Protein AF-0000000069317914 (afdb_homodimer)

Foldseek 3Di:
DDDDPDDDDDPPDDPDDPPDDVPPVVVVVVVVVVVVVVVVVVVVVPPPPPLPAAEWFQPDADPNARETEAAEPSNQQRYAYDLRQHYEYYHYQEQEDEQSNLQNHANHAAYEDAQHQHAEYEADNNQRHAEYHHANHAHAYYAYDADHNYAEYHHAHYAYQDDLRCLRVQNYQYYHHANYAHAEEEPNSCQNNQNHAYYEHAHYAYQEYHYDAQGERARHAEYEHAHYAHAAYECLRYAYANHAYYEHYHYAYAAYLDLPVSHLNHAEYEYAHYAYAPVRVVVSVVVCVVSNHDYDAAYPDEPADGDPRHHYHNPDDDDDVVVSVVSVVRNVVVVVVVVVVVVVVVVVVVVVVVVVVVVVVVVVVVVVVVVVVVVVVVD/DCCPPDDDPPPDDPDPPPPDPPPPVVVVVVVVVVVVVVVVVVVVVPPPPPLPAAEWFQPDADPNARETEAAEPSNQQRYAYDLRQHYEYYHYQEQEDEQSNLQNHANHQAYEDAQHQHAEYEADNNQRHAEYHHANHAHAYYAYDADHNYAYYHHAHYAYADDLRCLRVQNYQYYHHANYAHAEEEPNSCQNNQNHAYYEHAHYAYQEYHYDAQGERARHAEYEHAHYAHAAYECLRYAYANHAYYEHYHYAYAAYLDLPPSHLNHAEYEYAHYAYAPVRVVVSVVVCVVSNHDYDAAYPDEPDDGDPRHHYHNPDDDDDPVVSVVSVVRNVVVVVVVVVVVVVVVVVVVVVVVVVVVVVVVVVVVVVVVVVVVVVVVD

Organism: Aedes albopictus (NCBI:txid7160)

Secondary structure (DSSP, 8-state):
----------------GGGGGGSHHHHHHHHHHHHHHHHHHHHH---------PBP---EEETTEEEEEEE-TTTGGG-B----SEEEEEEE--SEESHHHHHT-TT-SEEE--SS---EEEE-S-TT--EEE--SS---EEEE-SS----EEE--SS--S--GGGGG-TT-SEEE--SS---EEEGGGGTT-TT--EEE--SS--SEEE-SS-EE-TT--EEE--SS--S----TTEE-TT--EEE--SS-----SS-STT-TT--EEE--SS-EEHHHHHHHHHHHHHTT-B-----S--SSEEETTEEEETTSPPPPHHHHHHHHHHHHHHHHHHHHHHHHHHHHHHHHHHHHHHHHHHHHHHHHHHHHHHHHHH-/-------------GGGGGGGGGSHHHHHHHHHHHHHHHHHHHHH-S-------PBP---EEETTEEEEEEE-TTTGGG-B----SEEEEEEE--SEESHHHHHT-TT-SEEE--SS---EEEE-S-TT--EEE--SS---EEEE-SS----EEE--SS--S--GGGGG-TT-SEEE--SS---EEEGGGGTT-TT--EEE--SS--SEEE-SS-EE-TT--EEE--SS--S----TTEE-TT--EEE--SS-----SS-STT-TT--EEE--SS-EEHHHHHHHHHHHHHTT-B-----S--SSEEETTEEEETTSPPPPHHHHHHHHHHHHHHHHHHHHHHHHHHHHHHHHHHHHHHHHHHHHHHHHHHHHHHHHHH-

Solvent-accessible surface area (backbone atoms only — not comparable to full-atom values): 38571 Å² total; per-residue (Å²): 137,80,82,73,84,82,76,86,82,72,92,70,74,94,72,76,80,83,73,73,79,74,62,66,66,60,58,58,55,54,53,53,48,51,54,48,48,52,49,47,50,51,52,64,58,47,75,74,68,67,74,71,64,45,75,51,58,67,80,45,70,59,98,80,18,33,26,33,66,74,47,41,66,83,48,42,82,57,29,43,55,64,78,48,40,32,34,30,51,40,58,42,65,36,45,62,48,28,43,70,58,27,56,44,45,68,56,30,27,33,41,34,51,40,62,33,56,29,32,35,39,35,52,37,61,45,74,52,26,30,34,40,37,47,25,52,28,45,28,45,43,60,45,53,50,67,88,39,55,35,30,34,44,34,45,27,40,28,46,32,51,63,66,64,44,54,37,48,46,40,52,22,29,34,40,34,48,20,37,28,49,31,40,64,48,52,58,62,40,54,39,57,23,48,52,24,28,37,41,36,49,23,42,28,50,27,41,43,54,46,70,90,61,76,33,54,30,60,40,23,28,34,42,35,49,24,42,29,48,26,53,48,53,66,59,60,46,41,37,26,55,42,22,28,36,41,34,55,21,40,29,45,32,24,59,58,68,55,82,59,70,50,31,76,46,41,37,36,47,34,63,22,55,39,46,22,12,37,74,52,47,54,54,43,52,52,49,28,60,77,62,64,37,40,63,87,63,59,42,90,70,62,99,49,47,76,55,98,43,27,38,19,28,82,86,36,67,74,72,56,46,69,58,44,45,52,46,45,48,51,35,51,52,50,51,49,51,51,41,51,51,47,50,51,49,40,52,50,49,52,51,50,46,53,52,50,51,50,50,45,54,53,51,52,51,50,44,55,50,52,54,53,54,52,56,57,66,73,100,133,85,78,75,82,79,80,80,76,74,84,76,85,72,84,74,72,82,71,73,75,70,66,62,67,59,54,59,56,49,51,54,45,50,54,49,48,50,50,47,48,51,55,62,57,49,74,74,69,68,72,70,63,45,75,50,57,66,79,45,71,59,96,78,18,35,26,33,65,72,48,42,66,85,47,44,82,59,30,44,56,64,76,47,41,31,35,30,50,39,60,40,66,34,46,61,48,27,43,70,57,28,55,44,42,68,57,29,27,34,42,33,51,41,64,34,57,28,31,35,39,34,53,36,62,45,74,52,27,30,32,41,36,46,26,51,29,44,30,46,44,60,43,52,49,66,86,39,57,37,28,35,42,33,45,26,41,29,45,31,51,62,67,64,45,54,37,47,45,40,53,23,28,33,42,34,46,21,38,26,49,30,39,66,47,53,59,62,40,53,39,57,22,46,51,23,28,38,42,36,49,23,41,27,49,28,39,41,56,45,72,90,62,75,33,52,30,60,41,24,29,34,43,34,50,24,42,29,49,26,52,48,53,68,58,61,46,43,37,25,55,43,23,29,36,40,32,55,22,39,30,46,33,22,59,58,72,56,81,59,72,52,31,76,44,42,39,36,46,35,62,21,55,39,46,22,12,38,74,54,48,53,54,43,51,53,48,28,61,76,61,63,35,41,64,88,64,59,41,89,70,63,99,48,47,76,56,98,43,26,37,19,27,83,87,36,65,74,73,56,45,68,58,42,44,52,44,44,47,50,35,51,51,52,51,52,52,51,40,51,50,47,50,50,50,39,52,50,50,52,50,50,46,52,52,49,51,50,52,45,53,51,50,51,51,51,45,55,51,50,54,53,53,52,57,57,63,74,101

Nearest PDB structures (foldseek):
  4uip-assembly1_B  TM=7.190E-01  e=5.105E-06  Listeria monocytogenes
  3oja-assembly1_B  TM=4.598E-01  e=7.910E-08  Anopheles gambiae
  6lbx-assembly1_A  TM=5.916E-01  e=2.815E-06  Cyclostomata
  4r6f-assembly1_A  TM=7.079E-01  e=1.817E-04  synthetic construct
  4xgo-assembly1_A  TM=3.581E-01  e=5.595E-06  Anophele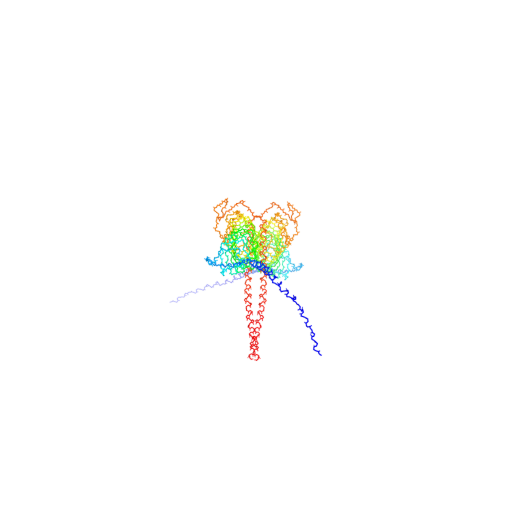s gambiae

Structure (mmCIF, N/CA/C/O backbone):
data_AF-0000000069317914-model_v1
#
loop_
_entity.id
_entity.type
_entity.pdbx_description
1 polymer 'Uncharacterized protein'
#
loop_
_atom_site.group_PDB
_atom_site.id
_atom_site.type_symbol
_atom_site.label_atom_id
_atom_site.label_alt_id
_atom_site.label_comp_id
_atom_site.label_asym_id
_atom_site.label_entity_id
_atom_site.label_seq_id
_atom_site.pdbx_PDB_ins_code
_atom_site.Cartn_x
_atom_site.Cartn_y
_atom_site.Cartn_z
_atom_site.occupancy
_atom_site.B_iso_or_equiv
_atom_site.auth_seq_id
_atom_site.auth_comp_id
_atom_site.auth_asym_id
_atom_site.auth_atom_id
_atom_site.pdbx_PDB_model_num
ATOM 1 N N . MET A 1 1 ? 6.664 -143.875 45.094 1 20.61 1 MET A N 1
ATOM 2 C CA . MET A 1 1 ? 6.473 -144.625 43.875 1 20.61 1 MET A CA 1
ATOM 3 C C . MET A 1 1 ? 6.355 -143.75 42.656 1 20.61 1 MET A C 1
ATOM 5 O O . MET A 1 1 ? 5.824 -142.625 42.75 1 20.61 1 MET A O 1
ATOM 9 N N . PHE A 1 2 ? 7.082 -144 41.531 1 22.05 2 PHE A N 1
ATOM 10 C CA . PHE A 1 2 ? 7.801 -143.625 40.344 1 22.05 2 PHE A CA 1
ATOM 11 C C . PHE A 1 2 ? 6.832 -143.375 39.188 1 22.05 2 PHE A C 1
ATOM 13 O O . PHE A 1 2 ? 7.242 -143.25 38.031 1 22.05 2 PHE A O 1
ATOM 20 N N . HIS A 1 3 ? 5.59 -142.875 39.562 1 21.98 3 HIS A N 1
ATOM 21 C CA . HIS A 1 3 ? 4.668 -143.25 38.469 1 21.98 3 HIS A CA 1
ATOM 22 C C . HIS A 1 3 ? 5.047 -142.5 37.188 1 21.98 3 HIS A C 1
ATOM 24 O O . HIS A 1 3 ? 5.543 -141.375 37.281 1 21.98 3 HIS A O 1
ATOM 30 N N . THR A 1 4 ? 5.004 -143 35.969 1 22.11 4 THR A N 1
ATOM 31 C CA . THR A 1 4 ? 5.496 -143.25 34.625 1 22.11 4 THR A CA 1
ATOM 32 C C . THR A 1 4 ? 4.777 -142.25 33.656 1 22.11 4 THR A C 1
ATOM 34 O O . THR A 1 4 ? 4.875 -142.5 32.438 1 22.11 4 THR A O 1
ATOM 37 N N . ASP A 1 5 ? 4.387 -141.125 34.062 1 23.25 5 ASP A N 1
ATOM 38 C CA . ASP A 1 5 ? 3.342 -140.5 33.219 1 23.25 5 ASP A CA 1
ATOM 39 C C . ASP A 1 5 ? 3.838 -140.375 31.781 1 23.25 5 ASP A C 1
ATOM 41 O O . ASP A 1 5 ? 4.945 -139.875 31.562 1 23.25 5 ASP A O 1
ATOM 45 N N . SER A 1 6 ? 3.166 -141 30.875 1 20.98 6 SER A N 1
ATOM 46 C CA . SER A 1 6 ? 3.293 -141.375 29.469 1 20.98 6 SER A CA 1
ATOM 47 C C . SER A 1 6 ? 3.414 -140.125 28.562 1 20.98 6 SER A C 1
ATOM 49 O O . SER A 1 6 ? 2.9 -139 28.906 1 20.98 6 SER A O 1
ATOM 51 N N . ALA A 1 7 ? 4.133 -140.125 27.312 1 21.3 7 ALA A N 1
ATOM 52 C CA . ALA A 1 7 ? 5.059 -139.625 26.359 1 21.3 7 ALA A CA 1
ATOM 53 C C . ALA A 1 7 ? 4.309 -138.875 25.203 1 21.3 7 ALA A C 1
ATOM 55 O O . ALA A 1 7 ? 4.91 -138.25 24.359 1 21.3 7 ALA A O 1
ATOM 56 N N . ASP A 1 8 ? 2.961 -138.625 25.297 1 21.67 8 ASP A N 1
ATOM 57 C CA . ASP A 1 8 ? 2.479 -138.875 23.938 1 21.67 8 ASP A CA 1
ATOM 58 C C . ASP A 1 8 ? 3.076 -137.875 22.953 1 21.67 8 ASP A C 1
ATOM 60 O O . ASP A 1 8 ? 3.279 -136.75 23.312 1 21.67 8 ASP A O 1
ATOM 64 N N . PRO A 1 9 ? 3.539 -138.25 21.656 1 20.8 9 PRO A N 1
ATOM 65 C CA . PRO A 1 9 ? 4.48 -137.875 20.609 1 20.8 9 PRO A CA 1
ATOM 66 C C . PRO A 1 9 ? 4.004 -136.625 19.781 1 20.8 9 PRO A C 1
ATOM 68 O O . PRO A 1 9 ? 4.82 -135.875 19.359 1 20.8 9 PRO A O 1
ATOM 71 N N . HIS A 1 10 ? 2.719 -136.625 19.406 1 19.44 10 HIS A N 1
ATOM 72 C CA . HIS A 1 10 ? 2.418 -136.5 17.984 1 19.44 10 HIS A CA 1
ATOM 73 C C . HIS A 1 10 ? 2.59 -135 17.5 1 19.44 10 HIS A C 1
ATOM 75 O O . HIS A 1 10 ? 2.535 -134.75 16.297 1 19.44 10 HIS A O 1
ATOM 81 N N . GLN A 1 11 ? 2.248 -134 18.266 1 20.33 11 GLN A N 1
ATOM 82 C CA . GLN A 1 11 ? 1.553 -132.875 17.547 1 20.33 11 GLN A CA 1
ATOM 83 C C . GLN A 1 11 ? 2.521 -132.125 16.703 1 20.33 11 GLN A C 1
ATOM 85 O O . GLN A 1 11 ? 3.17 -131.125 17.188 1 20.33 11 GLN A O 1
ATOM 90 N N . LEU A 1 12 ? 3.35 -132.625 15.797 1 19.33 12 LEU A N 1
ATOM 91 C CA . LEU A 1 12 ? 4.516 -132.125 15.109 1 19.33 12 LEU A CA 1
ATOM 92 C C . LEU A 1 12 ? 4.098 -131 14.102 1 19.33 12 LEU A C 1
ATOM 94 O O . LEU A 1 12 ? 4.832 -130.125 13.883 1 19.33 12 LEU A O 1
ATOM 98 N N . ASP A 1 13 ? 3.014 -131.25 13.297 1 18.83 13 ASP A N 1
ATOM 99 C CA . ASP A 1 13 ? 3.215 -131.125 11.859 1 18.83 13 ASP A CA 1
ATOM 100 C C . ASP A 1 13 ? 3.232 -129.625 11.445 1 18.83 13 ASP A C 1
ATOM 102 O O . ASP A 1 13 ? 3.848 -129.25 10.445 1 18.83 13 ASP A O 1
ATOM 106 N N . GLN A 1 14 ? 2.326 -128.75 11.891 1 21.34 14 GLN A N 1
ATOM 107 C CA . GLN A 1 14 ? 1.738 -127.812 10.883 1 21.34 14 GLN A CA 1
ATOM 108 C C . GLN A 1 14 ? 2.68 -126.688 10.539 1 21.34 14 GLN A C 1
ATOM 110 O O . GLN A 1 14 ? 2.785 -125.688 11.289 1 21.34 14 GLN A O 1
ATOM 115 N N . SER A 1 15 ? 3.943 -126.875 10.07 1 21.98 15 SER A N 1
ATOM 116 C CA . SER A 1 15 ? 5.086 -125.938 9.852 1 21.98 15 SER A CA 1
ATOM 117 C C . SER A 1 15 ? 4.809 -124.938 8.742 1 21.98 15 SER A C 1
ATOM 119 O O . SER A 1 15 ? 5.223 -123.812 8.828 1 21.98 15 SER A O 1
ATOM 121 N N . PHE A 1 16 ? 4.391 -125.312 7.488 1 23.78 16 PHE A N 1
ATOM 122 C CA . PHE A 1 16 ? 5.059 -124.875 6.273 1 23.78 16 PHE A CA 1
ATOM 123 C C . PHE A 1 16 ? 4.461 -123.562 5.781 1 23.78 16 PHE A C 1
ATOM 125 O O . PHE A 1 16 ? 5.113 -122.812 5.051 1 23.78 16 PHE A O 1
ATOM 132 N N . SER A 1 17 ? 3.174 -123.25 5.805 1 23.41 17 SER A N 1
ATOM 133 C CA . SER A 1 17 ? 2.576 -122.562 4.648 1 23.41 17 SER A CA 1
ATOM 134 C C . SER A 1 17 ? 2.816 -121.062 4.676 1 23.41 17 SER A C 1
ATOM 136 O O . SER A 1 17 ? 2.311 -120.375 3.822 1 23.41 17 SER A O 1
ATOM 138 N N . GLU A 1 18 ? 3.469 -120.438 5.578 1 23.75 18 GLU A N 1
ATOM 139 C CA . GLU A 1 18 ? 3.242 -119 5.637 1 23.75 18 GLU A CA 1
ATOM 140 C C . GLU A 1 18 ? 4.125 -118.25 4.637 1 23.75 18 GLU A C 1
ATOM 142 O O . GLU A 1 18 ? 4.258 -117 4.707 1 23.75 18 GLU A O 1
ATOM 147 N N . THR A 1 19 ? 4.672 -118.812 3.506 1 25.2 19 THR A N 1
ATOM 148 C CA . THR A 1 19 ? 5.723 -118.188 2.723 1 25.2 19 THR A CA 1
ATOM 149 C C . THR A 1 19 ? 5.145 -117.125 1.829 1 25.2 19 THR A C 1
ATOM 151 O O . THR A 1 19 ? 5.773 -116.062 1.627 1 25.2 19 THR A O 1
ATOM 154 N N . ASN A 1 20 ? 4.035 -117.188 1.055 1 24.08 20 ASN A N 1
ATOM 155 C CA . ASN A 1 20 ? 3.906 -116.625 -0.276 1 24.08 20 ASN A CA 1
ATOM 156 C C . ASN A 1 20 ? 3.432 -115.188 -0.208 1 24.08 20 ASN A C 1
ATOM 158 O O . ASN A 1 20 ? 3.539 -114.438 -1.188 1 24.08 20 ASN A O 1
ATOM 162 N N . ASP A 1 21 ? 2.641 -114.625 0.66 1 23.55 21 ASP A N 1
ATOM 163 C CA . ASP A 1 21 ? 1.8 -113.438 0.36 1 23.55 21 ASP A CA 1
ATOM 164 C C . ASP A 1 21 ? 2.598 -112.125 0.453 1 23.55 21 ASP A C 1
ATOM 166 O O . ASP A 1 21 ? 2.021 -111.062 0.43 1 23.55 21 ASP A O 1
ATOM 170 N N . ARG A 1 22 ? 3.965 -112.062 0.671 1 32.44 22 ARG A N 1
ATOM 171 C CA . ARG A 1 22 ? 4.641 -110.75 0.854 1 32.44 22 ARG A CA 1
ATOM 172 C C . ARG A 1 22 ? 4.91 -110.062 -0.487 1 32.44 22 ARG A C 1
ATOM 174 O O . ARG A 1 22 ? 5.504 -109 -0.538 1 32.44 22 ARG A O 1
ATOM 181 N N . ARG A 1 23 ? 4.656 -110.812 -1.576 1 31.56 23 ARG A N 1
ATOM 182 C CA . ARG A 1 23 ? 5.156 -110.188 -2.797 1 31.56 23 ARG A CA 1
ATOM 183 C C . ARG A 1 23 ? 4.195 -109.125 -3.291 1 31.56 23 ARG A C 1
ATOM 185 O O . ARG A 1 23 ? 4.609 -108.188 -3.971 1 31.56 23 ARG A O 1
ATOM 192 N N . ALA A 1 24 ? 2.834 -109.25 -3.104 1 39.62 24 ALA A N 1
ATOM 193 C CA . ALA A 1 24 ? 1.88 -108.375 -3.805 1 39.62 24 ALA A CA 1
ATOM 194 C C . ALA A 1 24 ? 1.886 -107 -3.23 1 39.62 24 ALA A C 1
ATOM 196 O O . ALA A 1 24 ? 1.642 -106 -3.951 1 39.62 24 ALA A O 1
ATOM 197 N N . GLU A 1 25 ? 2.178 -106.812 -1.988 1 37.38 25 GLU A N 1
ATOM 198 C CA . GLU A 1 25 ? 2.002 -105.438 -1.45 1 37.38 25 GLU A CA 1
ATOM 199 C C . GLU A 1 25 ? 3.082 -104.5 -1.966 1 37.38 25 GLU A C 1
ATOM 201 O O . GLU A 1 25 ? 2.939 -103.312 -1.875 1 37.38 25 GLU A O 1
ATOM 206 N N . SER A 1 26 ? 4.207 -105.062 -2.527 1 44.75 26 SER A N 1
ATOM 207 C CA . SER A 1 26 ? 5.273 -104.125 -2.926 1 44.75 26 SER A CA 1
ATOM 208 C C . SER A 1 26 ? 4.93 -103.438 -4.223 1 44.75 26 SER A C 1
ATOM 210 O O . SER A 1 26 ? 5.355 -102.25 -4.441 1 44.75 26 SER A O 1
ATOM 212 N N . SER A 1 27 ? 4.066 -104.062 -5.066 1 48.81 27 SER A N 1
ATOM 213 C CA . SER A 1 27 ? 3.822 -103.438 -6.379 1 48.81 27 SER A CA 1
ATOM 214 C C . SER A 1 27 ? 2.885 -102.25 -6.277 1 48.81 27 SER A C 1
ATOM 216 O O . SER A 1 27 ? 3.031 -101.312 -7.02 1 48.81 27 SER A O 1
ATOM 218 N N . GLU A 1 28 ? 1.921 -102.25 -5.332 1 52.25 28 GLU A N 1
ATOM 219 C CA . GLU A 1 28 ? 0.944 -101.188 -5.281 1 52.25 28 GLU A CA 1
ATOM 220 C C . GLU A 1 28 ? 1.573 -99.875 -4.742 1 52.25 28 GLU A C 1
ATOM 222 O O . GLU A 1 28 ? 1.198 -98.812 -5.152 1 52.25 28 GLU A O 1
ATOM 227 N N . THR A 1 29 ? 2.592 -100 -3.881 1 51.84 29 THR A N 1
ATOM 228 C CA . THR A 1 29 ? 3.201 -98.75 -3.352 1 51.84 29 THR A CA 1
ATOM 229 C C . THR A 1 29 ? 4.023 -98.062 -4.426 1 51.84 29 THR A C 1
ATOM 231 O O . THR A 1 29 ? 4.059 -96.812 -4.477 1 51.84 29 THR A O 1
ATOM 234 N N . ALA A 1 30 ? 4.605 -98.812 -5.41 1 56.62 30 ALA A N 1
ATOM 235 C CA . ALA A 1 30 ? 5.395 -98.188 -6.465 1 56.62 30 ALA A CA 1
ATOM 236 C C . ALA A 1 30 ? 4.5 -97.375 -7.434 1 56.62 30 ALA A C 1
ATOM 238 O O . ALA A 1 30 ? 4.855 -96.312 -7.875 1 56.62 30 ALA A O 1
ATOM 239 N N . LEU A 1 31 ? 3.264 -97.875 -7.59 1 55.66 31 LEU A N 1
ATOM 240 C CA . LEU A 1 31 ? 2.354 -97.188 -8.5 1 55.66 31 LEU A CA 1
ATOM 241 C C . LEU A 1 31 ? 1.818 -95.938 -7.863 1 55.66 31 LEU A C 1
ATOM 243 O O . LEU A 1 31 ? 1.686 -94.938 -8.539 1 55.66 31 LEU A O 1
ATOM 247 N N . LYS A 1 32 ? 1.636 -95.875 -6.551 1 57.75 32 LYS A N 1
ATOM 248 C CA . LYS A 1 32 ? 1.175 -94.688 -5.875 1 57.75 32 LYS A CA 1
ATOM 249 C C . LYS A 1 32 ? 2.275 -93.625 -5.832 1 57.75 32 LYS A C 1
ATOM 251 O O . LYS A 1 32 ? 2.004 -92.438 -5.988 1 57.75 32 LYS A O 1
ATOM 256 N N . MET A 1 33 ? 3.51 -94.062 -5.746 1 57.56 33 MET A N 1
ATOM 257 C CA . MET A 1 33 ? 4.605 -93.125 -5.727 1 57.56 33 MET A CA 1
ATOM 258 C C . MET A 1 33 ? 4.832 -92.5 -7.113 1 57.56 33 MET A C 1
ATOM 260 O O . MET A 1 33 ? 5.109 -91.312 -7.246 1 57.56 33 MET A O 1
ATOM 264 N N . ALA A 1 34 ? 4.648 -93.375 -8.125 1 60.28 34 ALA A N 1
ATOM 265 C CA . ALA A 1 34 ? 4.816 -92.875 -9.484 1 60.28 34 ALA A CA 1
ATOM 266 C C . ALA A 1 34 ? 3.709 -91.875 -9.852 1 60.28 34 ALA A C 1
ATOM 268 O O . ALA A 1 34 ? 3.961 -90.875 -10.508 1 60.28 34 ALA A O 1
ATOM 269 N N . SER A 1 35 ? 2.514 -92.125 -9.352 1 60.41 35 SER A N 1
ATOM 270 C CA . SER A 1 35 ? 1.426 -91.188 -9.562 1 60.41 35 SER A CA 1
ATOM 271 C C . SER A 1 35 ? 1.642 -89.938 -8.758 1 60.41 35 SER A C 1
ATOM 273 O O . SER A 1 35 ? 1.348 -88.812 -9.242 1 60.41 35 SER A O 1
ATOM 275 N N . PHE A 1 36 ? 2.289 -90.062 -7.562 1 57.94 36 PHE A N 1
ATOM 276 C CA . PHE A 1 36 ? 2.598 -88.875 -6.758 1 57.94 36 PHE A CA 1
ATOM 277 C C . PHE A 1 36 ? 3.701 -88.062 -7.402 1 57.94 36 PHE A C 1
ATOM 279 O O . PHE A 1 36 ? 3.631 -86.812 -7.426 1 57.94 36 PHE A O 1
ATOM 286 N N . PHE A 1 37 ? 4.742 -88.688 -7.977 1 58.62 37 PHE A N 1
ATOM 287 C CA . PHE A 1 37 ? 5.812 -88 -8.633 1 58.62 37 PHE A CA 1
ATOM 288 C C . PHE A 1 37 ? 5.312 -87.312 -9.922 1 58.62 37 PHE A C 1
ATOM 290 O O . PHE A 1 37 ? 5.723 -86.188 -10.258 1 58.62 37 PHE A O 1
ATOM 297 N N . LYS A 1 38 ? 4.43 -87.938 -10.68 1 57.22 38 LYS A N 1
ATOM 298 C CA . LYS A 1 38 ? 3.85 -87.312 -11.867 1 57.22 38 LYS A CA 1
ATOM 299 C C . LYS A 1 38 ? 2.988 -86.062 -11.5 1 57.22 38 LYS A C 1
ATOM 301 O O . LYS A 1 38 ? 2.994 -85.062 -12.203 1 57.22 38 LYS A O 1
ATOM 306 N N . ARG A 1 39 ? 2.271 -86.188 -10.328 1 58.81 39 ARG A N 1
ATOM 307 C CA . ARG A 1 39 ? 1.486 -85.062 -9.875 1 58.81 39 ARG A CA 1
ATOM 308 C C . ARG A 1 39 ? 2.391 -83.938 -9.344 1 58.81 39 ARG A C 1
ATOM 310 O O . ARG A 1 39 ? 2.111 -82.75 -9.539 1 58.81 39 ARG A O 1
ATOM 317 N N . LEU A 1 40 ? 3.51 -84.375 -8.68 1 55.91 40 LEU A N 1
ATOM 318 C CA . LEU A 1 40 ? 4.457 -83.375 -8.219 1 55.91 40 LEU A CA 1
ATOM 319 C C . LEU A 1 40 ? 5.176 -82.75 -9.398 1 55.91 40 LEU A C 1
ATOM 321 O O . LEU A 1 40 ? 5.379 -81.5 -9.414 1 55.91 40 LEU A O 1
ATOM 325 N N . LEU A 1 41 ? 5.484 -83.625 -10.375 1 53.47 41 LEU A N 1
ATOM 326 C CA . LEU A 1 41 ? 6.113 -83.062 -11.555 1 53.47 41 LEU A CA 1
ATOM 327 C C . LEU A 1 41 ? 5.125 -82.188 -12.312 1 53.47 41 LEU A C 1
ATOM 329 O O . LEU A 1 41 ? 5.5 -81.125 -12.859 1 53.47 41 LEU A O 1
ATOM 333 N N . THR A 1 42 ? 3.838 -82.562 -12.289 1 52.88 42 THR A N 1
ATOM 334 C CA . THR A 1 42 ? 2.848 -81.75 -12.914 1 52.88 42 THR A CA 1
ATOM 335 C C . THR A 1 42 ? 2.652 -80.438 -12.102 1 52.88 42 THR A C 1
ATOM 337 O O . THR A 1 42 ? 2.414 -79.375 -12.664 1 52.88 42 THR A O 1
ATOM 340 N N . LEU A 1 43 ? 2.756 -80.562 -10.766 1 51.12 43 LEU A N 1
ATOM 341 C CA . LEU A 1 43 ? 2.617 -79.375 -9.977 1 51.12 43 LEU A CA 1
ATOM 342 C C . LEU A 1 43 ? 3.848 -78.438 -10.133 1 51.12 43 LEU A C 1
ATOM 344 O O . LEU A 1 43 ? 3.74 -77.25 -10.078 1 51.12 43 LEU A O 1
ATOM 348 N N . ILE A 1 44 ? 5.008 -79.125 -10.188 1 49.22 44 ILE A N 1
ATOM 349 C CA . ILE A 1 44 ? 6.184 -78.25 -10.398 1 49.22 44 ILE A CA 1
ATOM 350 C C . ILE A 1 44 ? 6.16 -77.688 -11.812 1 49.22 44 ILE A C 1
ATOM 352 O O . ILE A 1 44 ? 6.875 -76.75 -12.109 1 49.22 44 ILE A O 1
ATOM 356 N N . ALA A 1 45 ? 5.586 -78.438 -12.742 1 45.31 45 ALA A N 1
ATOM 357 C CA . ALA A 1 45 ? 5.32 -77.688 -13.977 1 45.31 45 ALA A CA 1
ATOM 358 C C . ALA A 1 45 ? 4.41 -76.5 -13.719 1 45.31 45 ALA A C 1
ATOM 360 O O . ALA A 1 45 ? 3.279 -76.5 -14.203 1 45.31 45 ALA A O 1
ATOM 361 N N . ALA A 1 46 ? 4.082 -76.25 -12.43 1 43.53 46 ALA A N 1
ATOM 362 C CA . ALA A 1 46 ? 3.512 -74.938 -12.297 1 43.53 46 ALA A CA 1
ATOM 363 C C . ALA A 1 46 ? 4.246 -73.938 -13.188 1 43.53 46 ALA A C 1
ATOM 365 O O . ALA A 1 46 ? 5.477 -73.875 -13.211 1 43.53 46 ALA A O 1
ATOM 366 N N . GLY A 1 47 ? 3.596 -73.375 -14.234 1 40.84 47 GLY A N 1
ATOM 367 C CA . GLY A 1 47 ? 3.936 -72.312 -15.203 1 40.84 47 GLY A CA 1
ATOM 368 C C . GLY A 1 47 ? 4.832 -71.25 -14.625 1 40.84 47 GLY A C 1
ATOM 369 O O . GLY A 1 47 ? 4.387 -70.438 -13.812 1 40.84 47 GLY A O 1
ATOM 370 N N . PHE A 1 48 ? 6.09 -71.562 -14.242 1 42.59 48 PHE A N 1
ATOM 371 C CA . PHE A 1 48 ? 6.926 -70.375 -14.336 1 42.59 48 PHE A CA 1
ATOM 372 C C . PHE A 1 48 ? 6.477 -69.5 -15.5 1 42.59 48 PHE A C 1
ATOM 374 O O . PHE A 1 48 ? 6.695 -69.812 -16.656 1 42.59 48 PHE A O 1
ATOM 381 N N . ILE A 1 49 ? 5.34 -68.875 -15.43 1 43.91 49 ILE A N 1
ATOM 382 C CA . ILE A 1 49 ? 5.23 -67.688 -16.281 1 43.91 49 ILE A CA 1
ATOM 383 C C . ILE A 1 49 ? 6.562 -66.938 -16.297 1 43.91 49 ILE A C 1
ATOM 385 O O . ILE A 1 49 ? 6.945 -66.312 -15.312 1 43.91 49 ILE A O 1
ATOM 389 N N . LEU A 1 50 ? 7.637 -67.438 -16.734 1 44.22 50 LEU A N 1
ATOM 390 C CA . LEU A 1 50 ? 8.727 -66.562 -17.156 1 44.22 50 LEU A CA 1
ATOM 391 C C . LEU A 1 50 ? 8.188 -65.188 -17.609 1 44.22 50 LEU A C 1
ATOM 393 O O . LEU A 1 50 ? 7.578 -65.125 -18.688 1 44.22 50 LEU A O 1
ATOM 397 N N . VAL A 1 51 ? 7.676 -64.438 -16.719 1 50.84 51 VAL A N 1
ATOM 398 C CA . VAL A 1 51 ? 7.5 -63.062 -17.156 1 50.84 51 VAL A CA 1
ATOM 399 C C . VAL A 1 51 ? 8.719 -62.625 -17.953 1 50.84 51 VAL A C 1
ATOM 401 O O . VAL A 1 51 ? 9.828 -62.531 -17.406 1 50.84 51 VAL A O 1
ATOM 404 N N . GLU A 1 52 ? 8.93 -63.094 -19.125 1 56.5 52 GLU A N 1
ATOM 405 C CA . GLU A 1 52 ? 9.961 -62.594 -20.031 1 56.5 52 GLU A CA 1
ATOM 406 C C . GLU A 1 52 ? 10.141 -61.062 -19.859 1 56.5 52 GLU A C 1
ATOM 408 O O . GLU A 1 52 ? 9.172 -60.312 -19.922 1 56.5 52 GLU A O 1
ATOM 413 N N . ALA A 1 53 ? 11.164 -60.625 -19.094 1 68.25 53 ALA A N 1
ATOM 414 C CA . ALA A 1 53 ? 11.586 -59.219 -19.016 1 68.25 53 ALA A CA 1
ATOM 415 C C . ALA A 1 53 ? 11.578 -58.562 -20.391 1 68.25 53 ALA A C 1
ATOM 417 O O . ALA A 1 53 ? 12.195 -59.062 -21.328 1 68.25 53 ALA A O 1
ATOM 418 N N . VAL A 1 54 ? 10.523 -57.812 -20.703 1 79.44 54 VAL A N 1
ATOM 419 C CA . VAL A 1 54 ? 10.422 -57.062 -21.969 1 79.44 54 VAL A CA 1
ATOM 420 C C . VAL A 1 54 ? 11.438 -55.938 -21.984 1 79.44 54 VAL A C 1
ATOM 422 O O . VAL A 1 54 ? 11.602 -55.219 -21 1 79.44 54 VAL A O 1
ATOM 425 N N . GLU A 1 55 ? 12.336 -55.938 -22.875 1 86.06 55 GLU A N 1
ATOM 426 C CA . GLU A 1 55 ? 13.281 -54.844 -23.094 1 86.06 55 GLU A CA 1
ATOM 427 C C . GLU A 1 55 ? 12.781 -53.875 -24.188 1 86.06 55 GLU A C 1
ATOM 429 O O . GLU A 1 55 ? 12.594 -54.312 -25.328 1 86.06 55 GLU A O 1
ATOM 434 N N . TYR A 1 56 ? 12.57 -52.625 -23.75 1 90.06 56 TYR A N 1
ATOM 435 C CA . TYR A 1 56 ? 12.141 -51.625 -24.703 1 90.06 56 TYR A CA 1
ATOM 436 C C . TYR A 1 56 ? 13.336 -50.906 -25.297 1 90.06 56 TYR A C 1
ATOM 438 O O . TYR A 1 56 ? 14.344 -50.688 -24.609 1 90.06 56 TYR A O 1
ATOM 446 N N . SER A 1 57 ? 13.25 -50.625 -26.625 1 90.81 57 SER A N 1
ATOM 447 C CA . SER A 1 57 ? 14.273 -49.844 -27.328 1 90.81 57 SER A CA 1
ATOM 448 C C . SER A 1 57 ? 13.664 -48.656 -28.062 1 90.81 57 SER A C 1
ATOM 450 O O . SER A 1 57 ? 12.461 -48.625 -28.297 1 90.81 57 SER A O 1
ATOM 452 N N . CYS A 1 58 ? 14.523 -47.75 -28.391 1 94.38 58 CYS A N 1
ATOM 453 C CA . CYS A 1 58 ? 14.07 -46.594 -29.156 1 94.38 58 CYS A CA 1
ATOM 454 C C . CYS A 1 58 ? 13.695 -46.969 -30.578 1 94.38 58 CYS A C 1
ATOM 456 O O . CYS A 1 58 ? 14.555 -47.375 -31.359 1 94.38 58 CYS A O 1
ATOM 458 N N . THR A 1 59 ? 12.547 -46.906 -30.891 1 92.12 59 THR A N 1
ATOM 459 C CA . THR A 1 59 ? 12.102 -47.25 -32.25 1 92.12 59 THR A CA 1
ATOM 460 C C . THR A 1 59 ? 12.391 -46.094 -33.219 1 92.12 59 THR A C 1
ATOM 462 O O . THR A 1 59 ? 12.578 -46.312 -34.406 1 92.12 59 THR A O 1
ATOM 465 N N . ASP A 1 60 ? 12.32 -44.906 -32.656 1 92.94 60 ASP A N 1
ATOM 466 C CA . ASP A 1 60 ? 12.539 -43.656 -33.438 1 92.94 60 ASP A CA 1
ATOM 467 C C . ASP A 1 60 ? 13.008 -42.531 -32.531 1 92.94 60 ASP A C 1
ATOM 469 O O . ASP A 1 60 ? 13.094 -42.688 -31.297 1 92.94 60 ASP A O 1
ATOM 473 N N . TYR A 1 61 ? 13.531 -41.531 -33.156 1 93.75 61 TYR A N 1
ATOM 474 C CA . TYR A 1 61 ? 13.82 -40.281 -32.438 1 93.75 61 TYR A CA 1
ATOM 475 C C . TYR A 1 61 ? 13.039 -39.125 -33 1 93.75 61 TYR A C 1
ATOM 477 O O . TYR A 1 61 ? 12.977 -38.938 -34.219 1 93.75 61 TYR A O 1
ATOM 485 N N . HIS A 1 62 ? 12.25 -38.531 -32.25 1 93.38 62 HIS A N 1
ATOM 486 C CA . HIS A 1 62 ? 11.469 -37.375 -32.656 1 93.38 62 HIS A CA 1
ATOM 487 C C . HIS A 1 62 ? 11.906 -36.125 -31.875 1 93.38 62 HIS A C 1
ATOM 489 O O . HIS A 1 62 ? 11.695 -36.062 -30.656 1 93.38 62 HIS A O 1
ATOM 495 N N . LYS A 1 63 ? 12.469 -35.062 -32.5 1 93.94 63 LYS A N 1
ATOM 496 C CA . LYS A 1 63 ? 12.945 -33.844 -31.891 1 93.94 63 LYS A CA 1
ATOM 497 C C . LYS A 1 63 ? 13.844 -34.125 -30.688 1 93.94 63 LYS A C 1
ATOM 499 O O . LYS A 1 63 ? 13.68 -33.531 -29.625 1 93.94 63 LYS A O 1
ATOM 504 N N . GLY A 1 64 ? 14.641 -35.156 -30.766 1 93.88 64 GLY A N 1
ATOM 505 C CA . GLY A 1 64 ? 15.625 -35.5 -29.75 1 93.88 64 GLY A CA 1
ATOM 506 C C . GLY A 1 64 ? 15.102 -36.469 -28.703 1 93.88 64 GLY A C 1
ATOM 507 O O . GLY A 1 64 ? 15.867 -36.969 -27.891 1 93.88 64 GLY A O 1
ATOM 508 N N . TYR A 1 65 ? 13.844 -36.844 -28.812 1 96.88 65 TYR A N 1
ATOM 509 C CA . TYR A 1 65 ? 13.234 -37.781 -27.875 1 96.88 65 TYR A CA 1
ATOM 510 C C . TYR A 1 65 ? 13.312 -39.188 -28.406 1 96.88 65 TYR A C 1
ATOM 512 O O . TYR A 1 65 ? 12.977 -39.469 -29.562 1 96.88 65 TYR A O 1
ATOM 520 N N . CYS A 1 66 ? 13.734 -40.062 -27.547 1 96.75 66 CYS A N 1
ATOM 521 C CA . CYS A 1 66 ? 13.609 -41.5 -27.844 1 96.75 66 CYS A CA 1
ATOM 522 C C . CYS A 1 66 ? 12.156 -41.938 -27.812 1 96.75 66 CYS A C 1
ATOM 524 O O . CYS A 1 66 ? 11.477 -41.781 -26.797 1 96.75 66 CYS A O 1
ATOM 526 N N . VAL A 1 67 ? 11.766 -42.5 -28.922 1 96.25 67 VAL A N 1
ATOM 527 C CA . VAL A 1 67 ? 10.375 -42.938 -29 1 96.25 67 VAL A CA 1
ATOM 528 C C . VAL A 1 67 ? 10.281 -44.406 -28.656 1 96.25 67 VAL A C 1
ATOM 530 O O . VAL A 1 67 ? 11.008 -45.25 -29.219 1 96.25 67 VAL A O 1
ATOM 533 N N . VAL A 1 68 ? 9.469 -44.688 -27.672 1 93.44 68 VAL A N 1
ATOM 534 C CA . VAL A 1 68 ? 9.172 -46.062 -27.297 1 93.44 68 VAL A CA 1
ATOM 535 C C . VAL A 1 68 ? 7.688 -46.344 -27.531 1 93.44 68 VAL A C 1
ATOM 537 O O . VAL A 1 68 ? 6.824 -45.594 -27.125 1 93.44 68 VAL A O 1
ATOM 540 N N . GLU A 1 69 ? 7.406 -47.469 -28.141 1 90.75 69 GLU A N 1
ATOM 541 C CA . GLU A 1 69 ? 6.027 -47.75 -28.516 1 90.75 69 GLU A CA 1
ATOM 542 C C . GLU A 1 69 ? 5.551 -49.062 -27.875 1 90.75 69 GLU A C 1
ATOM 544 O O . GLU A 1 69 ? 6.359 -49.844 -27.406 1 90.75 69 GLU A O 1
ATOM 549 N N . ASN A 1 70 ? 4.203 -49.188 -27.781 1 87.38 70 ASN A N 1
ATOM 550 C CA . ASN A 1 70 ? 3.508 -50.406 -27.359 1 87.38 70 ASN A CA 1
ATOM 551 C C . ASN A 1 70 ? 3.906 -50.812 -25.953 1 87.38 70 ASN A C 1
ATOM 553 O O . ASN A 1 70 ? 4.258 -51.969 -25.734 1 87.38 70 ASN A O 1
ATOM 557 N N . VAL A 1 71 ? 3.961 -49.75 -25.203 1 86.19 71 VAL A N 1
ATOM 558 C CA . VAL A 1 71 ? 4.25 -50.031 -23.812 1 86.19 71 VAL A CA 1
ATOM 559 C C . VAL A 1 71 ? 2.961 -50.406 -23.078 1 86.19 71 VAL A C 1
ATOM 561 O O . VAL A 1 71 ? 1.983 -49.656 -23.109 1 86.19 71 VAL A O 1
ATOM 564 N N . THR A 1 72 ? 2.861 -51.562 -22.5 1 81.38 72 THR A N 1
ATOM 565 C CA . THR A 1 72 ? 1.645 -52.031 -21.844 1 81.38 72 THR A CA 1
ATOM 566 C C . THR A 1 72 ? 1.828 -52.031 -20.328 1 81.38 72 THR A C 1
ATOM 568 O O . THR A 1 72 ? 2.955 -52.125 -19.828 1 81.38 72 THR A O 1
ATOM 571 N N . ALA A 1 73 ? 0.688 -51.938 -19.578 1 77.88 73 ALA A N 1
ATOM 572 C CA . ALA A 1 73 ? 0.708 -51.969 -18.109 1 77.88 73 ALA A CA 1
ATOM 573 C C . ALA A 1 73 ? 1.283 -53.281 -17.594 1 77.88 73 ALA A C 1
ATOM 575 O O . ALA A 1 73 ? 1.959 -53.312 -16.562 1 77.88 73 ALA A O 1
ATOM 576 N N . GLU A 1 74 ? 1.118 -54.344 -18.312 1 75.69 74 GLU A N 1
ATOM 577 C CA . GLU A 1 74 ? 1.543 -55.656 -17.906 1 75.69 74 GLU A CA 1
ATOM 578 C C . GLU A 1 74 ? 3.051 -55.844 -18.062 1 75.69 74 GLU A C 1
ATOM 580 O O . GLU A 1 74 ? 3.688 -56.531 -17.266 1 75.69 74 GLU A O 1
ATOM 585 N N . SER A 1 75 ? 3.51 -55.156 -19 1 73.69 75 SER A N 1
ATOM 586 C CA . SER A 1 75 ? 4.918 -55.344 -19.328 1 73.69 75 SER A CA 1
ATOM 587 C C . SER A 1 75 ? 5.812 -54.438 -18.484 1 73.69 75 SER A C 1
ATOM 589 O O . SER A 1 75 ? 7 -54.719 -18.312 1 73.69 75 SER A O 1
ATOM 591 N N . MET A 1 76 ? 5.316 -53.438 -17.875 1 77 76 MET A N 1
ATOM 592 C CA . MET A 1 76 ? 6.129 -52.344 -17.359 1 77 76 MET A CA 1
ATOM 593 C C . MET A 1 76 ? 6.867 -52.75 -16.094 1 77 76 MET A C 1
ATOM 595 O O . MET A 1 76 ? 8.055 -52.469 -15.93 1 77 76 MET A O 1
ATOM 599 N N . PRO A 1 77 ? 6.227 -53.531 -15.109 1 70.81 77 PRO A N 1
ATOM 600 C CA . PRO A 1 77 ? 6.922 -53.75 -13.844 1 70.81 77 PRO A CA 1
ATOM 601 C C . PRO A 1 77 ? 8.281 -54.438 -14.023 1 70.81 77 PRO A C 1
ATOM 603 O O . PRO A 1 77 ? 9.18 -54.25 -13.203 1 70.81 77 PRO A O 1
ATOM 606 N N . GLN A 1 78 ? 8.477 -55.125 -15.039 1 74.88 78 GLN A N 1
ATOM 607 C CA . GLN A 1 78 ? 9.75 -55.844 -15.211 1 74.88 78 GLN A CA 1
ATOM 608 C C . GLN A 1 78 ? 10.43 -55.438 -16.516 1 74.88 78 GLN A C 1
ATOM 610 O O . GLN A 1 78 ? 11.414 -56.031 -16.922 1 74.88 78 GLN A O 1
ATOM 615 N N . ALA A 1 79 ? 10.031 -54.281 -17 1 82.5 79 ALA A N 1
ATOM 616 C CA . ALA A 1 79 ? 10.57 -53.875 -18.297 1 82.5 79 ALA A CA 1
ATOM 617 C C . ALA A 1 79 ? 11.781 -52.969 -18.125 1 82.5 79 ALA A C 1
ATOM 619 O O . ALA A 1 79 ? 11.938 -52.312 -17.078 1 82.5 79 ALA A O 1
ATOM 620 N N . THR A 1 80 ? 12.648 -53.031 -19.031 1 86.56 80 THR A N 1
ATOM 621 C CA . THR A 1 80 ? 13.781 -52.094 -19.094 1 86.56 80 THR A CA 1
ATOM 622 C C . THR A 1 80 ? 13.602 -51.094 -20.219 1 86.56 80 THR A C 1
ATOM 624 O O . THR A 1 80 ? 13.117 -51.438 -21.297 1 86.56 80 THR A O 1
ATOM 627 N N . PHE A 1 81 ? 13.938 -49.844 -19.875 1 90.5 81 PHE A N 1
ATOM 628 C CA . PHE A 1 81 ? 13.812 -48.781 -20.859 1 90.5 81 PHE A CA 1
ATOM 629 C C . PHE A 1 81 ? 15.18 -48.219 -21.219 1 90.5 81 PHE A C 1
ATOM 631 O O . PHE A 1 81 ? 16.156 -48.438 -20.5 1 90.5 81 PHE A O 1
ATOM 638 N N . PRO A 1 82 ? 15.164 -47.5 -22.359 1 90.94 82 PRO A N 1
ATOM 639 C CA . PRO A 1 82 ? 16.422 -46.875 -22.734 1 90.94 82 PRO A CA 1
ATOM 640 C C . PRO A 1 82 ? 16.875 -45.812 -21.719 1 90.94 82 PRO A C 1
ATOM 642 O O . PRO A 1 82 ? 16.047 -45.25 -21.016 1 90.94 82 PRO A O 1
ATOM 645 N N . SER A 1 83 ? 18.172 -45.531 -21.688 1 91.38 83 SER A N 1
ATOM 646 C CA . SER A 1 83 ? 18.75 -44.625 -20.703 1 91.38 83 SER A CA 1
ATOM 647 C C . SER A 1 83 ? 18.656 -43.188 -21.188 1 91.38 83 SER A C 1
ATOM 649 O O . SER A 1 83 ? 19.203 -42.281 -20.562 1 91.38 83 SER A O 1
ATOM 651 N N . ASP A 1 84 ? 17.891 -42.969 -22.219 1 94.62 84 ASP A N 1
ATOM 652 C CA . ASP A 1 84 ? 17.75 -41.625 -22.766 1 94.62 84 ASP A CA 1
ATOM 653 C C . ASP A 1 84 ? 17.094 -40.688 -21.75 1 94.62 84 ASP A C 1
ATOM 655 O O . ASP A 1 84 ? 16.156 -41.094 -21.047 1 94.62 84 ASP A O 1
ATOM 659 N N . LYS A 1 85 ? 17.562 -39.5 -21.797 1 96.94 85 LYS A N 1
ATOM 660 C CA . LYS A 1 85 ? 17.031 -38.5 -20.906 1 96.94 85 LYS A CA 1
ATOM 661 C C . LYS A 1 85 ? 15.719 -37.906 -21.422 1 96.94 85 LYS A C 1
ATOM 663 O O . LYS A 1 85 ? 14.906 -37.406 -20.656 1 96.94 85 LYS A O 1
ATOM 668 N N . LEU A 1 86 ? 15.586 -37.969 -22.734 1 97.94 86 LEU A N 1
ATOM 669 C CA . LEU A 1 86 ? 14.367 -37.531 -23.406 1 97.94 86 LEU A CA 1
ATOM 670 C C . LEU A 1 86 ? 13.594 -38.719 -23.953 1 97.94 86 LEU A C 1
ATOM 672 O O . LEU A 1 86 ? 14.086 -39.438 -24.828 1 97.94 86 LEU A O 1
ATOM 676 N N . LEU A 1 87 ? 12.383 -38.938 -23.406 1 96.62 87 LEU A N 1
ATOM 677 C CA . LEU A 1 87 ? 11.625 -40.125 -23.766 1 96.62 87 LEU A CA 1
ATOM 678 C C . LEU A 1 87 ? 10.195 -39.781 -24.156 1 96.62 87 LEU A C 1
ATOM 680 O O . LEU A 1 87 ? 9.562 -38.938 -23.5 1 96.62 87 LEU A O 1
ATOM 684 N N . LEU A 1 88 ? 9.766 -40.344 -25.203 1 96.88 88 LEU A N 1
ATOM 685 C CA . LEU A 1 88 ? 8.383 -40.25 -25.672 1 96.88 88 LEU A CA 1
ATOM 686 C C . LEU A 1 88 ? 7.746 -41.625 -25.75 1 96.88 88 LEU A C 1
ATOM 688 O O . LEU A 1 88 ? 8.25 -42.531 -26.438 1 96.88 88 LEU A O 1
ATOM 692 N N . ILE A 1 89 ? 6.699 -41.844 -25 1 94.31 89 ILE A N 1
ATOM 693 C CA . ILE A 1 89 ? 5.969 -43.094 -25.031 1 94.31 89 ILE A CA 1
ATOM 694 C C . ILE A 1 89 ? 4.723 -42.938 -25.891 1 94.31 89 ILE A C 1
ATOM 696 O O . ILE A 1 89 ? 3.904 -42.062 -25.672 1 94.31 89 ILE A O 1
ATOM 700 N N . GLN A 1 90 ? 4.723 -43.812 -26.844 1 92.31 90 GLN A N 1
ATOM 701 C CA . GLN A 1 90 ? 3.559 -43.812 -27.719 1 92.31 90 GLN A CA 1
ATOM 702 C C . GLN A 1 90 ? 2.799 -45.125 -27.625 1 92.31 90 GLN A C 1
ATOM 704 O O . GLN A 1 90 ? 3.389 -46.156 -27.328 1 92.31 90 GLN A O 1
ATOM 709 N N . ASN A 1 91 ? 1.54 -45.094 -27.906 1 87.44 91 ASN A N 1
ATOM 710 C CA . ASN A 1 91 ? 0.682 -46.25 -27.906 1 87.44 91 ASN A CA 1
ATOM 711 C C . ASN A 1 91 ? 0.846 -47.062 -26.609 1 87.44 91 ASN A C 1
ATOM 713 O O . ASN A 1 91 ? 1.818 -47.812 -26.453 1 87.44 91 ASN A O 1
ATOM 717 N N . SER A 1 92 ? 0.114 -46.719 -25.734 1 82.62 92 SER A N 1
ATOM 718 C CA . SER A 1 92 ? 0.177 -47.438 -24.469 1 82.62 92 SER A CA 1
ATOM 719 C C . SER A 1 92 ? -1.219 -47.719 -23.938 1 82.62 92 SER A C 1
ATOM 721 O O . SER A 1 92 ? -2.201 -47.125 -24.391 1 82.62 92 SER A O 1
ATOM 723 N N . THR A 1 93 ? -1.241 -48.688 -23.031 1 80.38 93 THR A N 1
ATOM 724 C CA . THR A 1 93 ? -2.531 -49.094 -22.469 1 80.38 93 THR A CA 1
ATOM 725 C C . THR A 1 93 ? -2.621 -48.719 -21 1 80.38 93 THR A C 1
ATOM 727 O O . THR A 1 93 ? -3.518 -49.156 -20.281 1 80.38 93 THR A O 1
ATOM 730 N N . PHE A 1 94 ? -1.847 -47.719 -20.594 1 83.81 94 PHE A N 1
ATOM 731 C CA . PHE A 1 94 ? -1.859 -47.344 -19.188 1 83.81 94 PHE A CA 1
ATOM 732 C C . PHE A 1 94 ? -3.094 -46.5 -18.859 1 83.81 94 PHE A C 1
ATOM 734 O O . PHE A 1 94 ? -3.447 -45.594 -19.594 1 83.81 94 PHE A O 1
ATOM 741 N N . THR A 1 95 ? -3.693 -46.969 -17.812 1 90.5 95 THR A N 1
ATOM 742 C CA . THR A 1 95 ? -4.754 -46.094 -17.312 1 90.5 95 THR A CA 1
ATOM 743 C C . THR A 1 95 ? -4.246 -45.25 -16.156 1 90.5 95 THR A C 1
ATOM 745 O O . THR A 1 95 ? -4.785 -44.188 -15.891 1 90.5 95 THR A O 1
ATOM 748 N N . THR A 1 96 ? -3.299 -45.844 -15.516 1 93.38 96 THR A N 1
ATOM 749 C CA . THR A 1 96 ? -2.658 -45.125 -14.414 1 93.38 96 THR A CA 1
ATOM 750 C C . THR A 1 96 ? -1.157 -45 -14.656 1 93.38 96 THR A C 1
ATOM 752 O O . THR A 1 96 ? -0.514 -45.938 -15.133 1 93.38 96 THR A O 1
ATOM 755 N N . PHE A 1 97 ? -0.625 -43.844 -14.5 1 94.62 97 PHE A N 1
ATOM 756 C CA . PHE A 1 97 ? 0.812 -43.594 -14.547 1 94.62 97 PHE A CA 1
ATOM 757 C C . PHE A 1 97 ? 1.32 -43.094 -13.203 1 94.62 97 PHE A C 1
ATOM 759 O O . PHE A 1 97 ? 1.045 -41.938 -12.82 1 94.62 97 PHE A O 1
ATOM 766 N N . GLY A 1 98 ? 1.955 -43.844 -12.422 1 93.81 98 GLY A N 1
ATOM 767 C CA . GLY A 1 98 ? 2.381 -43.531 -11.07 1 93.81 98 GLY A CA 1
ATOM 768 C C . GLY A 1 98 ? 3.783 -44 -10.75 1 93.81 98 GLY A C 1
ATOM 769 O O . GLY A 1 98 ? 4.652 -44.031 -11.625 1 93.81 98 GLY A O 1
ATOM 770 N N . GLU A 1 99 ? 3.963 -44.344 -9.5 1 92.75 99 GLU A N 1
ATOM 771 C CA . GLU A 1 99 ? 5.277 -44.719 -8.977 1 92.75 99 GLU A CA 1
ATOM 772 C C . GLU A 1 99 ? 5.855 -45.906 -9.719 1 92.75 99 GLU A C 1
ATOM 774 O O . GLU A 1 99 ? 7.043 -45.938 -10.055 1 92.75 99 GLU A O 1
ATOM 779 N N . GLU A 1 100 ? 5.102 -46.875 -9.961 1 88.75 100 GLU A N 1
ATOM 780 C CA . GLU A 1 100 ? 5.559 -48.094 -10.625 1 88.75 100 GLU A CA 1
ATOM 781 C C . GLU A 1 100 ? 6.098 -47.781 -12.016 1 88.75 100 GLU A C 1
ATOM 783 O O . GLU A 1 100 ? 7.125 -48.344 -12.422 1 88.75 100 GLU A O 1
ATOM 788 N N . GLN A 1 101 ? 5.387 -46.938 -12.703 1 90.5 101 GLN A N 1
ATOM 789 C CA . GLN A 1 101 ? 5.801 -46.594 -14.055 1 90.5 101 GLN A CA 1
ATOM 790 C C . GLN A 1 101 ? 7.031 -45.688 -14.031 1 90.5 101 GLN A C 1
ATOM 792 O O . GLN A 1 101 ? 7.973 -45.875 -14.797 1 90.5 101 GLN A O 1
ATOM 797 N N . PHE A 1 102 ? 7.074 -44.75 -13.117 1 93.62 102 PHE A N 1
ATOM 798 C CA . PHE A 1 102 ? 8.18 -43.781 -13.039 1 93.62 102 PHE A CA 1
ATOM 799 C C . PHE A 1 102 ? 9.469 -44.5 -12.625 1 93.62 102 PHE A C 1
ATOM 801 O O . PHE A 1 102 ? 10.555 -44.156 -13.102 1 93.62 102 PHE A O 1
ATOM 808 N N . ARG A 1 103 ? 9.344 -45.469 -11.797 1 89.94 103 ARG A N 1
ATOM 809 C CA . ARG A 1 103 ? 10.508 -46.219 -11.32 1 89.94 103 ARG A CA 1
ATOM 810 C C . ARG A 1 103 ? 11.195 -46.938 -12.469 1 89.94 103 ARG A C 1
ATOM 812 O O . ARG A 1 103 ? 12.406 -47.188 -12.422 1 89.94 103 ARG A O 1
ATOM 819 N N . CYS A 1 104 ? 10.469 -47.281 -13.453 1 89.38 104 CYS A N 1
ATOM 820 C CA . CYS A 1 104 ? 11.031 -47.938 -14.617 1 89.38 104 CYS A CA 1
ATOM 821 C C . CYS A 1 104 ? 11.812 -46.969 -15.492 1 89.38 104 CYS A C 1
ATOM 823 O O . CYS A 1 104 ? 12.555 -47.375 -16.375 1 89.38 104 CYS A O 1
ATOM 825 N N . LEU A 1 105 ? 11.664 -45.656 -15.172 1 91.75 105 LEU A N 1
ATOM 826 C CA . LEU A 1 105 ? 12.305 -44.625 -15.969 1 91.75 105 LEU A CA 1
ATOM 827 C C . LEU A 1 105 ? 13.227 -43.75 -15.109 1 91.75 105 LEU A C 1
ATOM 829 O O . LEU A 1 105 ? 13.078 -42.531 -15.062 1 91.75 105 LEU A O 1
ATOM 833 N N . PRO A 1 106 ? 14.188 -44.312 -14.562 1 90.75 106 PRO A N 1
ATOM 834 C CA . PRO A 1 106 ? 14.984 -43.625 -13.555 1 90.75 106 PRO A CA 1
ATOM 835 C C . PRO A 1 106 ? 15.852 -42.5 -14.156 1 90.75 106 PRO A C 1
ATOM 837 O O . PRO A 1 106 ? 16.188 -41.531 -13.469 1 90.75 106 PRO A O 1
ATOM 840 N N . ASP A 1 107 ? 16.156 -42.562 -15.453 1 92.94 107 ASP A N 1
ATOM 841 C CA . ASP A 1 107 ? 17.109 -41.625 -16.031 1 92.94 107 ASP A CA 1
ATOM 842 C C . ASP A 1 107 ? 16.406 -40.531 -16.828 1 92.94 107 ASP A C 1
ATOM 844 O O . ASP A 1 107 ? 17.047 -39.594 -17.297 1 92.94 107 ASP A O 1
ATOM 848 N N . VAL A 1 108 ? 15.133 -40.656 -16.922 1 96.31 108 VAL A N 1
ATOM 849 C CA . VAL A 1 108 ? 14.398 -39.75 -17.797 1 96.31 108 VAL A CA 1
ATOM 850 C C . VAL A 1 108 ? 14.242 -38.406 -17.125 1 96.31 108 VAL A C 1
ATOM 852 O O . VAL A 1 108 ? 13.828 -38.312 -15.969 1 96.31 108 VAL A O 1
ATOM 855 N N . GLU A 1 109 ? 14.555 -37.344 -17.859 1 98.12 109 GLU A N 1
ATOM 856 C CA . GLU A 1 109 ? 14.438 -35.969 -17.375 1 98.12 109 GLU A CA 1
ATOM 857 C C . GLU A 1 109 ? 13.281 -35.25 -18.047 1 98.12 109 GLU A C 1
ATOM 859 O O . GLU A 1 109 ? 12.656 -34.375 -17.438 1 98.12 109 GLU A O 1
ATOM 864 N N . ASN A 1 110 ? 13.078 -35.531 -19.25 1 98.38 110 ASN A N 1
ATOM 865 C CA . ASN A 1 110 ? 11.961 -35.031 -20.031 1 98.38 110 ASN A CA 1
ATOM 866 C C . ASN A 1 110 ? 11.086 -36.156 -20.562 1 98.38 110 ASN A C 1
ATOM 868 O O . ASN A 1 110 ? 11.523 -36.938 -21.406 1 98.38 110 ASN A O 1
ATOM 872 N N . LEU A 1 111 ? 9.867 -36.188 -20.094 1 97.5 111 LEU A N 1
ATOM 873 C CA . LEU A 1 111 ? 8.992 -37.312 -20.422 1 97.5 111 LEU A CA 1
ATOM 874 C C . LEU A 1 111 ? 7.738 -36.812 -21.141 1 97.5 111 LEU A C 1
ATOM 876 O O . LEU A 1 111 ? 7.102 -35.875 -20.688 1 97.5 111 LEU A O 1
ATOM 880 N N . MET A 1 112 ? 7.422 -37.469 -22.234 1 97.62 112 MET A N 1
ATOM 881 C CA . MET A 1 112 ? 6.188 -37.188 -22.953 1 97.62 112 MET A CA 1
ATOM 882 C C . MET A 1 112 ? 5.266 -38.406 -22.953 1 97.62 112 MET A C 1
ATOM 884 O O . MET A 1 112 ? 5.613 -39.438 -23.5 1 97.62 112 MET A O 1
ATOM 888 N N . ILE A 1 113 ? 4.176 -38.281 -22.328 1 96 113 ILE A N 1
ATOM 889 C CA . ILE A 1 113 ? 3.184 -39.344 -22.266 1 96 113 ILE A CA 1
ATOM 890 C C . ILE A 1 113 ? 1.819 -38.812 -22.688 1 96 113 ILE A C 1
ATOM 892 O O . ILE A 1 113 ? 0.81 -39.094 -22.031 1 96 113 ILE A O 1
ATOM 896 N N . HIS A 1 114 ? 1.796 -38 -23.672 1 94.38 114 HIS A N 1
ATOM 897 C CA . HIS A 1 114 ? 0.555 -37.406 -24.141 1 94.38 114 HIS A CA 1
ATOM 898 C C . HIS A 1 114 ? -0.212 -38.344 -25.047 1 94.38 114 HIS A C 1
ATOM 900 O O . HIS A 1 114 ? 0.375 -39.25 -25.641 1 94.38 114 HIS A O 1
ATOM 906 N N . HIS A 1 115 ? -1.472 -38.281 -25.172 1 94.06 115 HIS A N 1
ATOM 907 C CA . HIS A 1 115 ? -2.354 -39.062 -26.062 1 94.06 115 HIS A CA 1
ATOM 908 C C . HIS A 1 115 ? -2.361 -40.531 -25.688 1 94.06 115 HIS A C 1
ATOM 910 O O . HIS A 1 115 ? -2.24 -41.406 -26.562 1 94.06 115 HIS A O 1
ATOM 916 N N . LEU A 1 116 ? -2.359 -40.938 -24.453 1 92.75 116 LEU A N 1
ATOM 917 C CA . LEU A 1 116 ? -2.32 -42.344 -24.047 1 92.75 116 LEU A CA 1
ATOM 918 C C . LEU A 1 116 ? -3.578 -42.719 -23.281 1 92.75 116 LEU A C 1
ATOM 920 O O . LEU A 1 116 ? -3.689 -43.844 -22.781 1 92.75 116 LEU A O 1
ATOM 924 N N . LYS A 1 117 ? -4.598 -41.844 -23.047 1 93.44 117 LYS A N 1
ATOM 925 C CA . LYS A 1 117 ? -5.859 -42.062 -22.344 1 93.44 117 LYS A CA 1
ATOM 926 C C . LYS A 1 117 ? -5.617 -42.312 -20.859 1 93.44 117 LYS A C 1
ATOM 928 O O . LYS A 1 117 ? -6.309 -43.125 -20.25 1 93.44 117 LYS A O 1
ATOM 933 N N . ILE A 1 118 ? -4.566 -41.844 -20.344 1 95.62 118 ILE A N 1
ATOM 934 C CA . ILE A 1 118 ? -4.262 -41.938 -18.922 1 95.62 118 ILE A CA 1
ATOM 935 C C . ILE A 1 118 ? -5.379 -41.281 -18.109 1 95.62 118 ILE A C 1
ATOM 937 O O . ILE A 1 118 ? -5.875 -40.219 -18.469 1 95.62 118 ILE A O 1
ATOM 941 N N . GLU A 1 119 ? -5.785 -41.938 -16.984 1 96.88 119 GLU A N 1
ATOM 942 C CA . GLU A 1 119 ? -6.883 -41.438 -16.172 1 96.88 119 GLU A CA 1
ATOM 943 C C . GLU A 1 119 ? -6.383 -40.938 -14.82 1 96.88 119 GLU A C 1
ATOM 945 O O . GLU A 1 119 ? -6.984 -40.031 -14.219 1 96.88 119 GLU A O 1
ATOM 950 N N . GLN A 1 120 ? -5.363 -41.594 -14.398 1 97 120 GLN A N 1
ATOM 951 C CA . GLN A 1 120 ? -4.801 -41.25 -13.102 1 97 120 GLN A CA 1
ATOM 952 C C . GLN A 1 120 ? -3.297 -41 -13.203 1 97 120 GLN A C 1
ATOM 954 O O . GLN A 1 120 ? -2.572 -41.781 -13.82 1 97 120 GLN A O 1
ATOM 959 N N . LEU A 1 121 ? -2.895 -39.875 -12.656 1 97.75 121 LEU A N 1
ATOM 960 C CA . LEU A 1 121 ? -1.481 -39.5 -12.664 1 97.75 121 LEU A CA 1
ATOM 961 C C . LEU A 1 121 ? -0.964 -39.312 -11.25 1 97.75 121 LEU A C 1
ATOM 963 O O . LEU A 1 121 ? -1.515 -38.5 -10.484 1 97.75 121 LEU A O 1
ATOM 967 N N . GLU A 1 122 ? -0.029 -40.062 -10.875 1 97.62 122 GLU A N 1
ATOM 968 C CA . GLU A 1 122 ? 0.614 -39.938 -9.57 1 97.62 122 GLU A CA 1
ATOM 969 C C . GLU A 1 122 ? 2.09 -39.562 -9.711 1 97.62 122 GLU A C 1
ATOM 971 O O . GLU A 1 122 ? 2.906 -40.406 -10.094 1 97.62 122 GLU A O 1
ATOM 976 N N . LEU A 1 123 ? 2.408 -38.344 -9.359 1 97.88 123 LEU A N 1
ATOM 977 C CA . LEU A 1 123 ? 3.793 -37.906 -9.445 1 97.88 123 LEU A CA 1
ATOM 978 C C . LEU A 1 123 ? 4.586 -38.344 -8.219 1 97.88 123 LEU A C 1
ATOM 980 O O . LEU A 1 123 ? 4.676 -37.594 -7.238 1 97.88 123 LEU A O 1
ATOM 984 N N . ASN A 1 124 ? 5.02 -39.438 -8.32 1 96.12 124 ASN A N 1
ATOM 985 C CA . ASN A 1 124 ? 5.824 -40.094 -7.293 1 96.12 124 ASN A CA 1
ATOM 986 C C . ASN A 1 124 ? 6.887 -41 -7.906 1 96.12 124 ASN A C 1
ATOM 988 O O . ASN A 1 124 ? 6.637 -41.688 -8.914 1 96.12 124 ASN A O 1
ATOM 992 N N . GLY A 1 125 ? 8.125 -40.938 -7.398 1 93.44 125 GLY A N 1
ATOM 993 C CA . GLY A 1 125 ? 9.195 -41.781 -7.887 1 93.44 125 GLY A CA 1
ATOM 994 C C . GLY A 1 125 ? 9.875 -41.25 -9.125 1 93.44 125 GLY A C 1
ATOM 995 O O . GLY A 1 125 ? 10.531 -42 -9.859 1 93.44 125 GLY A O 1
ATOM 996 N N . CYS A 1 126 ? 9.727 -40.062 -9.375 1 94 126 CYS A N 1
ATOM 997 C CA . CYS A 1 126 ? 10.328 -39.406 -10.547 1 94 126 CYS A CA 1
ATOM 998 C C . CYS A 1 126 ? 11.305 -38.312 -10.125 1 94 126 CYS A C 1
ATOM 1000 O O . CYS A 1 126 ? 11.156 -37.156 -10.508 1 94 126 CYS A O 1
ATOM 1002 N N . ASP A 1 127 ? 12.336 -38.719 -9.531 1 94.44 127 ASP A N 1
ATOM 1003 C CA . ASP A 1 127 ? 13.242 -37.844 -8.812 1 94.44 127 ASP A CA 1
ATOM 1004 C C . ASP A 1 127 ? 14.141 -37.062 -9.781 1 94.44 127 ASP A C 1
ATOM 1006 O O . ASP A 1 127 ? 14.781 -36.094 -9.391 1 94.44 127 ASP A O 1
ATOM 1010 N N . ARG A 1 128 ? 14.172 -37.469 -11.031 1 95.94 128 ARG A N 1
ATOM 1011 C CA . ARG A 1 128 ? 15.031 -36.781 -11.984 1 95.94 128 ARG A CA 1
ATOM 1012 C C . ARG A 1 128 ? 14.203 -36.031 -13.031 1 95.94 128 ARG A C 1
ATOM 1014 O O . ARG A 1 128 ? 14.75 -35.344 -13.875 1 95.94 128 ARG A O 1
ATOM 1021 N N . LEU A 1 129 ? 12.953 -36.219 -12.938 1 97.69 129 LEU A N 1
ATOM 1022 C CA . LEU A 1 129 ? 12.062 -35.656 -13.953 1 97.69 129 LEU A CA 1
ATOM 1023 C C . LEU A 1 129 ? 11.992 -34.156 -13.836 1 97.69 129 LEU A C 1
ATOM 1025 O O . LEU A 1 129 ? 11.641 -33.625 -12.781 1 97.69 129 LEU A O 1
ATOM 1029 N N . SER A 1 130 ? 12.242 -33.438 -14.945 1 98.19 130 SER A N 1
ATOM 1030 C CA . SER A 1 130 ? 12.242 -31.969 -14.969 1 98.19 130 SER A CA 1
ATOM 1031 C C . SER A 1 130 ? 11.055 -31.422 -15.758 1 98.19 130 SER A C 1
ATOM 1033 O O . SER A 1 130 ? 10.5 -30.375 -15.422 1 98.19 130 SER A O 1
ATOM 1035 N N . MET A 1 131 ? 10.711 -32.188 -16.75 1 98.5 131 MET A N 1
ATOM 1036 C CA . MET A 1 131 ? 9.617 -31.781 -17.625 1 98.5 131 MET A CA 1
ATOM 1037 C C . MET A 1 131 ? 8.688 -32.938 -17.938 1 98.5 131 MET A C 1
ATOM 1039 O O . MET A 1 131 ? 9.148 -34.031 -18.25 1 98.5 131 MET A O 1
ATOM 1043 N N . LEU A 1 132 ? 7.418 -32.688 -17.781 1 98.62 132 LEU A N 1
ATOM 1044 C CA . LEU A 1 132 ? 6.438 -33.719 -18.062 1 98.62 132 LEU A CA 1
ATOM 1045 C C . LEU A 1 132 ? 5.336 -33.219 -18.969 1 98.62 132 LEU A C 1
ATOM 1047 O O . LEU A 1 132 ? 4.672 -32.219 -18.656 1 98.62 132 LEU A O 1
ATOM 1051 N N . PHE A 1 133 ? 5.18 -33.844 -20.125 1 98.38 133 PHE A N 1
ATOM 1052 C CA . PHE A 1 133 ? 4.066 -33.594 -21.031 1 98.38 133 PHE A CA 1
ATOM 1053 C C . PHE A 1 133 ? 3.014 -34.688 -20.906 1 98.38 133 PHE A C 1
ATOM 1055 O O . PHE A 1 133 ? 3.221 -35.812 -21.391 1 98.38 133 PHE A O 1
ATOM 1062 N N . ALA A 1 134 ? 1.959 -34.375 -20.297 1 98.19 134 ALA A N 1
ATOM 1063 C CA . ALA A 1 134 ? 0.885 -35.344 -20.109 1 98.19 134 ALA A CA 1
ATOM 1064 C C . ALA A 1 134 ? -0.449 -34.781 -20.609 1 98.19 134 ALA A C 1
ATOM 1066 O O . ALA A 1 134 ? -1.491 -35.031 -19.984 1 98.19 134 ALA A O 1
ATOM 1067 N N . SER A 1 135 ? -0.46 -34.125 -21.672 1 97.94 135 SER A N 1
ATOM 1068 C CA . SER A 1 135 ? -1.652 -33.5 -22.25 1 97.94 135 SER A CA 1
ATOM 1069 C C . SER A 1 135 ? -2.439 -34.5 -23.094 1 97.94 135 SER A C 1
ATOM 1071 O O . SER A 1 135 ? -1.943 -35.594 -23.391 1 97.94 135 SER A O 1
ATOM 1073 N N . TYR A 1 136 ? -3.682 -34.188 -23.484 1 96.94 136 TYR A N 1
ATOM 1074 C CA . TYR A 1 136 ? -4.547 -35 -24.344 1 96.94 136 TYR A CA 1
ATOM 1075 C C . TYR A 1 136 ? -4.723 -36.406 -23.781 1 96.94 136 TYR A C 1
ATOM 1077 O O . TYR A 1 136 ? -4.551 -37.375 -24.5 1 96.94 136 TYR A O 1
ATOM 1085 N N . ASN A 1 137 ? -4.93 -36.438 -22.516 1 97.44 137 ASN A N 1
ATOM 1086 C CA . ASN A 1 137 ? -5.32 -37.656 -21.812 1 97.44 137 ASN A CA 1
ATOM 1087 C C . ASN A 1 137 ? -6.703 -37.5 -21.188 1 97.44 137 ASN A C 1
ATOM 1089 O O . ASN A 1 137 ? -7.504 -36.688 -21.609 1 97.44 137 ASN A O 1
ATOM 1093 N N . HIS A 1 138 ? -7.031 -38.438 -20.312 1 97.69 138 HIS A N 1
ATOM 1094 C CA . HIS A 1 138 ? -8.281 -38.406 -19.562 1 97.69 138 HIS A CA 1
ATOM 1095 C C . HIS A 1 138 ? -8.016 -38.312 -18.062 1 97.69 138 HIS A C 1
ATOM 1097 O O . HIS A 1 138 ? -8.68 -39 -17.266 1 97.69 138 HIS A O 1
ATOM 1103 N N . ILE A 1 139 ? -7.051 -37.469 -17.766 1 98.19 139 ILE A N 1
ATOM 1104 C CA . ILE A 1 139 ? -6.645 -37.438 -16.359 1 98.19 139 ILE A CA 1
ATOM 1105 C C . ILE A 1 139 ? -7.695 -36.688 -15.547 1 98.19 139 ILE A C 1
ATOM 1107 O O . ILE A 1 139 ? -7.957 -35.5 -15.797 1 98.19 139 ILE A O 1
ATOM 1111 N N . SER A 1 140 ? -8.242 -37.344 -14.578 1 98.06 140 SER A N 1
ATOM 1112 C CA . SER A 1 140 ? -9.25 -36.75 -13.711 1 98.06 140 SER A CA 1
ATOM 1113 C C . SER A 1 140 ? -8.711 -36.531 -12.305 1 98.06 140 SER A C 1
ATOM 1115 O O . SER A 1 140 ? -9.258 -35.75 -11.539 1 98.06 140 SER A O 1
ATOM 1117 N N . ASN A 1 141 ? -7.676 -37.312 -12.07 1 97.38 141 ASN A N 1
ATOM 1118 C CA . ASN A 1 141 ? -7.051 -37.219 -10.758 1 97.38 141 ASN A CA 1
ATOM 1119 C C . ASN A 1 141 ? -5.531 -37.125 -10.867 1 97.38 141 ASN A C 1
ATOM 1121 O O . ASN A 1 141 ? -4.918 -37.906 -11.617 1 97.38 141 ASN A O 1
ATOM 1125 N N . VAL A 1 142 ? -5.004 -36.156 -10.102 1 98.06 142 VAL A N 1
ATOM 1126 C CA . VAL A 1 142 ? -3.553 -36 -10.062 1 98.06 142 VAL A CA 1
ATOM 1127 C C . VAL A 1 142 ? -3.084 -35.875 -8.617 1 98.06 142 VAL A C 1
ATOM 1129 O O . VAL A 1 142 ? -3.738 -35.219 -7.805 1 98.06 142 VAL A O 1
ATOM 1132 N N . THR A 1 143 ? -2.053 -36.594 -8.258 1 97.81 143 THR A N 1
ATOM 1133 C CA . THR A 1 143 ? -1.399 -36.469 -6.957 1 97.81 143 THR A CA 1
ATOM 1134 C C . THR A 1 143 ? 0.102 -36.281 -7.125 1 97.81 143 THR A C 1
ATOM 1136 O O . THR A 1 143 ? 0.663 -36.562 -8.18 1 97.81 143 THR A O 1
ATOM 1139 N N . ALA A 1 144 ? 0.672 -35.625 -6.133 1 97.88 144 ALA A N 1
ATOM 1140 C CA . ALA A 1 144 ? 2.105 -35.375 -6.195 1 97.88 144 ALA A CA 1
ATOM 1141 C C . ALA A 1 144 ? 2.74 -35.438 -4.809 1 97.88 144 ALA A C 1
ATOM 1143 O O . ALA A 1 144 ? 2.084 -35.156 -3.805 1 97.88 144 ALA A O 1
ATOM 1144 N N . VAL A 1 145 ? 3.977 -35.812 -4.797 1 96.94 145 VAL A N 1
ATOM 1145 C CA . VAL A 1 145 ? 4.746 -35.812 -3.557 1 96.94 145 VAL A CA 1
ATOM 1146 C C . VAL A 1 145 ? 5.676 -34.594 -3.531 1 96.94 145 VAL A C 1
ATOM 1148 O O . VAL A 1 145 ? 5.918 -33.969 -4.566 1 96.94 145 VAL A O 1
ATOM 1151 N N . GLU A 1 146 ? 6.16 -34.25 -2.414 1 95.31 146 GLU A N 1
ATOM 1152 C CA . GLU A 1 146 ? 7.016 -33.094 -2.25 1 95.31 146 GLU A CA 1
ATOM 1153 C C . GLU A 1 146 ? 8.422 -33.344 -2.785 1 95.31 146 GLU A C 1
ATOM 1155 O O . GLU A 1 146 ? 8.773 -34.5 -3.074 1 95.31 146 GLU A O 1
ATOM 1160 N N . ALA A 1 147 ? 9.18 -32.375 -2.977 1 92.31 147 ALA A N 1
ATOM 1161 C CA . ALA A 1 147 ? 10.617 -32.375 -3.238 1 92.31 147 ALA A CA 1
ATOM 1162 C C . ALA A 1 147 ? 10.914 -32.969 -4.613 1 92.31 147 ALA A C 1
ATOM 1164 O O . ALA A 1 147 ? 11.953 -33.625 -4.801 1 92.31 147 ALA A O 1
ATOM 1165 N N . LEU A 1 148 ? 10.008 -32.844 -5.516 1 95.06 148 LEU A N 1
ATOM 1166 C CA . LEU A 1 148 ? 10.281 -33.219 -6.895 1 95.06 148 LEU A CA 1
ATOM 1167 C C . LEU A 1 148 ? 10.93 -32.094 -7.668 1 95.06 148 LEU A C 1
ATOM 1169 O O . LEU A 1 148 ? 10.57 -30.922 -7.484 1 95.06 148 LEU A O 1
ATOM 1173 N N . PRO A 1 149 ? 11.836 -32.438 -8.539 1 96.06 149 PRO A N 1
ATOM 1174 C CA . PRO A 1 149 ? 12.531 -31.391 -9.289 1 96.06 149 PRO A CA 1
ATOM 1175 C C . PRO A 1 149 ? 11.789 -30.969 -10.555 1 96.06 149 PRO A C 1
ATOM 1177 O O . PRO A 1 149 ? 12.406 -30.547 -11.531 1 96.06 149 PRO A O 1
ATOM 1180 N N . LEU A 1 150 ? 10.586 -31.062 -10.594 1 97.69 150 LEU A N 1
ATOM 1181 C CA . LEU A 1 150 ? 9.758 -30.766 -11.758 1 97.69 150 LEU A CA 1
ATOM 1182 C C . LEU A 1 150 ? 9.711 -29.266 -12.023 1 97.69 150 LEU A C 1
ATOM 1184 O O . LEU A 1 150 ? 9.352 -28.484 -11.133 1 97.69 150 LEU A O 1
ATOM 1188 N N . ARG A 1 151 ? 10.016 -28.844 -13.266 1 98.44 151 ARG A N 1
ATOM 1189 C CA . ARG A 1 151 ? 10.062 -27.422 -13.625 1 98.44 151 ARG A CA 1
ATOM 1190 C C . ARG A 1 151 ? 8.922 -27.062 -14.562 1 98.44 151 ARG A C 1
ATOM 1192 O O . ARG A 1 151 ? 8.453 -25.922 -14.57 1 98.44 151 ARG A O 1
ATOM 1199 N N . SER A 1 152 ? 8.617 -28 -15.398 1 98.75 152 SER A N 1
ATOM 1200 C CA . SER A 1 152 ? 7.551 -27.766 -16.375 1 98.75 152 SER A CA 1
ATOM 1201 C C . SER A 1 152 ? 6.547 -28.906 -16.375 1 98.75 152 SER A C 1
ATOM 1203 O O . SER A 1 152 ? 6.93 -30.078 -16.469 1 98.75 152 SER A O 1
ATOM 1205 N N . LEU A 1 153 ? 5.305 -28.562 -16.203 1 98.81 153 LEU A N 1
ATOM 1206 C CA . LEU A 1 153 ? 4.238 -29.562 -16.141 1 98.81 153 LEU A CA 1
ATOM 1207 C C . LEU A 1 153 ? 3.107 -29.203 -17.094 1 98.81 153 LEU A C 1
ATOM 1209 O O . LEU A 1 153 ? 2.467 -28.156 -16.938 1 98.81 153 LEU A O 1
ATOM 1213 N N . HIS A 1 154 ? 2.871 -30.062 -18.078 1 98.81 154 HIS A N 1
ATOM 1214 C CA . HIS A 1 154 ? 1.859 -29.859 -19.109 1 98.81 154 HIS A CA 1
ATOM 1215 C C . HIS A 1 154 ? 0.672 -30.797 -18.922 1 98.81 154 HIS A C 1
ATOM 1217 O O . HIS A 1 154 ? 0.737 -31.969 -19.281 1 98.81 154 HIS A O 1
ATOM 1223 N N . LEU A 1 155 ? -0.384 -30.203 -18.422 1 98.75 155 LEU A N 1
ATOM 1224 C CA . LEU A 1 155 ? -1.561 -31.016 -18.109 1 98.75 155 LEU A CA 1
ATOM 1225 C C . LEU A 1 155 ? -2.781 -30.5 -18.875 1 98.75 155 LEU A C 1
ATOM 1227 O O . LEU A 1 155 ? -3.918 -30.766 -18.484 1 98.75 155 LEU A O 1
ATOM 1231 N N . TYR A 1 156 ? -2.59 -29.781 -19.938 1 98.5 156 TYR A N 1
ATOM 1232 C CA . TYR A 1 156 ? -3.723 -29.234 -20.672 1 98.5 156 TYR A CA 1
ATOM 1233 C C . TYR A 1 156 ? -4.488 -30.328 -21.391 1 98.5 156 TYR A C 1
ATOM 1235 O O . TYR A 1 156 ? -3.955 -31.422 -21.625 1 98.5 156 TYR A O 1
ATOM 1243 N N . GLN A 1 157 ? -5.75 -30.125 -21.766 1 98.31 157 GLN A N 1
ATOM 1244 C CA . GLN A 1 157 ? -6.629 -31.047 -22.469 1 98.31 157 GLN A CA 1
ATOM 1245 C C . GLN A 1 157 ? -6.793 -32.375 -21.703 1 98.31 157 GLN A C 1
ATOM 1247 O O . GLN A 1 157 ? -6.547 -33.438 -22.234 1 98.31 157 GLN A O 1
ATOM 1252 N N . ASN A 1 158 ? -7.168 -32.219 -20.438 1 98.5 158 ASN A N 1
ATOM 1253 C CA . ASN A 1 158 ? -7.531 -33.344 -19.562 1 98.5 158 ASN A CA 1
ATOM 1254 C C . ASN A 1 158 ? -8.883 -33.094 -18.891 1 98.5 158 ASN A C 1
ATOM 1256 O O . ASN A 1 158 ? -9.719 -32.344 -19.406 1 98.5 158 ASN A O 1
ATOM 1260 N N . LEU A 1 159 ? -9.141 -33.906 -17.828 1 98.5 159 LEU A N 1
ATOM 1261 C CA . LEU A 1 159 ? -10.445 -33.844 -17.172 1 98.5 159 LEU A CA 1
ATOM 1262 C C . LEU A 1 159 ? -10.281 -33.469 -15.695 1 98.5 159 LEU A C 1
ATOM 1264 O O . LEU A 1 159 ? -11.008 -34 -14.844 1 98.5 159 LEU A O 1
ATOM 1268 N N . LEU A 1 160 ? -9.336 -32.562 -15.445 1 98.5 160 LEU A N 1
ATOM 1269 C CA . LEU A 1 160 ? -9.039 -32.219 -14.062 1 98.5 160 LEU A CA 1
ATOM 1270 C C . LEU A 1 160 ? -10.133 -31.312 -13.484 1 98.5 160 LEU A C 1
ATOM 1272 O O . LEU A 1 160 ? -10.555 -30.359 -14.133 1 98.5 160 LEU A O 1
ATOM 1276 N N . THR A 1 161 ? -10.562 -31.656 -12.234 1 97.62 161 THR A N 1
ATOM 1277 C CA . THR A 1 161 ? -11.531 -30.828 -11.516 1 97.62 161 THR A CA 1
ATOM 1278 C C . THR A 1 161 ? -10.906 -30.234 -10.258 1 97.62 161 THR A C 1
ATOM 1280 O O . THR A 1 161 ? -11.461 -29.312 -9.656 1 97.62 161 THR A O 1
ATOM 1283 N N . ASP A 1 162 ? -9.859 -30.812 -9.883 1 97.12 162 ASP A N 1
ATOM 1284 C CA . ASP A 1 162 ? -9.141 -30.375 -8.688 1 97.12 162 ASP A CA 1
ATOM 1285 C C . ASP A 1 162 ? -7.633 -30.438 -8.906 1 97.12 162 ASP A C 1
ATOM 1287 O O . ASP A 1 162 ? -7.117 -31.438 -9.422 1 97.12 162 ASP A O 1
ATOM 1291 N N . VAL A 1 163 ? -6.93 -29.328 -8.547 1 97.69 163 VAL A N 1
ATOM 1292 C CA . VAL A 1 163 ? -5.484 -29.312 -8.742 1 97.69 163 VAL A CA 1
ATOM 1293 C C . VAL A 1 163 ? -4.785 -29 -7.422 1 97.69 163 VAL A C 1
ATOM 1295 O O . VAL A 1 163 ? -3.6 -28.672 -7.402 1 97.69 163 VAL A O 1
ATOM 1298 N N . SER A 1 164 ? -5.457 -29.094 -6.285 1 96.62 164 SER A N 1
ATOM 1299 C CA . SER A 1 164 ? -4.934 -28.766 -4.965 1 96.62 164 SER A CA 1
ATOM 1300 C C . SER A 1 164 ? -3.725 -29.641 -4.621 1 96.62 164 SER A C 1
ATOM 1302 O O . SER A 1 164 ? -2.805 -29.188 -3.934 1 96.62 164 SER A O 1
ATOM 1304 N N . PRO A 1 165 ? -3.617 -30.891 -5.172 1 97.38 165 PRO A N 1
ATOM 1305 C CA . PRO A 1 165 ? -2.465 -31.734 -4.844 1 97.38 165 PRO A CA 1
ATOM 1306 C C . PRO A 1 165 ? -1.16 -31.203 -5.438 1 97.38 165 PRO A C 1
ATOM 1308 O O . PRO A 1 165 ? -0.076 -31.609 -5.012 1 97.38 165 PRO A O 1
ATOM 1311 N N . LEU A 1 166 ? -1.236 -30.312 -6.363 1 97.69 166 LEU A N 1
ATOM 1312 C CA . LEU A 1 166 ? -0.041 -29.828 -7.039 1 97.69 166 LEU A CA 1
ATOM 1313 C C . LEU A 1 166 ? 0.675 -28.781 -6.18 1 97.69 166 LEU A C 1
ATOM 1315 O O . LEU A 1 166 ? 1.795 -28.375 -6.496 1 97.69 166 LEU A O 1
ATOM 1319 N N . LYS A 1 167 ? 0.032 -28.359 -5.094 1 96.88 167 LYS A N 1
ATOM 1320 C CA . LYS A 1 167 ? 0.549 -27.312 -4.227 1 96.88 167 LYS A CA 1
ATOM 1321 C C . LYS A 1 167 ? 1.943 -27.656 -3.711 1 96.88 167 LYS A C 1
ATOM 1323 O O . LYS A 1 167 ? 2.727 -26.766 -3.381 1 96.88 167 LYS A O 1
ATOM 1328 N N . VAL A 1 168 ? 2.326 -28.906 -3.686 1 97.25 168 VAL A N 1
ATOM 1329 C CA . VAL A 1 168 ? 3.564 -29.406 -3.088 1 97.25 168 VAL A CA 1
ATOM 1330 C C . VAL A 1 168 ? 4.723 -29.219 -4.066 1 97.25 168 VAL A C 1
ATOM 1332 O O . VAL A 1 168 ? 5.891 -29.297 -3.68 1 97.25 168 VAL A O 1
ATOM 1335 N N . LEU A 1 169 ? 4.41 -28.953 -5.316 1 97.75 169 LEU A N 1
ATOM 1336 C CA . LEU A 1 169 ? 5.441 -28.812 -6.34 1 97.75 169 LEU A CA 1
ATOM 1337 C C . LEU A 1 169 ? 6.023 -27.391 -6.328 1 97.75 169 LEU A C 1
ATOM 1339 O O . LEU A 1 169 ? 5.656 -26.562 -7.16 1 97.75 169 LEU A O 1
ATOM 1343 N N . THR A 1 170 ? 6.984 -27.156 -5.629 1 97 170 THR A N 1
ATOM 1344 C CA . THR A 1 170 ? 7.457 -25.812 -5.332 1 97 170 THR A CA 1
ATOM 1345 C C . THR A 1 170 ? 8.5 -25.359 -6.352 1 97 170 THR A C 1
ATOM 1347 O O . THR A 1 170 ? 8.836 -24.188 -6.426 1 97 170 THR A O 1
ATOM 1350 N N . GLU A 1 171 ? 8.961 -26.25 -7.25 1 97.38 171 GLU A N 1
ATOM 1351 C CA . GLU A 1 171 ? 10.055 -25.906 -8.156 1 97.38 171 GLU A CA 1
ATOM 1352 C C . GLU A 1 171 ? 9.531 -25.594 -9.555 1 97.38 171 GLU A C 1
ATOM 1354 O O . GLU A 1 171 ? 10.312 -25.281 -10.461 1 97.38 171 GLU A O 1
ATOM 1359 N N . LEU A 1 172 ? 8.266 -25.516 -9.68 1 98.38 172 LEU A N 1
ATOM 1360 C CA . LEU A 1 172 ? 7.676 -25.344 -11 1 98.38 172 LEU A CA 1
ATOM 1361 C C . LEU A 1 172 ? 7.973 -23.938 -11.539 1 98.38 172 LEU A C 1
ATOM 1363 O O . LEU A 1 172 ? 7.902 -22.953 -10.805 1 98.38 172 LEU A O 1
ATOM 1367 N N . GLU A 1 173 ? 8.281 -23.922 -12.836 1 98.75 173 GLU A N 1
ATOM 1368 C CA . GLU A 1 173 ? 8.453 -22.672 -13.578 1 98.75 173 GLU A CA 1
ATOM 1369 C C . GLU A 1 173 ? 7.312 -22.453 -14.562 1 98.75 173 GLU A C 1
ATOM 1371 O O . GLU A 1 173 ? 6.957 -21.312 -14.859 1 98.75 173 GLU A O 1
ATOM 1376 N N . GLN A 1 174 ? 6.879 -23.547 -15.102 1 98.88 174 GLN A N 1
ATOM 1377 C CA . GLN A 1 174 ? 5.77 -23.5 -16.047 1 98.88 174 GLN A CA 1
ATOM 1378 C C . GLN A 1 174 ? 4.699 -24.531 -15.703 1 98.88 174 GLN A C 1
ATOM 1380 O O . GLN A 1 174 ? 5.012 -25.703 -15.469 1 98.88 174 GLN A O 1
ATOM 1385 N N . LEU A 1 175 ? 3.457 -24.047 -15.625 1 98.88 175 LEU A N 1
ATOM 1386 C CA . LEU A 1 175 ? 2.334 -24.938 -15.32 1 98.88 175 LEU A CA 1
ATOM 1387 C C . LEU A 1 175 ? 1.176 -24.688 -16.281 1 98.88 175 LEU A C 1
ATOM 1389 O O . LEU A 1 175 ? 0.614 -23.594 -16.312 1 98.88 175 LEU A O 1
ATOM 1393 N N . TYR A 1 176 ? 0.842 -25.703 -17.047 1 98.88 176 TYR A N 1
ATOM 1394 C CA . TYR A 1 176 ? -0.209 -25.609 -18.047 1 98.88 176 TYR A CA 1
ATOM 1395 C C . TYR A 1 176 ? -1.435 -26.406 -17.641 1 98.88 176 TYR A C 1
ATOM 1397 O O . TYR A 1 176 ? -1.417 -27.641 -17.672 1 98.88 176 TYR A O 1
ATOM 1405 N N . LEU A 1 177 ? -2.492 -25.703 -17.312 1 98.75 177 LEU A N 1
ATOM 1406 C CA . LEU A 1 177 ? -3.691 -26.344 -16.797 1 98.75 177 LEU A CA 1
ATOM 1407 C C . LEU A 1 177 ? -4.91 -26 -17.656 1 98.75 177 LEU A C 1
ATOM 1409 O O . LEU A 1 177 ? -6.043 -26.281 -17.266 1 98.75 177 LEU A O 1
ATOM 1413 N N . ASN A 1 178 ? -4.723 -25.469 -18.797 1 98.69 178 ASN A N 1
ATOM 1414 C CA . ASN A 1 178 ? -5.824 -25.047 -19.641 1 98.69 178 ASN A CA 1
ATOM 1415 C C . ASN A 1 178 ? -6.582 -26.25 -20.219 1 98.69 178 ASN A C 1
ATOM 1417 O O . ASN A 1 178 ? -6.086 -27.375 -20.172 1 98.69 178 ASN A O 1
ATOM 1421 N N . ASP A 1 179 ? -7.777 -26.062 -20.734 1 98.62 179 ASP A N 1
ATOM 1422 C CA . ASP A 1 179 ? -8.609 -27.078 -21.359 1 98.62 179 ASP A CA 1
ATOM 1423 C C . ASP A 1 179 ? -8.867 -28.234 -20.406 1 98.62 179 ASP A C 1
ATOM 1425 O O . ASP A 1 179 ? -8.648 -29.406 -20.766 1 98.62 179 ASP A O 1
ATOM 1429 N N . ASN A 1 180 ? -9.242 -27.891 -19.203 1 98.62 180 ASN A N 1
ATOM 1430 C CA . ASN A 1 180 ? -9.711 -28.844 -18.203 1 98.62 180 ASN A CA 1
ATOM 1431 C C . ASN A 1 180 ? -11.117 -28.5 -17.703 1 98.62 180 ASN A C 1
ATOM 1433 O O . ASN A 1 180 ? -11.883 -27.859 -18.422 1 98.62 180 ASN A O 1
ATOM 1437 N N . LEU A 1 181 ? -11.484 -29.141 -16.531 1 98.31 181 LEU A N 1
ATOM 1438 C CA . LEU A 1 181 ? -12.852 -28.984 -16.047 1 98.31 181 LEU A CA 1
ATOM 1439 C C . LEU A 1 181 ? -12.867 -28.312 -14.68 1 98.31 181 LEU A C 1
ATOM 1441 O O . LEU A 1 181 ? -13.688 -28.656 -13.82 1 98.31 181 LEU A O 1
ATOM 1445 N N . LEU A 1 182 ? -11.945 -27.344 -14.516 1 98.06 182 LEU A N 1
ATOM 1446 C CA . LEU A 1 182 ? -11.891 -26.641 -13.242 1 98.06 182 LEU A CA 1
ATOM 1447 C C . LEU A 1 182 ? -13.07 -25.688 -13.102 1 98.06 182 LEU A C 1
ATOM 1449 O O . LEU A 1 182 ? -13.312 -24.859 -13.992 1 98.06 182 LEU A O 1
ATOM 1453 N N . GLU A 1 183 ? -13.766 -25.781 -12.023 1 95.94 183 GLU A N 1
ATOM 1454 C CA . GLU A 1 183 ? -14.914 -24.906 -11.773 1 95.94 183 GLU A CA 1
ATOM 1455 C C . GLU A 1 183 ? -14.594 -23.875 -10.695 1 95.94 183 GLU A C 1
ATOM 1457 O O . GLU A 1 183 ? -15.055 -22.734 -10.766 1 95.94 183 GLU A O 1
ATOM 1462 N N . VAL A 1 184 ? -13.953 -24.375 -9.695 1 91.31 184 VAL A N 1
ATOM 1463 C CA . VAL A 1 184 ? -13.555 -23.5 -8.594 1 91.31 184 VAL A CA 1
ATOM 1464 C C . VAL A 1 184 ? -12.055 -23.625 -8.344 1 91.31 184 VAL A C 1
ATOM 1466 O O . VAL A 1 184 ? -11.492 -24.719 -8.492 1 91.31 184 VAL A O 1
ATOM 1469 N N . LEU A 1 185 ? -11.461 -22.5 -8.039 1 94.88 185 LEU A N 1
ATOM 1470 C CA . LEU A 1 185 ? -10.023 -22.5 -7.801 1 94.88 185 LEU A CA 1
ATOM 1471 C C . LEU A 1 185 ? -9.648 -21.484 -6.727 1 94.88 185 LEU A C 1
ATOM 1473 O O . LEU A 1 185 ? -10.234 -20.391 -6.668 1 94.88 185 LEU A O 1
ATOM 1477 N N . THR A 1 186 ? -8.828 -21.859 -5.84 1 94.5 186 THR A N 1
ATOM 1478 C CA . THR A 1 186 ? -8.195 -20.922 -4.926 1 94.5 186 THR A CA 1
ATOM 1479 C C . THR A 1 186 ? -6.758 -20.641 -5.355 1 94.5 186 THR A C 1
ATOM 1481 O O . THR A 1 186 ? -5.977 -21.562 -5.574 1 94.5 186 THR A O 1
ATOM 1484 N N . MET A 1 187 ? -6.445 -19.391 -5.461 1 95.12 187 MET A N 1
ATOM 1485 C CA . MET A 1 187 ? -5.113 -19 -5.918 1 95.12 187 MET A CA 1
ATOM 1486 C C . MET A 1 187 ? -4.043 -19.484 -4.945 1 95.12 187 MET A C 1
ATOM 1488 O O . MET A 1 187 ? -2.871 -19.594 -5.309 1 95.12 187 MET A O 1
ATOM 1492 N N . ASP A 1 188 ? -4.426 -19.859 -3.807 1 94.88 188 ASP A N 1
ATOM 1493 C CA . ASP A 1 188 ? -3.527 -20.297 -2.744 1 94.88 188 ASP A CA 1
ATOM 1494 C C . ASP A 1 188 ? -2.844 -21.609 -3.115 1 94.88 188 ASP A C 1
ATOM 1496 O O . ASP A 1 188 ? -1.78 -21.938 -2.586 1 94.88 188 ASP A O 1
ATOM 1500 N N . VAL A 1 189 ? -3.434 -22.328 -4.008 1 95.69 189 VAL A N 1
ATOM 1501 C CA . VAL A 1 189 ? -2.869 -23.578 -4.477 1 95.69 189 VAL A CA 1
ATOM 1502 C C . VAL A 1 189 ? -1.476 -23.344 -5.055 1 95.69 189 VAL A C 1
ATOM 1504 O O . VAL A 1 189 ? -0.593 -24.203 -4.941 1 95.69 189 VAL A O 1
ATOM 1507 N N . PHE A 1 190 ? -1.183 -22.125 -5.539 1 97.62 190 PHE A N 1
ATOM 1508 C CA . PHE A 1 190 ? 0.065 -21.844 -6.238 1 97.62 190 PHE A CA 1
ATOM 1509 C C . PHE A 1 190 ? 1.013 -21.047 -5.352 1 97.62 190 PHE A C 1
ATOM 1511 O O . PHE A 1 190 ? 2.098 -20.656 -5.785 1 97.62 190 PHE A O 1
ATOM 1518 N N . ALA A 1 191 ? 0.651 -20.797 -4.168 1 95.69 191 ALA A N 1
ATOM 1519 C CA . ALA A 1 191 ? 1.309 -19.844 -3.273 1 95.69 191 ALA A CA 1
ATOM 1520 C C . ALA A 1 191 ? 2.777 -20.203 -3.07 1 95.69 191 ALA A C 1
ATOM 1522 O O . ALA A 1 191 ? 3.627 -19.328 -2.924 1 95.69 191 ALA A O 1
ATOM 1523 N N . ASN A 1 192 ? 3.121 -21.5 -3.131 1 96.19 192 ASN A N 1
ATOM 1524 C CA . ASN A 1 192 ? 4.473 -21.938 -2.803 1 96.19 192 ASN A CA 1
ATOM 1525 C C . ASN A 1 192 ? 5.34 -22.047 -4.051 1 96.19 192 ASN A C 1
ATOM 1527 O O . ASN A 1 192 ? 6.535 -22.344 -3.957 1 96.19 192 ASN A O 1
ATOM 1531 N N . MET A 1 193 ? 4.773 -21.719 -5.148 1 97.5 193 MET A N 1
ATOM 1532 C CA . MET A 1 193 ? 5.516 -21.828 -6.398 1 97.5 193 MET A CA 1
ATOM 1533 C C . MET A 1 193 ? 6.23 -20.516 -6.723 1 97.5 193 MET A C 1
ATOM 1535 O O . MET A 1 193 ? 5.918 -19.859 -7.723 1 97.5 193 MET A O 1
ATOM 1539 N N . LYS A 1 194 ? 7.242 -20.297 -6.082 1 97.19 194 LYS A N 1
ATOM 1540 C CA . LYS A 1 194 ? 7.914 -19 -6.109 1 97.19 194 LYS A CA 1
ATOM 1541 C C . LYS A 1 194 ? 8.633 -18.781 -7.438 1 97.19 194 LYS A C 1
ATOM 1543 O O . LYS A 1 194 ? 8.875 -17.641 -7.84 1 97.19 194 LYS A O 1
ATOM 1548 N N . ASN A 1 195 ? 8.898 -19.875 -8.156 1 97.88 195 ASN A N 1
ATOM 1549 C CA . ASN A 1 195 ? 9.641 -19.766 -9.414 1 97.88 195 ASN A CA 1
ATOM 1550 C C . ASN A 1 195 ? 8.703 -19.828 -10.617 1 97.88 195 ASN A C 1
ATOM 1552 O O . ASN A 1 195 ? 9.164 -19.797 -11.766 1 97.88 195 ASN A O 1
ATOM 1556 N N . LEU A 1 196 ? 7.465 -19.828 -10.352 1 98.69 196 LEU A N 1
ATOM 1557 C CA . LEU A 1 196 ? 6.488 -19.984 -11.422 1 98.69 196 LEU A CA 1
ATOM 1558 C C . LEU A 1 196 ? 6.496 -18.781 -12.352 1 98.69 196 LEU A C 1
ATOM 1560 O O . LEU A 1 196 ? 6.348 -17.641 -11.891 1 98.69 196 LEU A O 1
ATOM 1564 N N . LYS A 1 197 ? 6.656 -19.047 -13.672 1 98.81 197 LYS A N 1
ATOM 1565 C CA . LYS A 1 197 ? 6.742 -17.969 -14.656 1 98.81 197 LYS A CA 1
ATOM 1566 C C . LYS A 1 197 ? 5.488 -17.922 -15.523 1 98.81 197 LYS A C 1
ATOM 1568 O O . LYS A 1 197 ? 5.047 -16.844 -15.922 1 98.81 197 LYS A O 1
ATOM 1573 N N . ILE A 1 198 ? 4.996 -19.094 -15.82 1 98.88 198 ILE A N 1
ATOM 1574 C CA . ILE A 1 198 ? 3.838 -19.172 -16.703 1 98.88 198 ILE A CA 1
ATOM 1575 C C . ILE A 1 198 ? 2.762 -20.047 -16.047 1 98.88 198 ILE A C 1
ATOM 1577 O O . ILE A 1 198 ? 3.045 -21.141 -15.57 1 98.88 198 ILE A O 1
ATOM 1581 N N . LEU A 1 199 ? 1.551 -19.547 -15.992 1 98.88 199 LEU A N 1
ATOM 1582 C CA . LEU A 1 199 ? 0.391 -20.281 -15.508 1 98.88 199 LEU A CA 1
ATOM 1583 C C . LEU A 1 199 ? -0.785 -20.141 -16.469 1 98.88 199 LEU A C 1
ATOM 1585 O O . LEU A 1 199 ? -1.256 -19.031 -16.719 1 98.88 199 LEU A O 1
ATOM 1589 N N . THR A 1 200 ? -1.214 -21.266 -17.062 1 98.81 200 THR A N 1
ATOM 1590 C CA . THR A 1 200 ? -2.357 -21.234 -17.969 1 98.81 200 THR A CA 1
ATOM 1591 C C . THR A 1 200 ? -3.58 -21.875 -17.312 1 98.81 200 THR A C 1
ATOM 1593 O O . THR A 1 200 ? -3.498 -22.984 -16.781 1 98.81 200 THR A O 1
ATOM 1596 N N . LEU A 1 201 ? -4.656 -21.141 -17.297 1 98.69 201 LEU A N 1
ATOM 1597 C CA . LEU A 1 201 ? -5.91 -21.609 -16.719 1 98.69 201 LEU A CA 1
ATOM 1598 C C . LEU A 1 201 ? -7.082 -21.359 -17.656 1 98.69 201 LEU A C 1
ATOM 1600 O O . LEU A 1 201 ? -8.242 -21.531 -17.281 1 98.69 201 LEU A O 1
ATOM 1604 N N . HIS A 1 202 ? -6.789 -21 -18.891 1 98.44 202 HIS A N 1
ATOM 1605 C CA . HIS A 1 202 ? -7.844 -20.672 -19.844 1 98.44 202 HIS A CA 1
ATOM 1606 C C . HIS A 1 202 ? -8.594 -21.922 -20.281 1 98.44 202 HIS A C 1
ATOM 1608 O O . HIS A 1 202 ? -8.102 -23.031 -20.125 1 98.44 202 HIS A O 1
ATOM 1614 N N . ARG A 1 203 ? -9.812 -21.766 -20.797 1 98.5 203 ARG A N 1
ATOM 1615 C CA . ARG A 1 203 ? -10.672 -22.828 -21.297 1 98.5 203 ARG A CA 1
ATOM 1616 C C . ARG A 1 203 ? -10.945 -23.875 -20.234 1 98.5 203 ARG A C 1
ATOM 1618 O O . ARG A 1 203 ? -10.75 -25.078 -20.453 1 98.5 203 ARG A O 1
ATOM 1625 N N . ASN A 1 204 ? -11.219 -23.391 -19.094 1 98.56 204 ASN A N 1
ATOM 1626 C CA . ASN A 1 204 ? -11.836 -24.156 -18 1 98.56 204 ASN A CA 1
ATOM 1627 C C . ASN A 1 204 ? -13.273 -23.703 -17.75 1 98.56 204 ASN A C 1
ATOM 1629 O O . ASN A 1 204 ? -13.93 -23.156 -18.641 1 98.56 204 ASN A O 1
ATOM 1633 N N . LYS A 1 205 ? -13.828 -24.031 -16.609 1 98.06 205 LYS A N 1
ATOM 1634 C CA . LYS A 1 205 ? -15.188 -23.641 -16.25 1 98.06 205 LYS A CA 1
ATOM 1635 C C . LYS A 1 205 ? -15.188 -22.797 -14.984 1 98.06 205 LYS A C 1
ATOM 1637 O O . LYS A 1 205 ? -16.109 -22.859 -14.172 1 98.06 205 LYS A O 1
ATOM 1642 N N . LEU A 1 206 ? -14.156 -22.016 -14.883 1 98.12 206 LEU A N 1
ATOM 1643 C CA . LEU A 1 206 ? -13.992 -21.234 -13.664 1 98.12 206 LEU A CA 1
ATOM 1644 C C . LEU A 1 206 ? -15.062 -20.141 -13.57 1 98.12 206 LEU A C 1
ATOM 1646 O O . LEU A 1 206 ? -15.281 -19.406 -14.523 1 98.12 206 LEU A O 1
ATOM 1650 N N . THR A 1 207 ? -15.734 -20.062 -12.469 1 96.38 207 THR A N 1
ATOM 1651 C CA . THR A 1 207 ? -16.734 -19.016 -12.234 1 96.38 207 THR A CA 1
ATOM 1652 C C . THR A 1 207 ? -16.188 -17.969 -11.266 1 96.38 207 THR A C 1
ATOM 1654 O O . THR A 1 207 ? -16.656 -16.828 -11.258 1 96.38 207 THR A O 1
ATOM 1657 N N . ALA A 1 208 ? -15.25 -18.438 -10.492 1 93.12 208 ALA A N 1
ATOM 1658 C CA . ALA A 1 208 ? -14.609 -17.547 -9.531 1 93.12 208 ALA A CA 1
ATOM 1659 C C . ALA A 1 208 ? -13.219 -18.062 -9.156 1 93.12 208 ALA A C 1
ATOM 1661 O O . ALA A 1 208 ? -12.93 -19.25 -9.305 1 93.12 208 ALA A O 1
ATOM 1662 N N . ILE A 1 209 ? -12.359 -17.141 -8.789 1 94.56 209 ILE A N 1
ATOM 1663 C CA . ILE A 1 209 ? -11.055 -17.469 -8.203 1 94.56 209 ILE A CA 1
ATOM 1664 C C . ILE A 1 209 ? -10.93 -16.812 -6.832 1 94.56 209 ILE A C 1
ATOM 1666 O O . ILE A 1 209 ? -10.859 -15.578 -6.727 1 94.56 209 ILE A O 1
ATOM 1670 N N . ASP A 1 210 ? -10.898 -17.594 -5.855 1 91.44 210 ASP A N 1
ATOM 1671 C CA . ASP A 1 210 ? -10.852 -17.078 -4.488 1 91.44 210 ASP A CA 1
ATOM 1672 C C . ASP A 1 210 ? -9.414 -16.969 -3.984 1 91.44 210 ASP A C 1
ATOM 1674 O O . ASP A 1 210 ? -8.516 -17.609 -4.535 1 91.44 210 ASP A O 1
ATOM 1678 N N . THR A 1 211 ? -9.258 -16.016 -3.074 1 89.69 211 THR A N 1
ATOM 1679 C CA . THR A 1 211 ? -7.98 -15.844 -2.389 1 89.69 211 THR A CA 1
ATOM 1680 C C . THR A 1 211 ? -8.188 -15.719 -0.883 1 89.69 211 THR A C 1
ATOM 1682 O O . THR A 1 211 ? -8.93 -14.844 -0.428 1 89.69 211 THR A O 1
ATOM 1685 N N . VAL A 1 212 ? -7.586 -16.594 -0.119 1 83.56 212 VAL A N 1
ATOM 1686 C CA . VAL A 1 212 ? -7.766 -16.609 1.329 1 83.56 212 VAL A CA 1
ATOM 1687 C C . VAL A 1 212 ? -6.742 -15.68 1.987 1 83.56 212 VAL A C 1
ATOM 1689 O O . VAL A 1 212 ? -7.074 -14.945 2.918 1 83.56 212 VAL A O 1
ATOM 1692 N N . LYS A 1 213 ? -5.598 -15.758 1.6 1 84.62 213 LYS A N 1
ATOM 1693 C CA . LYS A 1 213 ? -4.516 -14.922 2.115 1 84.62 213 LYS A CA 1
ATOM 1694 C C . LYS A 1 213 ? -3.707 -14.305 0.978 1 84.62 213 LYS A C 1
ATOM 1696 O O . LYS A 1 213 ? -3.846 -14.703 -0.179 1 84.62 213 LYS A O 1
ATOM 1701 N N . SER A 1 214 ? -3.002 -13.297 1.321 1 88.5 214 SER A N 1
ATOM 1702 C CA . SER A 1 214 ? -2.148 -12.656 0.324 1 88.5 214 SER A CA 1
ATOM 1703 C C . SER A 1 214 ? -1.219 -13.672 -0.338 1 88.5 214 SER A C 1
ATOM 1705 O O . SER A 1 214 ? -0.601 -14.492 0.343 1 88.5 214 SER A O 1
ATOM 1707 N N . ILE A 1 215 ? -1.206 -13.664 -1.591 1 91.5 215 ILE A N 1
ATOM 1708 C CA . ILE A 1 215 ? -0.399 -14.609 -2.346 1 91.5 215 ILE A CA 1
ATOM 1709 C C . ILE A 1 215 ? 0.68 -13.867 -3.129 1 91.5 215 ILE A C 1
ATOM 1711 O O . ILE A 1 215 ? 0.379 -12.938 -3.883 1 91.5 215 ILE A O 1
ATOM 1715 N N . GLY A 1 216 ? 1.896 -14.312 -2.932 1 92.56 216 GLY A N 1
ATOM 1716 C CA . GLY A 1 216 ? 3.02 -13.75 -3.658 1 92.56 216 GLY A CA 1
ATOM 1717 C C . GLY A 1 216 ? 3.613 -14.695 -4.68 1 92.56 216 GLY A C 1
ATOM 1718 O O . GLY A 1 216 ? 4.105 -15.773 -4.324 1 92.56 216 GLY A O 1
ATOM 1719 N N . LEU A 1 217 ? 3.568 -14.359 -5.898 1 96.62 217 LEU A N 1
ATOM 1720 C CA . LEU A 1 217 ? 4.254 -15.055 -6.984 1 96.62 217 LEU A CA 1
ATOM 1721 C C . LEU A 1 217 ? 5.258 -14.125 -7.668 1 96.62 217 LEU A C 1
ATOM 1723 O O . LEU A 1 217 ? 4.973 -13.57 -8.727 1 96.62 217 LEU A O 1
ATOM 1727 N N . PRO A 1 218 ? 6.418 -14.094 -7.121 1 95.12 218 PRO A N 1
ATOM 1728 C CA . PRO A 1 218 ? 7.371 -13.055 -7.516 1 95.12 218 PRO A CA 1
ATOM 1729 C C . PRO A 1 218 ? 7.906 -13.25 -8.938 1 95.12 218 PRO A C 1
ATOM 1731 O O . PRO A 1 218 ? 8.328 -12.289 -9.578 1 95.12 218 PRO A O 1
ATOM 1734 N N . SER A 1 219 ? 7.828 -14.484 -9.438 1 97.88 219 SER A N 1
ATOM 1735 C CA . SER A 1 219 ? 8.461 -14.758 -10.719 1 97.88 219 SER A CA 1
ATOM 1736 C C . SER A 1 219 ? 7.422 -14.93 -11.82 1 97.88 219 SER A C 1
ATOM 1738 O O . SER A 1 219 ? 7.77 -15.117 -12.992 1 97.88 219 SER A O 1
ATOM 1740 N N . LEU A 1 220 ? 6.184 -14.828 -11.477 1 98.56 220 LEU A N 1
ATOM 1741 C CA . LEU A 1 220 ? 5.145 -15.055 -12.469 1 98.56 220 LEU A CA 1
ATOM 1742 C C . LEU A 1 220 ? 5.152 -13.961 -13.531 1 98.56 220 LEU A C 1
ATOM 1744 O O . LEU A 1 220 ? 5.07 -12.773 -13.203 1 98.56 220 LEU A O 1
ATOM 1748 N N . GLU A 1 221 ? 5.203 -14.422 -14.797 1 98.75 221 GLU A N 1
ATOM 1749 C CA . GLU A 1 221 ? 5.316 -13.469 -15.906 1 98.75 221 GLU A CA 1
ATOM 1750 C C . GLU A 1 221 ? 4.039 -13.445 -16.734 1 98.75 221 GLU A C 1
ATOM 1752 O O . GLU A 1 221 ? 3.676 -12.406 -17.297 1 98.75 221 GLU A O 1
ATOM 1757 N N . SER A 1 222 ? 3.459 -14.586 -16.844 1 98.81 222 SER A N 1
ATOM 1758 C CA . SER A 1 222 ? 2.277 -14.695 -17.703 1 98.81 222 SER A CA 1
ATOM 1759 C C . SER A 1 222 ? 1.174 -15.492 -17.016 1 98.81 222 SER A C 1
ATOM 1761 O O . SER A 1 222 ? 1.419 -16.594 -16.5 1 98.81 222 SER A O 1
ATOM 1763 N N . LEU A 1 223 ? -0.023 -14.906 -16.984 1 98.75 223 LEU A N 1
ATOM 1764 C CA . LEU A 1 223 ? -1.213 -15.539 -16.422 1 98.75 223 LEU A CA 1
ATOM 1765 C C . LEU A 1 223 ? -2.367 -15.5 -17.422 1 98.75 223 LEU A C 1
ATOM 1767 O O . LEU A 1 223 ? -2.773 -14.422 -17.859 1 98.75 223 LEU A O 1
ATOM 1771 N N . PHE A 1 224 ? -2.883 -16.656 -17.797 1 98.81 224 PHE A N 1
ATOM 1772 C CA . PHE A 1 224 ? -3.943 -16.75 -18.797 1 98.81 224 PHE A CA 1
ATOM 1773 C C . PHE A 1 224 ? -5.234 -17.266 -18.156 1 98.81 224 PHE A C 1
ATOM 1775 O O . PHE A 1 224 ? -5.297 -18.391 -17.672 1 98.81 224 PHE A O 1
ATOM 1782 N N . LEU A 1 225 ? -6.277 -16.438 -18.203 1 98.5 225 LEU A N 1
ATOM 1783 C CA . LEU A 1 225 ? -7.543 -16.766 -17.562 1 98.5 225 LEU A CA 1
ATOM 1784 C C . LEU A 1 225 ? -8.695 -16.672 -18.547 1 98.5 225 LEU A C 1
ATOM 1786 O O . LEU A 1 225 ? -9.867 -16.766 -18.156 1 98.5 225 LEU A O 1
ATOM 1790 N N . GLN A 1 226 ? -8.414 -16.547 -19.828 1 98 226 GLN A N 1
ATOM 1791 C CA . GLN A 1 226 ? -9.453 -16.312 -20.828 1 98 226 GLN A CA 1
ATOM 1792 C C . GLN A 1 226 ? -10.305 -17.547 -21.047 1 98 226 GLN A C 1
ATOM 1794 O O . GLN A 1 226 ? -9.906 -18.656 -20.672 1 98 226 GLN A O 1
ATOM 1799 N N . HIS A 1 227 ? -11.477 -17.406 -21.594 1 98.38 227 HIS A N 1
ATOM 1800 C CA . HIS A 1 227 ? -12.398 -18.469 -21.953 1 98.38 227 HIS A CA 1
ATOM 1801 C C . HIS A 1 227 ? -12.805 -19.281 -20.734 1 98.38 227 HIS A C 1
ATOM 1803 O O . HIS A 1 227 ? -12.695 -20.516 -20.734 1 98.38 227 HIS A O 1
ATOM 1809 N N . ASN A 1 228 ? -13.172 -18.609 -19.688 1 98.5 228 ASN A N 1
ATOM 1810 C CA . ASN A 1 228 ? -13.852 -19.141 -18.516 1 98.5 228 ASN A CA 1
ATOM 1811 C C . ASN A 1 228 ? -15.219 -18.484 -18.312 1 98.5 228 ASN A C 1
ATOM 1813 O O . ASN A 1 228 ? -15.828 -18 -19.266 1 98.5 228 ASN A O 1
ATOM 1817 N N . ALA A 1 229 ? -15.781 -18.641 -17.172 1 97.94 229 ALA A N 1
ATOM 1818 C CA . ALA A 1 229 ? -17.062 -18.031 -16.844 1 97.94 229 ALA A CA 1
ATOM 1819 C C . ALA A 1 229 ? -16.969 -17.141 -15.617 1 97.94 229 ALA A C 1
ATOM 1821 O O . ALA A 1 229 ? -17.875 -17.094 -14.789 1 97.94 229 ALA A O 1
ATOM 1822 N N . LEU A 1 230 ? -15.852 -16.438 -15.594 1 97.06 230 LEU A N 1
ATOM 1823 C CA . LEU A 1 230 ? -15.617 -15.594 -14.43 1 97.06 230 LEU A CA 1
ATOM 1824 C C . LEU A 1 230 ? -16.609 -14.43 -14.391 1 97.06 230 LEU A C 1
ATOM 1826 O O . LEU A 1 230 ? -16.766 -13.711 -15.383 1 97.06 230 LEU A O 1
ATOM 1830 N N . SER A 1 231 ? -17.312 -14.242 -13.281 1 93.44 231 SER A N 1
ATOM 1831 C CA . SER A 1 231 ? -18.219 -13.125 -13.102 1 93.44 231 SER A CA 1
ATOM 1832 C C . SER A 1 231 ? -17.656 -12.109 -12.102 1 93.44 231 SER A C 1
ATOM 1834 O O . SER A 1 231 ? -18.141 -10.977 -12.031 1 93.44 231 SER A O 1
ATOM 1836 N N . TYR A 1 232 ? -16.734 -12.594 -11.43 1 89.38 232 TYR A N 1
ATOM 1837 C CA . TYR A 1 232 ? -16.078 -11.773 -10.406 1 89.38 232 TYR A CA 1
ATOM 1838 C C . TYR A 1 232 ? -14.609 -12.148 -10.258 1 89.38 232 TYR A C 1
ATOM 1840 O O . TYR A 1 232 ? -14.25 -13.32 -10.375 1 89.38 232 TYR A O 1
ATOM 1848 N N . LEU A 1 233 ? -13.781 -11.102 -10.008 1 93.12 233 LEU A N 1
ATOM 1849 C CA . LEU A 1 233 ? -12.359 -11.352 -9.797 1 93.12 233 LEU A CA 1
ATOM 1850 C C . LEU A 1 233 ? -11.75 -10.289 -8.883 1 93.12 233 LEU A C 1
ATOM 1852 O O . LEU A 1 233 ? -11.789 -9.094 -9.203 1 93.12 233 LEU A O 1
ATOM 1856 N N . ASP A 1 234 ? -11.297 -10.672 -7.73 1 91.94 234 ASP A N 1
ATOM 1857 C CA . ASP A 1 234 ? -10.609 -9.781 -6.801 1 91.94 234 ASP A CA 1
ATOM 1858 C C . ASP A 1 234 ? -9.117 -10.109 -6.742 1 91.94 234 ASP A C 1
ATOM 1860 O O . ASP A 1 234 ? -8.719 -11.117 -6.16 1 91.94 234 ASP A O 1
ATOM 1864 N N . THR A 1 235 ? -8.305 -9.242 -7.328 1 92.81 235 THR A N 1
ATOM 1865 C CA . THR A 1 235 ? -6.867 -9.477 -7.395 1 92.81 235 THR A CA 1
ATOM 1866 C C . THR A 1 235 ? -6.133 -8.664 -6.332 1 92.81 235 THR A C 1
ATOM 1868 O O . THR A 1 235 ? -4.914 -8.516 -6.387 1 92.81 235 THR A O 1
ATOM 1871 N N . SER A 1 236 ? -6.852 -8.078 -5.359 1 89.25 236 SER A N 1
ATOM 1872 C CA . SER A 1 236 ? -6.277 -7.141 -4.395 1 89.25 236 SER A CA 1
ATOM 1873 C C . SER A 1 236 ? -5.207 -7.809 -3.545 1 89.25 236 SER A C 1
ATOM 1875 O O . SER A 1 236 ? -4.266 -7.152 -3.094 1 89.25 236 SER A O 1
ATOM 1877 N N . LEU A 1 237 ? -5.324 -9.141 -3.4 1 89.06 237 LEU A N 1
ATOM 1878 C CA . LEU A 1 237 ? -4.395 -9.828 -2.512 1 89.06 237 LEU A CA 1
ATOM 1879 C C . LEU A 1 237 ? -3.324 -10.57 -3.309 1 89.06 237 LEU A C 1
ATOM 1881 O O . LEU A 1 237 ? -2.531 -11.32 -2.742 1 89.06 237 LEU A O 1
ATOM 1885 N N . TRP A 1 238 ? -3.324 -10.352 -4.605 1 92.88 238 TRP A N 1
ATOM 1886 C CA . TRP A 1 238 ? -2.291 -10.938 -5.453 1 92.88 238 TRP A CA 1
ATOM 1887 C C . TRP A 1 238 ? -1.062 -10.039 -5.516 1 92.88 238 TRP A C 1
ATOM 1889 O O . TRP A 1 238 ? -1.183 -8.82 -5.695 1 92.88 238 TRP A O 1
ATOM 1899 N N . ARG A 1 239 ? 0.051 -10.609 -5.25 1 91.44 239 ARG A N 1
ATOM 1900 C CA . ARG A 1 239 ? 1.324 -9.914 -5.395 1 91.44 239 ARG A CA 1
ATOM 1901 C C . ARG A 1 239 ? 2.189 -10.57 -6.465 1 91.44 239 ARG A C 1
ATOM 1903 O O . ARG A 1 239 ? 2.92 -11.523 -6.184 1 91.44 239 ARG A O 1
ATOM 1910 N N . MET A 1 240 ? 2.148 -9.992 -7.605 1 94.75 240 MET A N 1
ATOM 1911 C CA . MET A 1 240 ? 2.854 -10.523 -8.766 1 94.75 240 MET A CA 1
ATOM 1912 C C . MET A 1 240 ? 3.654 -9.438 -9.469 1 94.75 240 MET A C 1
ATOM 1914 O O . MET A 1 240 ? 3.311 -9.023 -10.578 1 94.75 240 MET A O 1
ATOM 1918 N N . PRO A 1 241 ? 4.762 -9.055 -8.906 1 91.81 241 PRO A N 1
ATOM 1919 C CA . PRO A 1 241 ? 5.512 -7.895 -9.391 1 91.81 241 PRO A CA 1
ATOM 1920 C C . PRO A 1 241 ? 6.105 -8.109 -10.773 1 91.81 241 PRO A C 1
ATOM 1922 O O . PRO A 1 241 ? 6.371 -7.145 -11.5 1 91.81 241 PRO A O 1
ATOM 1925 N N . ALA A 1 242 ? 6.285 -9.375 -11.188 1 96.69 242 ALA A N 1
ATOM 1926 C CA . ALA A 1 242 ? 6.938 -9.664 -12.461 1 96.69 242 ALA A CA 1
ATOM 1927 C C . ALA A 1 242 ? 5.91 -9.93 -13.555 1 96.69 242 ALA A C 1
ATOM 1929 O O . ALA A 1 242 ? 6.27 -10.148 -14.711 1 96.69 242 ALA A O 1
ATOM 1930 N N . LEU A 1 243 ? 4.656 -9.875 -13.203 1 98.19 243 LEU A N 1
ATOM 1931 C CA . LEU A 1 243 ? 3.619 -10.219 -14.164 1 98.19 243 LEU A CA 1
ATOM 1932 C C . LEU A 1 243 ? 3.617 -9.242 -15.336 1 98.19 243 LEU A C 1
ATOM 1934 O O . LEU A 1 243 ? 3.438 -8.031 -15.141 1 98.19 243 LEU A O 1
ATOM 1938 N N . GLN A 1 244 ? 3.75 -9.797 -16.562 1 98.38 244 GLN A N 1
ATOM 1939 C CA . GLN A 1 244 ? 3.848 -8.969 -17.766 1 98.38 244 GLN A CA 1
ATOM 1940 C C . GLN A 1 244 ? 2.604 -9.117 -18.641 1 98.38 244 GLN A C 1
ATOM 1942 O O . GLN A 1 244 ? 2.186 -8.164 -19.297 1 98.38 244 GLN A O 1
ATOM 1947 N N . LYS A 1 245 ? 2.088 -10.305 -18.594 1 98.38 245 LYS A N 1
ATOM 1948 C CA . LYS A 1 245 ? 0.948 -10.609 -19.453 1 98.38 245 LYS A CA 1
ATOM 1949 C C . LYS A 1 245 ? -0.209 -11.195 -18.656 1 98.38 245 LYS A C 1
ATOM 1951 O O . LYS A 1 245 ? -0.023 -12.156 -17.891 1 98.38 245 LYS A O 1
ATOM 1956 N N . LEU A 1 246 ? -1.374 -10.586 -18.781 1 98.44 246 LEU A N 1
ATOM 1957 C CA . LEU A 1 246 ? -2.609 -11.062 -18.172 1 98.44 246 LEU A CA 1
ATOM 1958 C C . LEU A 1 246 ? -3.748 -11.078 -19.188 1 98.44 246 LEU A C 1
ATOM 1960 O O . LEU A 1 246 ? -4.023 -10.07 -19.844 1 98.44 246 LEU A O 1
ATOM 1964 N N . ASP A 1 247 ? -4.328 -12.203 -19.406 1 98.5 247 ASP A N 1
ATOM 1965 C CA . ASP A 1 247 ? -5.445 -12.32 -20.344 1 98.5 247 ASP A CA 1
ATOM 1966 C C . ASP A 1 247 ? -6.746 -12.641 -19.609 1 98.5 247 ASP A C 1
ATOM 1968 O O . ASP A 1 247 ? -6.906 -13.742 -19.062 1 98.5 247 ASP A O 1
ATOM 1972 N N . LEU A 1 248 ? -7.668 -11.719 -19.641 1 97.88 248 LEU A N 1
ATOM 1973 C CA . LEU A 1 248 ? -8.953 -11.867 -18.969 1 97.88 248 LEU A CA 1
ATOM 1974 C C . LEU A 1 248 ? -10.094 -11.945 -19.984 1 97.88 248 LEU A C 1
ATOM 1976 O O . LEU A 1 248 ? -11.266 -11.828 -19.625 1 97.88 248 LEU A O 1
ATOM 1980 N N . SER A 1 249 ? -9.812 -12.141 -21.25 1 97.25 249 SER A N 1
ATOM 1981 C CA . SER A 1 249 ? -10.812 -12.086 -22.312 1 97.25 249 SER A CA 1
ATOM 1982 C C . SER A 1 249 ? -11.758 -13.281 -22.25 1 97.25 249 SER A C 1
ATOM 1984 O O . SER A 1 249 ? -11.445 -14.289 -21.609 1 97.25 249 SER A O 1
ATOM 1986 N N . ASP A 1 250 ? -12.922 -13.141 -22.828 1 97.31 250 ASP A N 1
ATOM 1987 C CA . ASP A 1 250 ? -13.891 -14.219 -23.016 1 97.31 250 ASP A CA 1
ATOM 1988 C C . ASP A 1 250 ? -14.352 -14.773 -21.672 1 97.31 250 ASP A C 1
ATOM 1990 O O . ASP A 1 250 ? -14.32 -15.984 -21.453 1 97.31 250 ASP A O 1
ATOM 1994 N N . ASN A 1 251 ? -14.688 -13.875 -20.75 1 97.56 251 ASN A N 1
ATOM 1995 C CA . ASN A 1 251 ? -15.336 -14.172 -19.484 1 97.56 251 ASN A CA 1
ATOM 1996 C C . ASN A 1 251 ? -16.656 -13.414 -19.344 1 97.56 251 ASN A C 1
ATOM 1998 O O . ASN A 1 251 ? -17.297 -13.07 -20.344 1 97.56 251 ASN A O 1
ATOM 2002 N N . ASN A 1 252 ? -17.172 -13.305 -18.125 1 96.44 252 ASN A N 1
ATOM 2003 C CA . ASN A 1 252 ? -18.391 -12.555 -17.828 1 96.44 252 ASN A CA 1
ATOM 2004 C C . ASN A 1 252 ? -18.125 -11.438 -16.828 1 96.44 252 ASN A C 1
ATOM 2006 O O . ASN A 1 252 ? -18.938 -11.195 -15.93 1 96.44 252 ASN A O 1
ATOM 2010 N N . LEU A 1 253 ? -16.953 -10.812 -17.047 1 96.12 253 LEU A N 1
ATOM 2011 C CA . LEU A 1 253 ? -16.531 -9.812 -16.062 1 96.12 253 LEU A CA 1
ATOM 2012 C C . LEU A 1 253 ? -17.172 -8.461 -16.359 1 96.12 253 LEU A C 1
ATOM 2014 O O . LEU A 1 253 ? -17.203 -8.023 -17.516 1 96.12 253 LEU A O 1
ATOM 2018 N N . GLY A 1 254 ? -17.656 -7.793 -15.32 1 95.62 254 GLY A N 1
ATOM 2019 C CA . GLY A 1 254 ? -18.234 -6.465 -15.438 1 95.62 254 GLY A CA 1
ATOM 2020 C C . GLY A 1 254 ? -17.344 -5.367 -14.883 1 95.62 254 GLY A C 1
ATOM 2021 O O . GLY A 1 254 ? -17.484 -4.203 -15.258 1 95.62 254 GLY A O 1
ATOM 2022 N N . PHE A 1 255 ? -16.547 -5.688 -13.992 1 94.69 255 PHE A N 1
ATOM 2023 C CA . PHE A 1 255 ? -15.57 -4.82 -13.344 1 94.69 255 PHE A CA 1
ATOM 2024 C C . PHE A 1 255 ? -14.547 -5.641 -12.562 1 94.69 255 PHE A C 1
ATOM 2026 O O . PHE A 1 255 ? -14.727 -6.844 -12.375 1 94.69 255 PHE A O 1
ATOM 2033 N N . LEU A 1 256 ? -13.5 -5.055 -12.289 1 93.56 256 LEU A N 1
ATOM 2034 C CA . LEU A 1 256 ? -12.555 -5.582 -11.312 1 93.56 256 LEU A CA 1
ATOM 2035 C C . LEU A 1 256 ? -12.562 -4.746 -10.039 1 93.56 256 LEU A C 1
ATOM 2037 O O . LEU A 1 256 ? -12.984 -3.588 -10.055 1 93.56 256 LEU A O 1
ATOM 2041 N N . PHE A 1 257 ? -12.07 -5.328 -9.031 1 91.25 257 PHE A N 1
ATOM 2042 C CA . PHE A 1 257 ? -12.023 -4.609 -7.762 1 91.25 257 PHE A CA 1
ATOM 2043 C C . PHE A 1 257 ? -10.797 -3.701 -7.695 1 91.25 257 PHE A C 1
ATOM 2045 O O . PHE A 1 257 ? -10.625 -2.949 -6.734 1 91.25 257 PHE A O 1
ATOM 2052 N N . THR A 1 258 ? -10.07 -3.793 -8.711 1 90.81 258 THR A N 1
ATOM 2053 C CA . THR A 1 258 ? -8.875 -2.959 -8.781 1 90.81 258 THR A CA 1
ATOM 2054 C C . THR A 1 258 ? -8.648 -2.461 -10.203 1 90.81 258 THR A C 1
ATOM 2056 O O . THR A 1 258 ? -9.352 -2.875 -11.133 1 90.81 258 THR A O 1
ATOM 2059 N N . PHE A 1 259 ? -7.719 -1.524 -10.312 1 92.62 259 PHE A N 1
ATOM 2060 C CA . PHE A 1 259 ? -7.191 -1.162 -11.625 1 92.62 259 PHE A CA 1
ATOM 2061 C C . PHE A 1 259 ? -5.82 -1.791 -11.844 1 92.62 259 PHE A C 1
ATOM 2063 O O . PHE A 1 259 ? -4.938 -1.17 -12.438 1 92.62 259 PHE A O 1
ATOM 2070 N N . LEU A 1 260 ? -5.629 -2.947 -11.227 1 92.5 260 LEU A N 1
ATOM 2071 C CA . LEU A 1 260 ? -4.48 -3.824 -11.422 1 92.5 260 LEU A CA 1
ATOM 2072 C C . LEU A 1 260 ? -3.191 -3.143 -10.969 1 92.5 260 LEU A C 1
ATOM 2074 O O . LEU A 1 260 ? -2.143 -3.312 -11.594 1 92.5 260 LEU A O 1
ATOM 2078 N N . GLU A 1 261 ? -3.295 -2.377 -9.953 1 89.44 261 GLU A N 1
ATOM 2079 C CA . GLU A 1 261 ? -2.125 -1.705 -9.398 1 89.44 261 GLU A CA 1
ATOM 2080 C C . GLU A 1 261 ? -1.172 -2.705 -8.75 1 89.44 261 GLU A C 1
ATOM 2082 O O . GLU A 1 261 ? 0.019 -2.424 -8.594 1 89.44 261 GLU A O 1
ATOM 2087 N N . GLU A 1 262 ? -1.65 -3.891 -8.445 1 87.94 262 GLU A N 1
ATOM 2088 C CA . GLU A 1 262 ? -0.833 -4.914 -7.801 1 87.94 262 GLU A CA 1
ATOM 2089 C C . GLU A 1 262 ? 0.139 -5.547 -8.789 1 87.94 262 GLU A C 1
ATOM 2091 O O . GLU A 1 262 ? 1.015 -6.32 -8.398 1 87.94 262 GLU A O 1
ATOM 2096 N N . PHE A 1 263 ? 0.008 -5.172 -10 1 93.56 263 PHE A N 1
ATOM 2097 C CA . PHE A 1 263 ? 0.883 -5.695 -11.047 1 93.56 263 PHE A CA 1
ATOM 2098 C C . PHE A 1 263 ? 1.713 -4.574 -11.664 1 93.56 263 PHE A C 1
ATOM 2100 O O . PHE A 1 263 ? 1.45 -4.148 -12.789 1 93.56 263 PHE A O 1
ATOM 2107 N N . PRO A 1 264 ? 2.779 -4.191 -11.109 1 90.12 264 PRO A N 1
ATOM 2108 C CA . PRO A 1 264 ? 3.535 -3.025 -11.562 1 90.12 264 PRO A CA 1
ATOM 2109 C C . PRO A 1 264 ? 4.211 -3.252 -12.914 1 90.12 264 PRO A C 1
ATOM 2111 O O . PRO A 1 264 ? 4.441 -2.299 -13.664 1 90.12 264 PRO A O 1
ATOM 2114 N N . SER A 1 265 ? 4.516 -4.488 -13.281 1 94.88 265 SER A N 1
ATOM 2115 C CA . SER A 1 265 ? 5.258 -4.77 -14.508 1 94.88 265 SER A CA 1
ATOM 2116 C C . SER A 1 265 ? 4.32 -5.172 -15.641 1 94.88 265 SER A C 1
ATOM 2118 O O . SER A 1 265 ? 4.773 -5.57 -16.719 1 94.88 265 SER A O 1
ATOM 2120 N N . LEU A 1 266 ? 3.053 -5.039 -15.391 1 96.88 266 LEU A N 1
ATOM 2121 C CA . LEU A 1 266 ? 2.084 -5.465 -16.391 1 96.88 266 LEU A CA 1
ATOM 2122 C C . LEU A 1 266 ? 2.273 -4.691 -17.703 1 96.88 266 LEU A C 1
ATOM 2124 O O . LEU A 1 266 ? 2.305 -3.459 -17.688 1 96.88 266 LEU A O 1
ATOM 2128 N N . ALA A 1 267 ? 2.412 -5.438 -18.812 1 97.69 267 ALA A N 1
ATOM 2129 C CA . ALA A 1 267 ? 2.686 -4.816 -20.109 1 97.69 267 ALA A CA 1
ATOM 2130 C C . ALA A 1 267 ? 1.558 -5.09 -21.109 1 97.69 267 ALA A C 1
ATOM 2132 O O . ALA A 1 267 ? 1.29 -4.277 -21.984 1 97.69 267 ALA A O 1
ATOM 2133 N N . GLU A 1 268 ? 0.977 -6.223 -20.953 1 97.88 268 GLU A N 1
ATOM 2134 C CA . GLU A 1 268 ? -0.094 -6.637 -21.859 1 97.88 268 GLU A CA 1
ATOM 2135 C C . GLU A 1 268 ? -1.309 -7.137 -21.078 1 97.88 268 GLU A C 1
ATOM 2137 O O . GLU A 1 268 ? -1.182 -7.996 -20.203 1 97.88 268 GLU A O 1
ATOM 2142 N N . LEU A 1 269 ? -2.49 -6.602 -21.438 1 97.56 269 LEU A N 1
ATOM 2143 C CA . LEU A 1 269 ? -3.752 -6.949 -20.797 1 97.56 269 LEU A CA 1
ATOM 2144 C C . LEU A 1 269 ? -4.859 -7.117 -21.828 1 97.56 269 LEU A C 1
ATOM 2146 O O . LEU A 1 269 ? -5.105 -6.215 -22.625 1 97.56 269 LEU A O 1
ATOM 2150 N N . GLU A 1 270 ? -5.484 -8.266 -21.859 1 97.56 270 GLU A N 1
ATOM 2151 C CA . GLU A 1 270 ? -6.605 -8.516 -22.75 1 97.56 270 GLU A CA 1
ATOM 2152 C C . GLU A 1 270 ? -7.934 -8.461 -22.016 1 97.56 270 GLU A C 1
ATOM 2154 O O . GLU A 1 270 ? -8.133 -9.188 -21.031 1 97.56 270 GLU A O 1
ATOM 2159 N N . LEU A 1 271 ? -8.875 -7.641 -22.562 1 96.69 271 LEU A N 1
ATOM 2160 C CA . LEU A 1 271 ? -10.125 -7.414 -21.844 1 96.69 271 LEU A CA 1
ATOM 2161 C C . LEU A 1 271 ? -11.32 -7.703 -22.75 1 96.69 271 LEU A C 1
ATOM 2163 O O . LEU A 1 271 ? -12.461 -7.699 -22.281 1 96.69 271 LEU A O 1
ATOM 2167 N N . HIS A 1 272 ? -11.109 -8.023 -23.953 1 95.88 272 HIS A N 1
ATOM 2168 C CA . HIS A 1 272 ? -12.203 -8.102 -24.906 1 95.88 272 HIS A CA 1
ATOM 2169 C C . HIS A 1 272 ? -13.148 -9.258 -24.578 1 95.88 272 HIS A C 1
ATOM 2171 O O . HIS A 1 272 ? -12.781 -10.156 -23.812 1 95.88 272 HIS A O 1
ATOM 2177 N N . THR A 1 273 ? -14.383 -9.219 -25 1 95.25 273 THR A N 1
ATOM 2178 C CA . THR A 1 273 ? -15.422 -10.242 -24.922 1 95.25 273 THR A CA 1
ATOM 2179 C C . THR A 1 273 ? -15.781 -10.516 -23.453 1 95.25 273 THR A C 1
ATOM 2181 O O . THR A 1 273 ? -15.766 -11.664 -23.016 1 95.25 273 THR A O 1
ATOM 2184 N N . ASN A 1 274 ? -16.094 -9.422 -22.75 1 95.25 274 ASN A N 1
ATOM 2185 C CA . ASN A 1 274 ? -16.641 -9.422 -21.406 1 95.25 274 ASN A CA 1
ATOM 2186 C C . ASN A 1 274 ? -17.875 -8.523 -21.297 1 95.25 274 ASN A C 1
ATOM 2188 O O . ASN A 1 274 ? -18.453 -8.125 -22.312 1 95.25 274 ASN A O 1
ATOM 2192 N N . GLN A 1 275 ? -18.406 -8.391 -20.094 1 94.06 275 GLN A N 1
ATOM 2193 C CA . GLN A 1 275 ? -19.578 -7.551 -19.844 1 94.06 275 GLN A CA 1
ATOM 2194 C C . GLN A 1 275 ? -19.219 -6.348 -18.984 1 94.06 275 GLN A C 1
ATOM 2196 O O . GLN A 1 275 ? -19.875 -6.09 -17.969 1 94.06 275 GLN A O 1
ATOM 2201 N N . TRP A 1 276 ? -18.312 -5.578 -19.5 1 95.69 276 TRP A N 1
ATOM 2202 C CA . TRP A 1 276 ? -17.719 -4.512 -18.703 1 95.69 276 TRP A CA 1
ATOM 2203 C C . TRP A 1 276 ? -18.719 -3.379 -18.484 1 95.69 276 TRP A C 1
ATOM 2205 O O . TRP A 1 276 ? -19.484 -3.037 -19.375 1 95.69 276 TRP A O 1
ATOM 2215 N N . ASN A 1 277 ? -18.641 -2.785 -17.312 1 96.06 277 ASN A N 1
ATOM 2216 C CA . ASN A 1 277 ? -19.266 -1.497 -17.031 1 96.06 277 ASN A CA 1
ATOM 2217 C C . ASN A 1 277 ? -18.516 -0.35 -17.703 1 96.06 277 ASN A C 1
ATOM 2219 O O . ASN A 1 277 ? -17.297 -0.233 -17.562 1 96.06 277 ASN A O 1
ATOM 2223 N N . CYS A 1 278 ? -19.25 0.531 -18.391 1 95.56 278 CYS A N 1
ATOM 2224 C CA . CYS A 1 278 ? -18.594 1.559 -19.203 1 95.56 278 CYS A CA 1
ATOM 2225 C C . CYS A 1 278 ? -17.797 2.514 -18.312 1 95.56 278 CYS A C 1
ATOM 2227 O O . CYS A 1 278 ? -16.703 2.941 -18.688 1 95.56 278 CYS A O 1
ATOM 2229 N N . ALA A 1 279 ? -18.391 2.852 -17.156 1 93.69 279 ALA A N 1
ATOM 2230 C CA . ALA A 1 279 ? -17.688 3.756 -16.25 1 93.69 279 ALA A CA 1
ATOM 2231 C C . ALA A 1 279 ? -16.375 3.143 -15.781 1 93.69 279 ALA A C 1
ATOM 2233 O O . ALA A 1 279 ? -15.336 3.82 -15.742 1 93.69 279 ALA A O 1
ATOM 2234 N N . TRP A 1 280 ? -16.438 1.899 -15.484 1 94.75 280 TRP A N 1
ATOM 2235 C CA . TRP A 1 280 ? -15.242 1.202 -15.039 1 94.75 280 TRP A CA 1
ATOM 2236 C C . TRP A 1 280 ? -14.227 1.091 -16.172 1 94.75 280 TRP A C 1
ATOM 2238 O O . TRP A 1 280 ? -13.047 1.385 -15.992 1 94.75 280 TRP A O 1
ATOM 2248 N N . LEU A 1 281 ? -14.719 0.65 -17.344 1 95.12 281 LEU A N 1
ATOM 2249 C CA . LEU A 1 281 ? -13.836 0.411 -18.484 1 95.12 281 LEU A CA 1
ATOM 2250 C C . LEU A 1 281 ? -13.125 1.693 -18.906 1 95.12 281 LEU A C 1
ATOM 2252 O O . LEU A 1 281 ? -11.938 1.669 -19.234 1 95.12 281 LEU A O 1
ATOM 2256 N N . HIS A 1 282 ? -13.805 2.768 -18.875 1 94.44 282 HIS A N 1
ATOM 2257 C CA . HIS A 1 282 ? -13.211 4.051 -19.234 1 94.44 282 HIS A CA 1
ATOM 2258 C C . HIS A 1 282 ? -12.008 4.363 -18.344 1 94.44 282 HIS A C 1
ATOM 2260 O O . HIS A 1 282 ? -10.945 4.738 -18.828 1 94.44 282 HIS A O 1
ATOM 2266 N N . LYS A 1 283 ? -12.242 4.16 -17.047 1 93.38 283 LYS A N 1
ATOM 2267 C CA . LYS A 1 283 ? -11.172 4.449 -16.094 1 93.38 283 LYS A CA 1
ATOM 2268 C C . LYS A 1 283 ? -10.031 3.453 -16.234 1 93.38 283 LYS A C 1
ATOM 2270 O O . LYS A 1 283 ? -8.859 3.812 -16.062 1 93.38 283 LYS A O 1
ATOM 2275 N N . MET A 1 284 ? -10.344 2.248 -16.562 1 93.38 284 MET A N 1
ATOM 2276 C CA . MET A 1 284 ? -9.32 1.225 -16.75 1 93.38 284 MET A CA 1
ATOM 2277 C C . MET A 1 284 ? -8.469 1.521 -17.969 1 93.38 284 MET A C 1
ATOM 2279 O O . MET A 1 284 ? -7.242 1.387 -17.938 1 93.38 284 MET A O 1
ATOM 2283 N N . VAL A 1 285 ? -9.094 1.882 -18.984 1 93.19 285 VAL A N 1
ATOM 2284 C CA . VAL A 1 285 ? -8.375 2.199 -20.219 1 93.19 285 VAL A CA 1
ATOM 2285 C C . VAL A 1 285 ? -7.465 3.402 -19.984 1 93.19 285 VAL A C 1
ATOM 2287 O O . VAL A 1 285 ? -6.328 3.43 -20.469 1 93.19 285 VAL A O 1
ATOM 2290 N N . ASP A 1 286 ? -7.984 4.418 -19.266 1 92.62 286 ASP A N 1
ATOM 2291 C CA . ASP A 1 286 ? -7.148 5.555 -18.891 1 92.62 286 ASP A CA 1
ATOM 2292 C C . ASP A 1 286 ? -5.895 5.094 -18.156 1 92.62 286 ASP A C 1
ATOM 2294 O O . ASP A 1 286 ? -4.797 5.582 -18.422 1 92.62 286 ASP A O 1
ATOM 2298 N N . ARG A 1 287 ? -6.137 4.18 -17.297 1 91.25 287 ARG A N 1
ATOM 2299 C CA . ARG A 1 287 ? -5.031 3.643 -16.5 1 91.25 287 ARG A CA 1
ATOM 2300 C C . ARG A 1 287 ? -4.039 2.898 -17.391 1 91.25 287 ARG A C 1
ATOM 2302 O O . ARG A 1 287 ? -2.824 3.002 -17.203 1 91.25 287 ARG A O 1
ATOM 2309 N N . MET A 1 288 ? -4.504 2.123 -18.281 1 93.75 288 MET A N 1
ATOM 2310 C CA . MET A 1 288 ? -3.656 1.377 -19.203 1 93.75 288 MET A CA 1
ATOM 2311 C C . MET A 1 288 ? -2.779 2.318 -20.016 1 93.75 288 MET A C 1
ATOM 2313 O O . MET A 1 288 ? -1.593 2.053 -20.219 1 93.75 288 MET A O 1
ATOM 2317 N N . GLU A 1 289 ? -3.332 3.381 -20.422 1 93.75 289 GLU A N 1
ATOM 2318 C CA . GLU A 1 289 ? -2.578 4.375 -21.172 1 93.75 289 GLU A CA 1
ATOM 2319 C C . GLU A 1 289 ? -1.486 5.012 -20.328 1 93.75 289 GLU A C 1
ATOM 2321 O O . GLU A 1 289 ? -0.342 5.141 -20.766 1 93.75 289 GLU A O 1
ATOM 2326 N N . GLN A 1 290 ? -1.851 5.352 -19.125 1 91.94 290 GLN A N 1
ATOM 2327 C CA . GLN A 1 290 ? -0.907 5.988 -18.219 1 91.94 290 GLN A CA 1
ATOM 2328 C C . GLN A 1 290 ? 0.284 5.078 -17.938 1 91.94 290 GLN A C 1
ATOM 2330 O O . GLN A 1 290 ? 1.413 5.551 -17.781 1 91.94 290 GLN A O 1
ATOM 2335 N N . ARG A 1 291 ? -0.004 3.777 -17.953 1 93 291 ARG A N 1
ATOM 2336 C CA . ARG A 1 291 ? 1.026 2.814 -17.578 1 93 291 ARG A CA 1
ATOM 2337 C C . ARG A 1 291 ? 1.604 2.123 -18.812 1 93 291 ARG A C 1
ATOM 2339 O O . ARG A 1 291 ? 2.404 1.192 -18.688 1 93 291 ARG A O 1
ATOM 2346 N N . ALA A 1 292 ? 1.217 2.514 -19.938 1 95.19 292 ALA A N 1
ATOM 2347 C CA . ALA A 1 292 ? 1.695 1.964 -21.203 1 95.19 292 ALA A CA 1
ATOM 2348 C C . ALA A 1 292 ? 1.433 0.463 -21.281 1 95.19 292 ALA A C 1
ATOM 2350 O O . ALA A 1 292 ? 2.332 -0.314 -21.609 1 95.19 292 ALA A O 1
ATOM 2351 N N . ILE A 1 293 ? 0.232 0.112 -20.828 1 96.06 293 ILE A N 1
ATOM 2352 C CA . ILE A 1 293 ? -0.206 -1.275 -20.938 1 96.06 293 ILE A CA 1
ATOM 2353 C C . ILE A 1 293 ? -0.911 -1.483 -22.281 1 96.06 293 ILE A C 1
ATOM 2355 O O . ILE A 1 293 ? -1.868 -0.775 -22.609 1 96.06 293 ILE A O 1
ATOM 2359 N N . GLY A 1 294 ? -0.444 -2.449 -23.016 1 93.94 294 GLY A N 1
ATOM 2360 C CA . GLY A 1 294 ? -1.008 -2.715 -24.328 1 93.94 294 GLY A CA 1
ATOM 2361 C C . GLY A 1 294 ? -2.121 -3.746 -24.312 1 93.94 294 GLY A C 1
ATOM 2362 O O . GLY A 1 294 ? -2.295 -4.453 -23.312 1 93.94 294 GLY A O 1
ATOM 2363 N N . HIS A 1 295 ? -2.998 -3.633 -25.391 1 89.5 295 HIS A N 1
ATOM 2364 C CA . HIS A 1 295 ? -4 -4.668 -25.625 1 89.5 295 HIS A CA 1
ATOM 2365 C C . HIS A 1 295 ? -4 -5.117 -27.078 1 89.5 295 HIS A C 1
ATOM 2367 O O . HIS A 1 295 ? -3.73 -4.316 -27.984 1 89.5 295 HIS A O 1
ATOM 2373 N N . GLY A 1 296 ? -4.035 -6.363 -27.25 1 81.62 296 GLY A N 1
ATOM 2374 C CA . GLY A 1 296 ? -3.846 -6.922 -28.594 1 81.62 296 GLY A CA 1
ATOM 2375 C C . GLY A 1 296 ? -5.148 -7.148 -29.328 1 81.62 296 GLY A C 1
ATOM 2376 O O . GLY A 1 296 ? -5.191 -7.07 -30.562 1 81.62 296 GLY A O 1
ATOM 2377 N N . GLN A 1 297 ? -6.125 -7.527 -28.672 1 82.06 297 GLN A N 1
ATOM 2378 C CA . GLN A 1 297 ? -7.355 -7.922 -29.344 1 82.06 297 GLN A CA 1
ATOM 2379 C C . GLN A 1 297 ? -8.5 -6.98 -29 1 82.06 297 GLN A C 1
ATOM 2381 O O . GLN A 1 297 ? -8.484 -6.332 -27.953 1 82.06 297 GLN A O 1
ATOM 2386 N N . ILE A 1 298 ? -9.445 -6.875 -30.094 1 84 298 ILE A N 1
ATOM 2387 C CA . ILE A 1 298 ? -10.562 -5.953 -29.906 1 84 298 ILE A CA 1
ATOM 2388 C C . ILE A 1 298 ? -11.883 -6.684 -30.156 1 84 298 ILE A C 1
ATOM 2390 O O . ILE A 1 298 ? -11.891 -7.785 -30.703 1 84 298 ILE A O 1
ATOM 2394 N N . ASP A 1 299 ? -12.891 -6.137 -29.625 1 86.44 299 ASP A N 1
ATOM 2395 C CA . ASP A 1 299 ? -14.227 -6.66 -29.859 1 86.44 299 ASP A CA 1
ATOM 2396 C C . ASP A 1 299 ? -14.703 -6.324 -31.281 1 86.44 299 ASP A C 1
ATOM 2398 O O . ASP A 1 299 ? -14.742 -5.156 -31.672 1 86.44 299 ASP A O 1
ATOM 2402 N N . ARG A 1 300 ? -15.016 -7.309 -32 1 84.38 300 ARG A N 1
ATOM 2403 C CA . ARG A 1 300 ? -15.477 -7.098 -33.375 1 84.38 300 ARG A CA 1
ATOM 2404 C C . ARG A 1 300 ? -16.953 -6.703 -33.406 1 84.38 300 ARG A C 1
ATOM 2406 O O . ARG A 1 300 ? -17.375 -5.918 -34.25 1 84.38 300 ARG A O 1
ATOM 2413 N N . THR A 1 301 ? -17.703 -7.258 -32.5 1 88.75 301 THR A N 1
ATOM 2414 C CA . THR A 1 301 ? -19.109 -6.93 -32.344 1 88.75 301 THR A CA 1
ATOM 2415 C C . THR A 1 301 ? -19.375 -6.418 -30.922 1 88.75 301 THR A C 1
ATOM 2417 O O . THR A 1 301 ? -18.734 -6.844 -29.969 1 88.75 301 THR A O 1
ATOM 2420 N N . CYS A 1 302 ? -20.312 -5.449 -30.875 1 91.25 302 CYS A N 1
ATOM 2421 C CA . CYS A 1 302 ? -20.594 -4.879 -29.562 1 91.25 302 CYS A CA 1
ATOM 2422 C C . CYS A 1 302 ? -22.031 -4.414 -29.469 1 91.25 302 CYS A C 1
ATOM 2424 O O . CYS A 1 302 ? -22.469 -3.572 -30.266 1 91.25 302 CYS A O 1
ATOM 2426 N N . ASP A 1 303 ? -22.781 -5.07 -28.609 1 87.5 303 ASP A N 1
ATOM 2427 C CA . ASP A 1 303 ? -24.141 -4.625 -28.312 1 87.5 303 ASP A CA 1
ATOM 2428 C C . ASP A 1 303 ? -24.156 -3.479 -27.312 1 87.5 303 ASP A C 1
ATOM 2430 O O . ASP A 1 303 ? -25.219 -3.027 -26.875 1 87.5 303 ASP A O 1
ATOM 2434 N N . GLY A 1 304 ? -23.156 -2.812 -27.078 1 92.31 304 GLY A N 1
ATOM 2435 C CA . GLY A 1 304 ? -22.984 -1.678 -26.188 1 92.31 304 GLY A CA 1
ATOM 2436 C C . GLY A 1 304 ? -22.109 -0.584 -26.766 1 92.31 304 GLY A C 1
ATOM 2437 O O . GLY A 1 304 ? -22.312 -0.163 -27.906 1 92.31 304 GLY A O 1
ATOM 2438 N N . THR A 1 305 ? -21.359 0.006 -25.984 1 92.38 305 THR A N 1
ATOM 2439 C CA . THR A 1 305 ? -20.453 1.058 -26.422 1 92.38 305 THR A CA 1
ATOM 2440 C C . THR A 1 305 ? -19.016 0.524 -26.531 1 92.38 305 THR A C 1
ATOM 2442 O O . THR A 1 305 ? -18.578 -0.254 -25.688 1 92.38 305 THR A O 1
ATOM 2445 N N . LEU A 1 306 ? -18.391 0.91 -27.641 1 90.81 306 LEU A N 1
ATOM 2446 C CA . LEU A 1 306 ? -17 0.506 -27.828 1 90.81 306 LEU A CA 1
ATOM 2447 C C . LEU A 1 306 ? -16.047 1.575 -27.312 1 90.81 306 LEU A C 1
ATOM 2449 O O . LEU A 1 306 ? -16.141 2.74 -27.703 1 90.81 306 LEU A O 1
ATOM 2453 N N . PHE A 1 307 ? -15.273 1.157 -26.391 1 87.5 307 PHE A N 1
ATOM 2454 C CA . PHE A 1 307 ? -14.227 2.033 -25.875 1 87.5 307 PHE A CA 1
ATOM 2455 C C . PHE A 1 307 ? -12.852 1.396 -26.047 1 87.5 307 PHE A C 1
ATOM 2457 O O . PHE A 1 307 ? -12.57 0.357 -25.438 1 87.5 307 PHE A O 1
ATOM 2464 N N . GLY A 1 308 ? -11.898 1.993 -26.812 1 84.81 308 GLY A N 1
ATOM 2465 C CA . GLY A 1 308 ? -10.578 1.419 -27.016 1 84.81 308 GLY A CA 1
ATOM 2466 C C . GLY A 1 308 ? -10.617 0.038 -27.641 1 84.81 308 GLY A C 1
ATOM 2467 O O . GLY A 1 308 ? -9.773 -0.81 -27.344 1 84.81 308 GLY A O 1
ATOM 2468 N N . GLY A 1 309 ? -11.633 -0.295 -28.328 1 91 309 GLY A N 1
ATOM 2469 C CA . GLY A 1 309 ? -11.766 -1.585 -28.984 1 91 309 GLY A CA 1
ATOM 2470 C C . GLY A 1 309 ? -12.406 -2.641 -28.094 1 91 309 GLY A C 1
ATOM 2471 O O . GLY A 1 309 ? -12.516 -3.803 -28.484 1 91 309 GLY A O 1
ATOM 2472 N N . VAL A 1 310 ? -12.836 -2.258 -26.875 1 95.19 310 VAL A N 1
ATOM 2473 C CA . VAL A 1 310 ? -13.461 -3.182 -25.938 1 95.19 310 VAL A CA 1
ATOM 2474 C C . VAL A 1 310 ? -14.906 -2.773 -25.703 1 95.19 310 VAL A C 1
ATOM 2476 O O . VAL A 1 310 ? -15.203 -1.59 -25.516 1 95.19 310 VAL A O 1
ATOM 2479 N N . CYS A 1 311 ? -15.75 -3.699 -25.734 1 95.44 311 CYS A N 1
ATOM 2480 C CA . CYS A 1 311 ? -17.188 -3.445 -25.609 1 95.44 311 CYS A CA 1
ATOM 2481 C C . CYS A 1 311 ? -17.578 -3.268 -24.141 1 95.44 311 CYS A C 1
ATOM 2483 O O . CYS A 1 311 ? -17.062 -3.977 -23.266 1 95.44 311 CYS A O 1
ATOM 2485 N N . CYS A 1 312 ? -18.453 -2.32 -23.859 1 95.19 312 CYS A N 1
ATOM 2486 C CA . CYS A 1 312 ? -18.984 -2.113 -22.516 1 95.19 312 CYS A CA 1
ATOM 2487 C C . CYS A 1 312 ? -20.484 -1.783 -22.578 1 95.19 312 CYS A C 1
ATOM 2489 O O . CYS A 1 312 ? -21.016 -1.491 -23.656 1 95.19 312 CYS A O 1
ATOM 2491 N N . LYS A 1 313 ? -21.078 -1.935 -21.422 1 94.62 313 LYS A N 1
ATOM 2492 C CA . LYS A 1 313 ? -22.5 -1.625 -21.281 1 94.62 313 LYS A CA 1
ATOM 2493 C C . LYS A 1 313 ? -22.734 -0.617 -20.156 1 94.62 313 LYS A C 1
ATOM 2495 O O . LYS A 1 313 ? -22.234 -0.781 -19.047 1 94.62 313 LYS A O 1
ATOM 2500 N N . ALA A 1 314 ? -23.516 0.412 -20.406 1 89.06 314 ALA A N 1
ATOM 2501 C CA . ALA A 1 314 ? -23.797 1.469 -19.438 1 89.06 314 ALA A CA 1
ATOM 2502 C C . ALA A 1 314 ? -24.609 0.936 -18.266 1 89.06 314 ALA A C 1
ATOM 2504 O O . ALA A 1 314 ? -24.422 1.371 -17.125 1 89.06 314 ALA A O 1
ATOM 2505 N N . GLU A 1 315 ? -25.5 -0.015 -18.547 1 86.31 315 GLU A N 1
ATOM 2506 C CA . GLU A 1 315 ? -26.406 -0.539 -17.516 1 86.31 315 GLU A CA 1
ATOM 2507 C C . GLU A 1 315 ? -25.797 -1.75 -16.812 1 86.31 315 GLU A C 1
ATOM 2509 O O . GLU A 1 315 ? -26.453 -2.406 -16.016 1 86.31 315 GLU A O 1
ATOM 2514 N N . ALA A 1 316 ? -24.5 -1.898 -17.094 1 87.19 316 ALA A N 1
ATOM 2515 C CA . ALA A 1 316 ? -23.859 -3.043 -16.453 1 87.19 316 ALA A CA 1
ATOM 2516 C C . ALA A 1 316 ? -23.719 -2.816 -14.945 1 87.19 316 ALA A C 1
ATOM 2518 O O . ALA A 1 316 ? -23.812 -1.683 -14.469 1 87.19 316 ALA A O 1
ATOM 2519 N N . SER A 1 317 ? -23.578 -3.922 -14.258 1 86 317 SER A N 1
ATOM 2520 C CA . SER A 1 317 ? -23.469 -3.896 -12.805 1 86 317 SER A CA 1
ATOM 2521 C C . SER A 1 317 ? -22.234 -3.1 -12.359 1 86 317 SER A C 1
ATOM 2523 O O . SER A 1 317 ? -21.234 -3.055 -13.062 1 86 317 SER A O 1
ATOM 2525 N N . GLU A 1 318 ? -22.406 -2.328 -11.242 1 88.62 318 GLU A N 1
ATOM 2526 C CA . GLU A 1 318 ? -21.312 -1.629 -10.586 1 88.62 318 GLU A CA 1
ATOM 2527 C C . GLU A 1 318 ? -20.859 -2.359 -9.328 1 88.62 318 GLU A C 1
ATOM 2529 O O . GLU A 1 318 ? -21.656 -3.066 -8.695 1 88.62 318 GLU A O 1
ATOM 2534 N N . PRO A 1 319 ? -19.641 -2.191 -9.086 1 90.06 319 PRO A N 1
ATOM 2535 C CA . PRO A 1 319 ? -19.188 -2.863 -7.863 1 90.06 319 PRO A CA 1
ATOM 2536 C C . PRO A 1 319 ? -19.812 -2.258 -6.605 1 90.06 319 PRO A C 1
ATOM 2538 O O . PRO A 1 319 ? -20.062 -1.053 -6.559 1 90.06 319 PRO A O 1
ATOM 2541 N N . ASP A 1 320 ? -20.031 -3.143 -5.641 1 91.69 320 ASP A N 1
ATOM 2542 C CA . ASP A 1 320 ? -20.5 -2.703 -4.328 1 91.69 320 ASP A CA 1
ATOM 2543 C C . ASP A 1 320 ? -19.422 -1.881 -3.615 1 91.69 320 ASP A C 1
ATOM 2545 O O . ASP A 1 320 ? -18.328 -2.381 -3.342 1 91.69 320 ASP A O 1
ATOM 2549 N N . PRO A 1 321 ? -19.797 -0.648 -3.357 1 92.31 321 PRO A N 1
ATOM 2550 C CA . PRO A 1 321 ? -18.781 0.214 -2.732 1 92.31 321 PRO A CA 1
ATOM 2551 C C . PRO A 1 321 ? -18.25 -0.361 -1.426 1 92.31 321 PRO A C 1
ATOM 2553 O O . PRO A 1 321 ? -17.062 -0.186 -1.112 1 92.31 321 PRO A O 1
ATOM 2556 N N . MET A 1 322 ? -19.094 -0.992 -0.662 1 91.38 322 MET A N 1
ATOM 2557 C CA . MET A 1 322 ? -18.625 -1.57 0.596 1 91.38 322 MET A CA 1
ATOM 2558 C C . MET A 1 322 ? -17.625 -2.684 0.344 1 91.38 322 MET A C 1
ATOM 2560 O O . MET A 1 322 ? -16.625 -2.801 1.063 1 91.38 322 MET A O 1
ATOM 2564 N N . MET A 1 323 ? -17.844 -3.408 -0.698 1 90.12 323 MET A N 1
ATOM 2565 C CA . MET A 1 323 ? -16.906 -4.477 -1.046 1 90.12 323 MET A CA 1
ATOM 2566 C C . MET A 1 323 ? -15.578 -3.904 -1.517 1 90.12 323 MET A C 1
ATOM 2568 O O . MET A 1 323 ? -14.516 -4.465 -1.227 1 90.12 323 MET A O 1
ATOM 2572 N N . LEU A 1 324 ? -15.711 -2.807 -2.209 1 92 324 LEU A N 1
ATOM 2573 C CA . LEU A 1 324 ? -14.5 -2.139 -2.66 1 92 324 LEU A CA 1
ATOM 2574 C C . LEU A 1 324 ? -13.672 -1.649 -1.475 1 92 324 LEU A C 1
ATOM 2576 O O . LEU A 1 324 ? -12.445 -1.788 -1.466 1 92 324 LEU A O 1
ATOM 2580 N N . LEU A 1 325 ? -14.336 -1.097 -0.462 1 91.75 325 LEU A N 1
ATOM 2581 C CA . LEU A 1 325 ? -13.664 -0.584 0.728 1 91.75 325 LEU A CA 1
ATOM 2582 C C . LEU A 1 325 ? -13.016 -1.717 1.518 1 91.75 325 LEU A C 1
ATOM 2584 O O . LEU A 1 325 ? -11.891 -1.575 2.008 1 91.75 325 LEU A O 1
ATOM 2588 N N . ILE A 1 326 ? -13.688 -2.812 1.539 1 88.62 326 ILE A N 1
ATOM 2589 C CA . ILE A 1 326 ? -13.156 -3.977 2.24 1 88.62 326 ILE A CA 1
ATOM 2590 C C . ILE A 1 326 ? -11.906 -4.488 1.517 1 88.62 326 ILE A C 1
ATOM 2592 O O . ILE A 1 326 ? -10.891 -4.781 2.15 1 88.62 326 ILE A O 1
ATOM 2596 N N . SER A 1 327 ? -12.016 -4.59 0.231 1 87.75 327 SER A N 1
ATOM 2597 C CA . SER A 1 327 ? -10.891 -5.035 -0.577 1 87.75 327 SER A CA 1
ATOM 2598 C C . SER A 1 327 ? -9.688 -4.102 -0.409 1 87.75 327 SER A C 1
ATOM 2600 O O . SER A 1 327 ? -8.555 -4.562 -0.281 1 87.75 327 SER A O 1
ATOM 2602 N N . ARG A 1 328 ? -9.969 -2.857 -0.365 1 87.38 328 ARG A N 1
ATOM 2603 C CA . ARG A 1 328 ? -8.922 -1.854 -0.167 1 87.38 328 ARG A CA 1
ATOM 2604 C C . ARG A 1 328 ? -8.219 -2.053 1.172 1 87.38 328 ARG A C 1
ATOM 2606 O O . ARG A 1 328 ? -6.992 -2.012 1.246 1 87.38 328 ARG A O 1
ATOM 2613 N N . THR A 1 329 ? -9.023 -2.217 2.166 1 88.12 329 THR A N 1
ATOM 2614 C CA . THR A 1 329 ? -8.469 -2.412 3.5 1 88.12 329 THR A CA 1
ATOM 2615 C C . THR A 1 329 ? -7.496 -3.592 3.514 1 88.12 329 THR A C 1
ATOM 2617 O O . THR A 1 329 ? -6.414 -3.506 4.098 1 88.12 329 THR A O 1
ATOM 2620 N N . GLY A 1 330 ? -7.859 -4.57 2.789 1 84.62 330 GLY A N 1
ATOM 2621 C CA . GLY A 1 330 ? -7.012 -5.754 2.754 1 84.62 330 GLY A CA 1
ATOM 2622 C C . GLY A 1 330 ? -5.664 -5.504 2.107 1 84.62 330 GLY A C 1
ATOM 2623 O O . GLY A 1 330 ? -4.625 -5.875 2.66 1 84.62 330 GLY A O 1
ATOM 2624 N N . ILE A 1 331 ? -5.688 -4.867 1.021 1 86.81 331 ILE A N 1
ATOM 2625 C CA . ILE A 1 331 ? -4.449 -4.652 0.278 1 86.81 331 ILE A CA 1
ATOM 2626 C C . ILE A 1 331 ? -3.572 -3.645 1.019 1 86.81 331 ILE A C 1
ATOM 2628 O O . ILE A 1 331 ? -2.352 -3.812 1.093 1 86.81 331 ILE A O 1
ATOM 2632 N N . VAL A 1 332 ? -4.184 -2.639 1.596 1 88.5 332 VAL A N 1
ATOM 2633 C CA . VAL A 1 332 ? -3.42 -1.596 2.275 1 88.5 332 VAL A CA 1
ATOM 2634 C C . VAL A 1 332 ? -2.793 -2.16 3.547 1 88.5 332 VAL A C 1
ATOM 2636 O O . VAL A 1 332 ? -1.616 -1.923 3.826 1 88.5 332 VAL A O 1
ATOM 2639 N N . ASP A 1 333 ? -3.52 -2.951 4.254 1 87.44 333 ASP A N 1
ATOM 2640 C CA . ASP A 1 333 ? -2.982 -3.584 5.457 1 87.44 333 ASP A CA 1
ATOM 2641 C C . ASP A 1 333 ? -1.797 -4.484 5.121 1 87.44 333 ASP A C 1
ATOM 2643 O O . ASP A 1 333 ? -0.776 -4.457 5.812 1 87.44 333 ASP A O 1
ATOM 2647 N N . ASP A 1 334 ? -1.93 -5.203 4.129 1 87.38 334 ASP A N 1
ATOM 2648 C CA . ASP A 1 334 ? -0.862 -6.109 3.717 1 87.38 334 ASP A CA 1
ATOM 2649 C C . ASP A 1 334 ? 0.404 -5.336 3.354 1 87.38 334 ASP A C 1
ATOM 2651 O O . ASP A 1 334 ? 1.5 -5.688 3.795 1 87.38 334 ASP A O 1
ATOM 2655 N N . LEU A 1 335 ? 0.23 -4.32 2.566 1 88.56 335 LEU A N 1
ATOM 2656 C CA . LEU A 1 335 ? 1.373 -3.529 2.123 1 88.56 335 LEU A CA 1
ATOM 2657 C C . LEU A 1 335 ? 2.035 -2.822 3.301 1 88.56 335 LEU A C 1
ATOM 2659 O O . LEU A 1 335 ? 3.262 -2.73 3.365 1 88.56 335 LEU A O 1
ATOM 2663 N N . GLN A 1 336 ? 1.251 -2.373 4.172 1 89.19 336 GLN A N 1
ATOM 2664 C CA . GLN A 1 336 ? 1.794 -1.711 5.355 1 89.19 336 GLN A CA 1
ATOM 2665 C C . GLN A 1 336 ? 2.574 -2.691 6.223 1 89.19 336 GLN A C 1
ATOM 2667 O O . GLN A 1 336 ? 3.619 -2.344 6.781 1 89.19 336 GLN A O 1
ATOM 2672 N N . ASP A 1 337 ? 2.098 -3.869 6.34 1 89.06 337 ASP A N 1
ATOM 2673 C CA . ASP A 1 337 ? 2.812 -4.902 7.082 1 89.06 337 ASP A CA 1
ATOM 2674 C C . ASP A 1 337 ? 4.168 -5.195 6.445 1 89.06 337 ASP A C 1
ATOM 2676 O O . ASP A 1 337 ? 5.176 -5.312 7.145 1 89.06 337 ASP A O 1
ATOM 2680 N N . ARG A 1 338 ? 4.121 -5.266 5.199 1 88.81 338 ARG A N 1
ATOM 2681 C CA . ARG A 1 338 ? 5.363 -5.523 4.48 1 88.81 338 ARG A CA 1
ATOM 2682 C C . ARG A 1 338 ? 6.34 -4.359 4.633 1 88.81 338 ARG A C 1
ATOM 2684 O O . ARG A 1 338 ? 7.547 -4.566 4.773 1 88.81 338 ARG A O 1
ATOM 2691 N N . LEU A 1 339 ? 5.836 -3.236 4.582 1 90.44 339 LEU A N 1
ATOM 2692 C CA . LEU A 1 339 ? 6.664 -2.047 4.758 1 90.44 339 LEU A CA 1
ATOM 2693 C C . LEU A 1 339 ? 7.293 -2.025 6.148 1 90.44 339 LEU A C 1
ATOM 2695 O O . LEU A 1 339 ? 8.477 -1.697 6.293 1 90.44 339 LEU A O 1
ATOM 2699 N N . GLU A 1 340 ? 6.508 -2.348 7.098 1 90 340 GLU A N 1
ATOM 2700 C CA . GLU A 1 340 ? 7.023 -2.416 8.461 1 90 340 GLU A CA 1
ATOM 2701 C C . GLU A 1 340 ? 8.109 -3.477 8.586 1 90 340 GLU A C 1
ATOM 2703 O O . GLU A 1 340 ? 9.125 -3.256 9.25 1 90 340 GLU A O 1
ATOM 2708 N N . GLY A 1 341 ? 7.914 -4.535 7.941 1 92.12 341 GLY A N 1
ATOM 2709 C CA . GLY A 1 341 ? 8.93 -5.578 7.934 1 92.12 341 GLY A CA 1
ATOM 2710 C C . GLY A 1 341 ? 10.234 -5.133 7.301 1 92.12 341 GLY A C 1
ATOM 2711 O O . GLY A 1 341 ? 11.312 -5.395 7.84 1 92.12 341 GLY A O 1
ATOM 2712 N N . GLN A 1 342 ? 10.102 -4.488 6.277 1 92.88 342 GLN A N 1
ATOM 2713 C CA . GLN A 1 342 ? 11.297 -3.99 5.598 1 92.88 342 GLN A CA 1
ATOM 2714 C C . GLN A 1 342 ? 12 -2.924 6.43 1 92.88 342 GLN A C 1
ATOM 2716 O O . GLN A 1 342 ? 13.227 -2.857 6.453 1 92.88 342 GLN A O 1
ATOM 2721 N N . ARG A 1 343 ? 11.266 -2.125 7.035 1 91.75 343 ARG A N 1
ATOM 2722 C CA . ARG A 1 343 ? 11.844 -1.103 7.902 1 91.75 343 ARG A CA 1
ATOM 2723 C C . ARG A 1 343 ? 12.641 -1.733 9.039 1 91.75 343 ARG A C 1
ATOM 2725 O O . ARG A 1 343 ? 13.734 -1.275 9.367 1 91.75 343 ARG A O 1
ATOM 2732 N N . GLU A 1 344 ? 12.086 -2.729 9.586 1 93.75 344 GLU A N 1
ATOM 2733 C CA . GLU A 1 344 ? 12.781 -3.445 10.656 1 93.75 344 GLU A CA 1
ATOM 2734 C C . GLU A 1 344 ? 14.086 -4.059 10.148 1 93.75 344 GLU A C 1
ATOM 2736 O O . GLU A 1 344 ? 15.109 -4.02 10.836 1 93.75 344 GLU A O 1
ATOM 2741 N N . LYS A 1 345 ? 14.023 -4.57 9.016 1 95.06 345 LYS A N 1
ATOM 2742 C CA . LYS A 1 345 ? 15.219 -5.156 8.414 1 95.06 345 LYS A CA 1
ATOM 2743 C C . LYS A 1 345 ? 16.297 -4.094 8.18 1 95.06 345 LYS A C 1
ATOM 2745 O O . LYS A 1 345 ? 17.469 -4.336 8.414 1 95.06 345 LYS A O 1
ATOM 2750 N N . VAL A 1 346 ? 15.898 -3.016 7.734 1 95.06 346 VAL A N 1
ATOM 2751 C CA . VAL A 1 346 ? 16.828 -1.913 7.504 1 95.06 346 VAL A CA 1
ATOM 2752 C C . VAL A 1 346 ? 17.453 -1.492 8.828 1 95.06 346 VAL A C 1
ATOM 2754 O O . VAL A 1 346 ? 18.672 -1.308 8.906 1 95.06 346 VAL A O 1
ATOM 2757 N N . GLU A 1 347 ? 16.641 -1.38 9.789 1 94.5 347 GLU A N 1
ATOM 2758 C CA . GLU A 1 347 ? 17.141 -0.999 11.102 1 94.5 347 GLU A CA 1
ATOM 2759 C C . GLU A 1 347 ? 18.156 -2.023 11.617 1 94.5 347 GLU A C 1
ATOM 2761 O O . GLU A 1 347 ? 19.188 -1.658 12.164 1 94.5 347 GLU A O 1
ATOM 2766 N N . GLN A 1 348 ? 17.828 -3.217 11.422 1 94.75 348 GLN A N 1
ATOM 2767 C CA . GLN A 1 348 ? 18.719 -4.285 11.844 1 94.75 348 GLN A CA 1
ATOM 2768 C C . GLN A 1 348 ? 20.047 -4.23 11.078 1 94.75 348 GLN A C 1
ATOM 2770 O O . GLN A 1 348 ? 21.109 -4.375 11.672 1 94.75 348 GLN A O 1
ATOM 2775 N N . LEU A 1 349 ? 19.875 -4.027 9.852 1 94.31 349 LEU A N 1
ATOM 2776 C CA . LEU A 1 349 ? 21.062 -3.975 9.016 1 94.31 349 LEU A CA 1
ATOM 2777 C C . LEU A 1 349 ? 21.906 -2.744 9.336 1 94.31 349 LEU A C 1
ATOM 2779 O O . LEU A 1 349 ? 23.141 -2.807 9.32 1 94.31 349 LEU A O 1
ATOM 2783 N N . GLU A 1 350 ? 21.297 -1.68 9.586 1 94.5 350 GLU A N 1
ATOM 2784 C CA . GLU A 1 350 ? 22.031 -0.476 9.984 1 94.5 350 GLU A CA 1
ATOM 2785 C C . GLU A 1 350 ? 22.75 -0.683 11.312 1 94.5 350 GLU A C 1
ATOM 2787 O O . GLU A 1 350 ? 23.906 -0.251 11.469 1 94.5 350 GLU A O 1
ATOM 2792 N N . GLU A 1 351 ? 22.078 -1.336 12.227 1 94.19 351 GLU A N 1
ATOM 2793 C CA . GLU A 1 351 ? 22.703 -1.649 13.508 1 94.19 351 GLU A CA 1
ATOM 2794 C C . GLU A 1 351 ? 23.891 -2.596 13.32 1 94.19 351 GLU A C 1
ATOM 2796 O O . GLU A 1 351 ? 24.953 -2.404 13.922 1 94.19 351 GLU A O 1
ATOM 2801 N N . ALA A 1 352 ? 23.672 -3.551 12.531 1 91.62 352 ALA A N 1
ATOM 2802 C CA . ALA A 1 352 ? 24.75 -4.488 12.242 1 91.62 352 ALA A CA 1
ATOM 2803 C C . ALA A 1 352 ? 25.938 -3.773 11.594 1 91.62 352 ALA A C 1
ATOM 2805 O O . ALA A 1 352 ? 27.094 -4.066 11.906 1 91.62 352 ALA A O 1
ATOM 2806 N N . HIS A 1 353 ? 25.641 -2.904 10.734 1 90.94 353 HIS A N 1
ATOM 2807 C CA . HIS A 1 353 ? 26.688 -2.129 10.078 1 90.94 353 HIS A CA 1
ATOM 2808 C C . HIS A 1 353 ? 27.453 -1.269 11.086 1 90.94 353 HIS A C 1
ATOM 2810 O O . HIS A 1 353 ? 28.672 -1.156 11.008 1 90.94 353 HIS A O 1
ATOM 2816 N N . ARG A 1 354 ? 26.719 -0.691 11.945 1 91 354 ARG A N 1
ATOM 2817 C CA . ARG A 1 354 ? 27.344 0.131 12.977 1 91 354 ARG A CA 1
ATOM 2818 C C . ARG A 1 354 ? 28.266 -0.704 13.859 1 91 354 ARG A C 1
ATOM 2820 O O . ARG A 1 354 ? 29.391 -0.29 14.164 1 91 354 ARG A O 1
ATOM 2827 N N . LYS A 1 355 ? 27.844 -1.83 14.234 1 90.81 355 LYS A N 1
ATOM 2828 C CA . LYS A 1 355 ? 28.641 -2.723 15.07 1 90.81 355 LYS A CA 1
ATOM 2829 C C . LYS A 1 355 ? 29.906 -3.188 14.336 1 90.81 355 LYS A C 1
ATOM 2831 O O . LYS A 1 355 ? 30.984 -3.219 14.906 1 90.81 355 LYS A O 1
ATOM 2836 N N . GLN A 1 356 ? 29.688 -3.508 13.125 1 88.94 356 GLN A N 1
ATOM 2837 C CA . GLN A 1 356 ? 30.812 -3.969 12.328 1 88.94 356 GLN A CA 1
ATOM 2838 C C . GLN A 1 356 ? 31.844 -2.852 12.117 1 88.94 356 GLN A C 1
ATOM 2840 O O . GLN A 1 356 ? 33.031 -3.102 12.102 1 88.94 356 GLN A O 1
ATOM 2845 N N . SER A 1 357 ? 31.375 -1.679 11.875 1 87.56 357 SER A N 1
ATOM 2846 C CA . SER A 1 357 ? 32.25 -0.533 11.727 1 87.56 357 SER A CA 1
ATOM 2847 C C . SER A 1 357 ? 33.062 -0.292 13 1 87.56 357 SER A C 1
ATOM 2849 O O . SER A 1 357 ? 34.25 0.015 12.93 1 87.56 357 SER A O 1
ATOM 2851 N N . PHE A 1 358 ? 32.406 -0.545 14.07 1 91.12 358 PHE A N 1
ATOM 2852 C CA . PHE A 1 358 ? 33.125 -0.41 15.336 1 91.12 358 PHE A CA 1
ATOM 2853 C C . PHE A 1 358 ? 34.219 -1.467 15.469 1 91.12 358 PHE A C 1
ATOM 2855 O O . PHE A 1 358 ? 35.344 -1.16 15.883 1 91.12 358 PHE A O 1
ATOM 2862 N N . ARG A 1 359 ? 33.906 -2.629 15.125 1 86.81 359 ARG A N 1
ATOM 2863 C CA . ARG A 1 359 ? 34.875 -3.717 15.188 1 86.81 359 ARG A CA 1
ATOM 2864 C C . ARG A 1 359 ? 36.031 -3.461 14.242 1 86.81 359 ARG A C 1
ATOM 2866 O O . ARG A 1 359 ? 37.188 -3.758 14.57 1 86.81 359 ARG A O 1
ATOM 2873 N N . TYR A 1 360 ? 35.719 -2.941 13.133 1 88.94 360 TYR A N 1
ATOM 2874 C CA . TYR A 1 360 ? 36.75 -2.617 12.156 1 88.94 360 TYR A CA 1
ATOM 2875 C C . TYR A 1 360 ? 37.688 -1.543 12.688 1 88.94 360 TYR A C 1
ATOM 2877 O O . TYR A 1 360 ? 38.906 -1.651 12.547 1 88.94 360 TYR A O 1
ATOM 2885 N N . ASP A 1 361 ? 37.125 -0.603 13.289 1 89.5 361 ASP A N 1
ATOM 2886 C CA . ASP A 1 361 ? 37.938 0.464 13.859 1 89.5 361 ASP A CA 1
ATOM 2887 C C . ASP A 1 361 ? 38.844 -0.068 14.977 1 89.5 361 ASP A C 1
ATOM 2889 O O . ASP A 1 361 ? 40 0.339 15.102 1 89.5 361 ASP A O 1
ATOM 2893 N N . GLU A 1 362 ? 38.312 -1.005 15.719 1 90.38 362 GLU A N 1
ATOM 2894 C CA . GLU A 1 362 ? 39.094 -1.631 16.781 1 90.38 362 GLU A CA 1
ATOM 2895 C C . GLU A 1 362 ? 40.281 -2.426 16.203 1 90.38 362 GLU A C 1
ATOM 2897 O O . GLU A 1 362 ? 41.375 -2.377 16.719 1 90.38 362 GLU A O 1
ATOM 2902 N N . MET A 1 363 ? 40 -3.121 15.156 1 89 363 MET A N 1
ATOM 2903 C CA . MET A 1 363 ? 41.031 -3.92 14.516 1 89 363 MET A CA 1
ATOM 2904 C C . MET A 1 363 ? 42.125 -3.025 13.906 1 89 363 MET A C 1
ATOM 2906 O O . MET A 1 363 ? 43.312 -3.352 13.953 1 89 363 MET A O 1
ATOM 2910 N N . LYS A 1 364 ? 41.688 -1.935 13.359 1 88.31 364 LYS A N 1
ATOM 2911 C CA . LYS A 1 364 ? 42.656 -0.98 12.789 1 88.31 364 LYS A CA 1
ATOM 2912 C C . LYS A 1 364 ? 43.562 -0.414 13.867 1 88.31 364 LYS A C 1
ATOM 2914 O O . LYS A 1 364 ? 44.781 -0.261 13.648 1 88.31 364 LYS A O 1
ATOM 2919 N N . ARG A 1 365 ? 43.094 -0.231 15.039 1 91.31 365 ARG A N 1
ATOM 2920 C CA . ARG A 1 365 ? 43.906 0.258 16.156 1 91.31 365 ARG A CA 1
ATOM 2921 C C . ARG A 1 365 ? 44.906 -0.797 16.609 1 91.31 365 ARG A C 1
ATOM 2923 O O . ARG A 1 365 ? 46.031 -0.476 16.938 1 91.31 365 ARG A O 1
ATOM 2930 N N . LYS A 1 366 ? 44.406 -1.999 16.562 1 88.19 366 LYS A N 1
ATOM 2931 C CA . LYS A 1 366 ? 45.312 -3.094 16.953 1 88.19 366 LYS A CA 1
ATOM 2932 C C . LYS A 1 366 ? 46.438 -3.25 15.969 1 88.19 366 LYS A C 1
ATOM 2934 O O . LYS A 1 366 ? 47.594 -3.488 16.359 1 88.19 366 LYS A O 1
ATOM 2939 N N . ILE A 1 367 ? 46.094 -3.08 14.703 1 88.69 367 ILE A N 1
ATOM 2940 C CA . ILE A 1 367 ? 47.125 -3.197 13.672 1 88.69 367 ILE A CA 1
ATOM 2941 C C . ILE A 1 367 ? 48.156 -2.059 13.812 1 88.69 367 ILE A C 1
ATOM 2943 O O . ILE A 1 367 ? 49.344 -2.281 13.758 1 88.69 367 ILE A O 1
ATOM 2947 N N . ASP A 1 368 ? 47.656 -0.829 14.031 1 89.25 368 ASP A N 1
ATOM 2948 C CA . ASP A 1 368 ? 48.531 0.319 14.203 1 89.25 368 ASP A CA 1
ATOM 2949 C C . ASP A 1 368 ? 49.469 0.124 15.398 1 89.25 368 ASP A C 1
ATOM 2951 O O . ASP A 1 368 ? 50.656 0.421 15.32 1 89.25 368 ASP A O 1
ATOM 2955 N N . LYS A 1 369 ? 49 -0.515 16.484 1 89.12 369 LYS A N 1
ATOM 2956 C CA . LYS A 1 369 ? 49.812 -0.778 17.672 1 89.12 369 LYS A CA 1
ATOM 2957 C C . LYS A 1 369 ? 50.844 -1.861 17.406 1 89.12 369 LYS A C 1
ATOM 2959 O O . LYS A 1 369 ? 52 -1.75 17.844 1 89.12 369 LYS A O 1
ATOM 2964 N N . LEU A 1 370 ? 50.375 -2.842 16.656 1 86.06 370 LEU A N 1
ATOM 2965 C CA . LEU A 1 370 ? 51.281 -3.934 16.344 1 86.06 370 LEU A CA 1
ATOM 2966 C C . LEU A 1 370 ? 52.406 -3.469 15.398 1 86.06 370 LEU A C 1
ATOM 2968 O O . LEU A 1 370 ? 53.562 -3.852 15.562 1 86.06 370 LEU A O 1
ATOM 2972 N N . GLU A 1 371 ? 52 -2.604 14.484 1 84.88 371 GLU A N 1
ATOM 2973 C CA . GLU A 1 371 ? 53 -2.074 13.555 1 84.88 371 GLU A CA 1
ATOM 2974 C C . GLU A 1 371 ? 54 -1.157 14.273 1 84.88 371 GLU A C 1
ATOM 2976 O O . GLU A 1 371 ? 55.188 -1.188 13.984 1 84.88 371 GLU A O 1
ATOM 2981 N N . GLU A 1 372 ? 53.531 -0.352 15.25 1 85.81 372 GLU A N 1
ATOM 2982 C CA . GLU A 1 372 ? 54.406 0.512 16.047 1 85.81 372 GLU A CA 1
ATOM 2983 C C . GLU A 1 372 ? 55.312 -0.309 16.938 1 85.81 372 GLU A C 1
ATOM 2985 O O . GLU A 1 372 ? 56.5 0.002 17.062 1 85.81 372 GLU A O 1
ATOM 2990 N N . TRP A 1 373 ? 54.875 -1.337 17.516 1 83.38 373 TRP A N 1
ATOM 2991 C CA . TRP A 1 373 ? 55.625 -2.201 18.406 1 83.38 373 TRP A CA 1
ATOM 2992 C C . TRP A 1 373 ? 56.719 -2.963 17.625 1 83.38 373 TRP A C 1
ATOM 2994 O O . TRP A 1 373 ? 57.875 -3.027 18.047 1 83.38 373 TRP A O 1
ATOM 3004 N N . CYS A 1 374 ? 56.438 -3.506 16.562 1 77.81 374 CYS A N 1
ATOM 3005 C CA . CYS A 1 374 ? 57.375 -4.277 15.773 1 77.81 374 CYS A CA 1
ATOM 3006 C C . CYS A 1 374 ? 58.469 -3.379 15.18 1 77.81 374 CYS A C 1
ATOM 3008 O O . CYS A 1 374 ? 59.625 -3.781 15.062 1 77.81 374 CYS A O 1
ATOM 3010 N N . SER A 1 375 ? 58.188 -2.145 14.789 1 77.88 375 SER A N 1
ATOM 3011 C CA . SER A 1 375 ? 59.156 -1.196 14.258 1 77.88 375 SER A CA 1
ATOM 3012 C C . SER A 1 375 ? 60.125 -0.738 15.352 1 77.88 375 SER A C 1
ATOM 3014 O O . SER A 1 375 ? 61.312 -0.546 15.086 1 77.88 375 SER A O 1
ATOM 3016 N N . ASN A 1 376 ? 59.719 -0.536 16.547 1 74.75 376 ASN A N 1
ATOM 3017 C CA . ASN A 1 376 ? 60.594 -0.128 17.641 1 74.75 376 ASN A CA 1
ATOM 3018 C C . ASN A 1 376 ? 61.531 -1.258 18.062 1 74.75 376 ASN A C 1
ATOM 3020 O O . ASN A 1 376 ? 62.656 -1.007 18.531 1 74.75 376 ASN A O 1
ATOM 3024 N N . LYS A 1 377 ? 61.281 -2.436 17.859 1 63.12 377 LYS A N 1
ATOM 3025 C CA . LYS A 1 377 ? 62.188 -3.525 18.172 1 63.12 377 LYS A CA 1
ATOM 3026 C C . LYS A 1 377 ? 63.25 -3.707 17.062 1 63.12 377 LYS A C 1
ATOM 3028 O O . LYS A 1 377 ? 64.25 -4.344 17.281 1 63.12 377 LYS A O 1
ATOM 3033 N N . GLU A 1 378 ? 62.969 -3.467 15.977 1 58.81 378 GLU A N 1
ATOM 3034 C CA . GLU A 1 378 ? 64 -3.547 14.945 1 58.81 378 GLU A CA 1
ATOM 3035 C C . GLU A 1 378 ? 65.062 -2.455 15.133 1 58.81 378 GLU A C 1
ATOM 3037 O O . GLU A 1 378 ? 66.125 -2.549 14.594 1 58.81 378 GLU A O 1
ATOM 3042 N N . LEU A 1 379 ? 64.812 -1.363 15.781 1 45.38 379 LEU A N 1
ATOM 3043 C CA . LEU A 1 379 ? 65.938 -0.455 16.094 1 45.38 379 LEU A CA 1
ATOM 3044 C C . LEU A 1 379 ? 66.562 -0.853 17.406 1 45.38 379 LEU A C 1
ATOM 3046 O O . LEU A 1 379 ? 65.938 -1.141 18.391 1 45.38 379 LEU A O 1
ATOM 3050 N N . MET B 1 1 ? 77 137.875 5.332 1 21.41 1 MET B N 1
ATOM 3051 C CA . MET B 1 1 ? 75.938 138.25 6.285 1 21.41 1 MET B CA 1
ATOM 3052 C C . MET B 1 1 ? 74.75 137.375 6.188 1 21.41 1 MET B C 1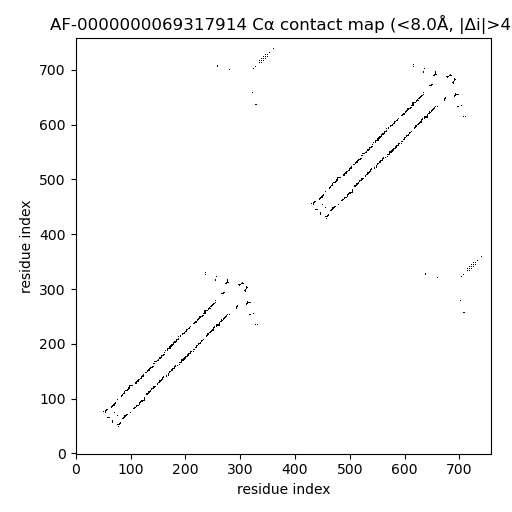
ATOM 3054 O O . MET B 1 1 ? 74.5 136.75 5.164 1 21.41 1 MET B O 1
ATOM 3058 N N . PHE B 1 2 ? 74 137.375 7.379 1 22.45 2 PHE B N 1
ATOM 3059 C CA . PHE B 1 2 ? 73.062 136.625 8.188 1 22.45 2 PHE B CA 1
ATOM 3060 C C . PHE B 1 2 ? 71.688 136.5 7.555 1 22.45 2 PHE B C 1
ATOM 3062 O O . PHE B 1 2 ? 70.938 137.5 7.617 1 22.45 2 PHE B O 1
ATOM 3069 N N . HIS B 1 3 ? 71.688 136 6.297 1 22.61 3 HIS B N 1
ATOM 3070 C CA . HIS B 1 3 ? 70.625 136 5.328 1 22.61 3 HIS B CA 1
ATOM 3071 C C . HIS B 1 3 ? 69.375 135.25 5.871 1 22.61 3 HIS B C 1
ATOM 3073 O O . HIS B 1 3 ? 69.438 134.125 6.164 1 22.61 3 HIS B O 1
ATOM 3079 N N . THR B 1 4 ? 68.5 136 6.656 1 22.91 4 THR B N 1
ATOM 3080 C CA . THR B 1 4 ? 67.438 135.75 7.629 1 22.91 4 THR B CA 1
ATOM 3081 C C . THR B 1 4 ? 66.188 135.125 6.961 1 22.91 4 THR B C 1
ATOM 3083 O O . THR B 1 4 ? 65.062 135.25 7.531 1 22.91 4 THR B O 1
ATOM 3086 N N . ASP B 1 5 ? 66.375 134.25 5.953 1 22.5 5 ASP B N 1
ATOM 3087 C CA . ASP B 1 5 ? 65.25 134 5.098 1 22.5 5 ASP B CA 1
ATOM 3088 C C . ASP B 1 5 ? 64.062 133.375 5.91 1 22.5 5 ASP B C 1
ATOM 3090 O O . ASP B 1 5 ? 64.25 132.625 6.781 1 22.5 5 ASP B O 1
ATOM 3094 N N . SER B 1 6 ? 62.938 134.125 5.98 1 22.41 6 SER B N 1
ATOM 3095 C CA . SER B 1 6 ? 61.656 134.25 6.629 1 22.41 6 SER B CA 1
ATOM 3096 C C . SER B 1 6 ? 60.75 133.125 6.371 1 22.41 6 SER B C 1
ATOM 3098 O O . SER B 1 6 ? 60.531 132.75 5.223 1 22.41 6 SER B O 1
ATOM 3100 N N . ALA B 1 7 ? 60.688 132.125 7.359 1 22 7 ALA B N 1
ATOM 3101 C CA . ALA B 1 7 ? 59.969 130.875 7.539 1 22 7 ALA B CA 1
ATOM 3102 C C . ALA B 1 7 ? 58.469 131 7.48 1 22 7 ALA B C 1
ATOM 3104 O O . ALA B 1 7 ? 57.875 131.75 8.328 1 22 7 ALA B O 1
ATOM 3105 N N . ASP B 1 8 ? 57.969 131.25 6.285 1 21.81 8 ASP B N 1
ATOM 3106 C CA . ASP B 1 8 ? 56.531 131.5 6.113 1 21.81 8 ASP B CA 1
ATOM 3107 C C . ASP B 1 8 ? 55.719 130.375 6.711 1 21.81 8 ASP B C 1
ATOM 3109 O O . ASP B 1 8 ? 56.031 129.125 6.516 1 21.81 8 ASP B O 1
ATOM 3113 N N . PRO B 1 9 ? 54.844 130.375 7.766 1 21.44 9 PRO B N 1
ATOM 3114 C CA . PRO B 1 9 ? 54.125 129.625 8.805 1 21.44 9 PRO B CA 1
ATOM 3115 C C . PRO B 1 9 ? 53.062 128.75 8.227 1 21.44 9 PRO B C 1
ATOM 3117 O O . PRO B 1 9 ? 52.656 127.75 8.891 1 21.44 9 PRO B O 1
ATOM 3120 N N . HIS B 1 10 ? 52.5 129 7.023 1 20.3 10 HIS B N 1
ATOM 3121 C CA . HIS B 1 10 ? 51.062 128.75 6.922 1 20.3 10 HIS B CA 1
ATOM 3122 C C . HIS B 1 10 ? 50.688 127.312 6.852 1 20.3 10 HIS B C 1
ATOM 3124 O O . HIS B 1 10 ? 49.562 127 6.441 1 20.3 10 HIS B O 1
ATOM 3130 N N . GLN B 1 11 ? 51.594 126.312 7.133 1 21.08 11 GLN B N 1
ATOM 3131 C CA . GLN B 1 11 ? 51.312 125 6.691 1 21.08 11 GLN B CA 1
ATOM 3132 C C . GLN B 1 11 ? 50.125 124.375 7.449 1 21.08 11 GLN B C 1
ATOM 3134 O O . GLN B 1 11 ? 50.25 124 8.617 1 21.08 11 GLN B O 1
ATOM 3139 N N . LEU B 1 12 ? 48.875 124.875 7.141 1 20.41 12 LEU B N 1
ATOM 3140 C CA . LEU B 1 12 ? 47.562 124.875 7.75 1 20.41 12 LEU B CA 1
ATOM 3141 C C . LEU B 1 12 ? 47.094 123.438 8.062 1 20.41 12 LEU B C 1
ATOM 3143 O O . LEU B 1 12 ? 47.656 122.438 7.504 1 20.41 12 LEU B O 1
ATOM 3147 N N . ASP B 1 13 ? 45.719 123.188 8.523 1 20.28 13 ASP B N 1
ATOM 3148 C CA . ASP B 1 13 ? 44.781 122.625 9.523 1 20.28 13 ASP B CA 1
ATOM 3149 C C . ASP B 1 13 ? 44.125 121.375 9.047 1 20.28 13 ASP B C 1
ATOM 3151 O O . ASP B 1 13 ? 43.375 120.75 9.789 1 20.28 13 ASP B O 1
ATOM 3155 N N . GLN B 1 14 ? 44.219 120.875 7.719 1 20.59 14 GLN B N 1
ATOM 3156 C CA . GLN B 1 14 ? 42.969 120.312 7.246 1 20.59 14 GLN B CA 1
ATOM 3157 C C . GLN B 1 14 ? 42.75 118.875 7.832 1 20.59 14 GLN B C 1
ATOM 3159 O O . GLN B 1 14 ? 41.625 118.375 7.828 1 20.59 14 GLN B O 1
ATOM 3164 N N . SER B 1 15 ? 43.688 118 8.047 1 23.41 15 SER B N 1
ATOM 3165 C CA . SER B 1 15 ? 43.375 116.625 7.719 1 23.41 15 SER B CA 1
ATOM 3166 C C . SER B 1 15 ? 42.594 116 8.844 1 23.41 15 SER B C 1
ATOM 3168 O O . SER B 1 15 ? 42.469 114.75 8.875 1 23.41 15 SER B O 1
ATOM 3170 N N . PHE B 1 16 ? 41.875 116.625 9.797 1 23.38 16 PHE B N 1
ATOM 3171 C CA . PHE B 1 16 ? 41.406 115.938 10.984 1 23.38 16 PHE B CA 1
ATOM 3172 C C . PHE B 1 16 ? 40.188 115.062 10.648 1 23.38 16 PHE B C 1
ATOM 3174 O O . PHE B 1 16 ? 39.656 114.375 11.516 1 23.38 16 PHE B O 1
ATOM 3181 N N . SER B 1 17 ? 39.469 115.188 9.469 1 24.22 17 SER B N 1
ATOM 3182 C CA . SER B 1 17 ? 38.062 114.875 9.547 1 24.22 17 SER B CA 1
ATOM 3183 C C . SER B 1 17 ? 37.812 113.375 9.539 1 24.22 17 SER B C 1
ATOM 3185 O O . SER B 1 17 ? 36.688 112.875 9.68 1 24.22 17 SER B O 1
ATOM 3187 N N . GLU B 1 18 ? 38.656 112.5 9.117 1 25.62 18 GLU B N 1
ATOM 3188 C CA . GLU B 1 18 ? 38.125 111.188 8.633 1 25.62 18 GLU B CA 1
ATOM 3189 C C . GLU B 1 18 ? 37.781 110.312 9.789 1 25.62 18 GLU B C 1
ATOM 3191 O O . GLU B 1 18 ? 37.5 109.125 9.578 1 25.62 18 GLU B O 1
ATOM 3196 N N . THR B 1 19 ? 37.625 110.688 11.062 1 26 19 THR B N 1
ATOM 3197 C CA . THR B 1 19 ? 37.594 109.75 12.172 1 26 19 THR B CA 1
ATOM 3198 C C . THR B 1 19 ? 36.25 109.062 12.234 1 26 19 THR B C 1
ATOM 3200 O O . THR B 1 19 ? 36.188 107.875 12.641 1 26 19 THR B O 1
ATOM 3203 N N . ASN B 1 20 ? 35.062 109.688 11.992 1 25.33 20 ASN B N 1
ATOM 3204 C CA . ASN B 1 20 ? 33.906 109.25 12.75 1 25.33 20 ASN B CA 1
ATOM 3205 C C . ASN B 1 20 ? 33.188 108.062 12.086 1 25.33 20 ASN B C 1
ATOM 3207 O O . ASN B 1 20 ? 32.188 107.562 12.602 1 25.33 20 ASN B O 1
ATOM 3211 N N . ASP B 1 21 ? 33.281 107.75 10.812 1 27.19 21 ASP B N 1
ATOM 3212 C CA . ASP B 1 21 ? 32.281 106.938 10.141 1 27.19 21 ASP B CA 1
ATOM 3213 C C . ASP B 1 21 ? 32.406 105.5 10.508 1 27.19 21 ASP B C 1
ATOM 3215 O O . ASP B 1 21 ? 31.75 104.625 9.938 1 27.19 21 ASP B O 1
ATOM 3219 N N . ARG B 1 22 ? 33.344 105 11.266 1 30.25 22 ARG B N 1
ATOM 3220 C CA . ARG B 1 22 ? 33.562 103.562 11.438 1 30.25 22 ARG B CA 1
ATOM 3221 C C . ARG B 1 22 ? 32.5 103 12.391 1 30.25 22 ARG B C 1
ATOM 3223 O O . ARG B 1 22 ? 32.438 101.75 12.555 1 30.25 22 ARG B O 1
ATOM 3230 N N . ARG B 1 23 ? 31.812 103.812 13.211 1 35.81 23 ARG B N 1
ATOM 3231 C CA . ARG B 1 23 ? 31.094 103.125 14.312 1 35.81 23 ARG B CA 1
ATOM 3232 C C . ARG B 1 23 ? 29.766 102.562 13.844 1 35.81 23 ARG B C 1
ATOM 3234 O O . ARG B 1 23 ? 29.234 101.625 14.469 1 35.81 23 ARG B O 1
ATOM 3241 N N . ALA B 1 24 ? 29.156 103.125 12.742 1 41.78 24 ALA B N 1
ATOM 3242 C CA . ALA B 1 24 ? 27.781 102.75 12.453 1 41.78 24 ALA B CA 1
ATOM 3243 C C . ALA B 1 24 ? 27.703 101.375 11.836 1 41.78 24 ALA B C 1
ATOM 3245 O O . ALA B 1 24 ? 26.734 100.625 12.055 1 41.78 24 ALA B O 1
ATOM 3246 N N . GLU B 1 25 ? 28.688 101 11.031 1 38.09 25 GLU B N 1
ATOM 3247 C CA . GLU B 1 25 ? 28.516 99.75 10.336 1 38.09 25 GLU B CA 1
ATOM 3248 C C . GLU B 1 25 ? 28.516 98.562 11.312 1 38.09 25 GLU B C 1
ATOM 3250 O O . GLU B 1 25 ? 27.984 97.5 11 1 38.09 25 GLU B O 1
ATOM 3255 N N . SER B 1 26 ? 29.047 98.812 12.516 1 44.91 26 SER B N 1
ATOM 3256 C CA . SER B 1 26 ? 29.172 97.625 13.398 1 44.91 26 SER B CA 1
ATOM 3257 C C . SER B 1 26 ? 27.828 97.312 14.023 1 44.91 26 SER B C 1
ATOM 3259 O O . SER B 1 26 ? 27.594 96.125 14.367 1 44.91 26 SER B O 1
ATOM 3261 N N . SER B 1 27 ? 26.891 98.312 14.039 1 50.69 27 SER B N 1
ATOM 3262 C CA . SER B 1 27 ? 25.656 98 14.773 1 50.69 27 SER B CA 1
ATOM 3263 C C . SER B 1 27 ? 24.688 97.188 13.938 1 50.69 27 SER B C 1
ATOM 3265 O O . SER B 1 27 ? 23.984 96.312 14.461 1 50.69 27 SER B O 1
ATOM 3267 N N . GLU B 1 28 ? 24.688 97.438 12.625 1 53.53 28 GLU B N 1
ATOM 3268 C CA . GLU B 1 28 ? 23.719 96.688 11.812 1 53.53 28 GLU B CA 1
ATOM 3269 C C . GLU B 1 28 ? 24.078 95.25 11.695 1 53.53 28 GLU B C 1
ATOM 3271 O O . GLU B 1 28 ? 23.188 94.375 11.672 1 53.53 28 GLU B O 1
ATOM 3276 N N . THR B 1 29 ? 25.406 94.938 11.672 1 50.34 29 THR B N 1
ATOM 3277 C CA . THR B 1 29 ? 25.781 93.5 11.586 1 50.34 29 THR B CA 1
ATOM 3278 C C . THR B 1 29 ? 25.406 92.75 12.867 1 50.34 29 THR B C 1
ATOM 3280 O O . THR B 1 29 ? 25 91.625 12.812 1 50.34 29 THR B O 1
ATOM 3283 N N . ALA B 1 30 ? 25.359 93.5 14.008 1 55.38 30 ALA B N 1
ATOM 3284 C CA . ALA B 1 30 ? 25.016 92.812 15.266 1 55.38 30 ALA B CA 1
ATOM 3285 C C . ALA B 1 30 ? 23.516 92.5 15.312 1 55.38 30 ALA B C 1
ATOM 3287 O O . ALA B 1 30 ? 23.125 91.438 15.773 1 55.38 30 ALA B O 1
ATOM 3288 N N . LEU B 1 31 ? 22.719 93.375 14.664 1 53.41 31 LEU B N 1
ATOM 3289 C CA . LEU B 1 31 ? 21.281 93.125 14.688 1 53.41 31 LEU B CA 1
ATOM 3290 C C . LEU B 1 31 ? 20.906 92 13.734 1 53.41 31 LEU B C 1
ATOM 3292 O O . LEU B 1 31 ? 20.031 91.188 14.039 1 53.41 31 LEU B O 1
ATOM 3296 N N . LYS B 1 32 ? 21.562 91.938 12.711 1 60.22 32 LYS B N 1
ATOM 3297 C CA . LYS B 1 32 ? 21.312 90.812 11.789 1 60.22 32 LYS B CA 1
ATOM 3298 C C . LYS B 1 32 ? 21.812 89.5 12.367 1 60.22 32 LYS B C 1
ATOM 3300 O O . LYS B 1 32 ? 21.188 88.438 12.195 1 60.22 32 LYS B O 1
ATOM 3305 N N . MET B 1 33 ? 22.922 89.75 13.156 1 53.78 33 MET B N 1
ATOM 3306 C CA . MET B 1 33 ? 23.422 88.562 13.797 1 53.78 33 MET B CA 1
ATOM 3307 C C . MET B 1 33 ? 22.516 88.125 14.93 1 53.78 33 MET B C 1
ATOM 3309 O O . MET B 1 33 ? 22.297 86.938 15.133 1 53.78 33 MET B O 1
ATOM 3313 N N . ALA B 1 34 ? 21.891 89.062 15.68 1 59.47 34 ALA B N 1
ATOM 3314 C CA . ALA B 1 34 ? 20.969 88.75 16.75 1 59.47 34 ALA B CA 1
ATOM 3315 C C . ALA B 1 34 ? 19.672 88.125 16.203 1 59.47 34 ALA B C 1
ATOM 3317 O O . ALA B 1 34 ? 19.156 87.188 16.766 1 59.47 34 ALA B O 1
ATOM 3318 N N . SER B 1 35 ? 19.219 88.688 15.133 1 60.97 35 SER B N 1
ATOM 3319 C CA . SER B 1 35 ? 18.031 88.125 14.5 1 60.97 35 SER B CA 1
ATOM 3320 C C . SER B 1 35 ? 18.359 86.75 13.898 1 60.97 35 SER B C 1
ATOM 3322 O O . SER B 1 35 ? 17.547 85.812 13.984 1 60.97 35 SER B O 1
ATOM 3324 N N . PHE B 1 36 ? 19.609 86.625 13.32 1 56.75 36 PHE B N 1
ATOM 3325 C CA . PHE B 1 36 ? 20.016 85.312 12.797 1 56.75 36 PHE B CA 1
ATOM 3326 C C . PHE B 1 36 ? 20.203 84.312 13.938 1 56.75 36 PHE B C 1
ATOM 3328 O O . PHE B 1 36 ? 19.812 83.125 13.812 1 56.75 36 PHE B O 1
ATOM 3335 N N . PHE B 1 37 ? 20.766 84.75 15.109 1 58.06 37 PHE B N 1
ATOM 3336 C CA . PHE B 1 37 ? 20.938 83.875 16.25 1 58.06 37 PHE B CA 1
ATOM 3337 C C . PHE B 1 37 ? 19.578 83.5 16.859 1 58.06 37 PHE B C 1
ATOM 3339 O O . PHE B 1 37 ? 19.359 82.375 17.297 1 58.06 37 PHE B O 1
ATOM 3346 N N . LYS B 1 38 ? 18.578 84.375 16.875 1 57.19 38 LYS B N 1
ATOM 3347 C CA . LYS B 1 38 ? 17.25 84.062 17.375 1 57.19 38 LYS B CA 1
ATOM 3348 C C . LYS B 1 38 ? 16.547 83.062 16.469 1 57.19 38 LYS B C 1
ATOM 3350 O O . LYS B 1 38 ? 15.859 82.188 16.938 1 57.19 38 LYS B O 1
ATOM 3355 N N . ARG B 1 39 ? 16.719 83.25 15.125 1 58.84 39 ARG B N 1
ATOM 3356 C CA . ARG B 1 39 ? 16.125 82.25 14.203 1 58.84 39 ARG B CA 1
ATOM 3357 C C . ARG B 1 39 ? 16.844 80.938 14.266 1 58.84 39 ARG B C 1
ATOM 3359 O O . ARG B 1 39 ? 16.219 79.875 14.172 1 58.84 39 ARG B O 1
ATOM 3366 N N . LEU B 1 40 ? 18.203 81 14.461 1 55.72 40 LEU B N 1
ATOM 3367 C CA . LEU B 1 40 ? 18.938 79.75 14.625 1 55.72 40 LEU B CA 1
ATOM 3368 C C . LEU B 1 40 ? 18.578 79.125 15.953 1 55.72 40 LEU B C 1
ATOM 3370 O O . LEU B 1 40 ? 18.422 77.875 16.016 1 55.72 40 LEU B O 1
ATOM 3374 N N . LEU B 1 41 ? 18.391 80 16.969 1 53.59 41 LEU B N 1
ATOM 3375 C CA . LEU B 1 41 ? 17.984 79.438 18.234 1 53.59 41 LEU B CA 1
ATOM 3376 C C . LEU B 1 41 ? 16.562 78.875 18.141 1 53.59 41 LEU B C 1
ATOM 3378 O O . LEU B 1 41 ? 16.25 77.812 18.734 1 53.59 41 LEU B O 1
ATOM 3382 N N . THR B 1 42 ? 15.711 79.562 17.359 1 53.69 42 THR B N 1
ATOM 3383 C CA . THR B 1 42 ? 14.367 79 17.188 1 53.69 42 THR B CA 1
ATOM 3384 C C . THR B 1 42 ? 14.406 77.75 16.359 1 53.69 42 THR B C 1
ATOM 3386 O O . THR B 1 42 ? 13.633 76.812 16.594 1 53.69 42 THR B O 1
ATOM 3389 N N . LEU B 1 43 ? 15.281 77.75 15.336 1 51.5 43 LEU B N 1
ATOM 3390 C CA . LEU B 1 43 ? 15.367 76.5 14.555 1 51.5 43 LEU B CA 1
ATOM 3391 C C . LEU B 1 43 ? 16.016 75.375 15.359 1 51.5 43 LEU B C 1
ATOM 3393 O O . LEU B 1 43 ? 15.656 74.188 15.211 1 51.5 43 LEU B O 1
ATOM 3397 N N . ILE B 1 44 ? 17.016 75.812 16.141 1 48.97 44 ILE B N 1
ATOM 3398 C CA . ILE B 1 44 ? 17.594 74.75 16.969 1 48.97 44 ILE B CA 1
ATOM 3399 C C . ILE B 1 44 ? 16.594 74.312 18.047 1 48.97 44 ILE B C 1
ATOM 3401 O O . ILE B 1 44 ? 16.766 73.25 18.672 1 48.97 44 ILE B O 1
ATOM 3405 N N . ALA B 1 45 ? 15.727 75.25 18.422 1 45.19 45 ALA B N 1
ATOM 3406 C CA . ALA B 1 45 ? 14.625 74.688 19.219 1 45.19 45 ALA B CA 1
ATOM 3407 C C . ALA B 1 45 ? 13.828 73.688 18.406 1 45.19 45 ALA B C 1
ATOM 3409 O O . ALA B 1 45 ? 12.641 73.875 18.141 1 45.19 45 ALA B O 1
ATOM 3410 N N . ALA B 1 46 ? 14.266 73.375 17.141 1 44.25 46 ALA B N 1
ATOM 3411 C CA . ALA B 1 46 ? 13.641 72.125 16.672 1 44.25 46 ALA B CA 1
ATOM 3412 C C . ALA B 1 46 ? 13.523 71.062 17.812 1 44.25 46 ALA B C 1
ATOM 3414 O O . ALA B 1 46 ? 14.508 70.812 18.484 1 44.25 46 ALA B O 1
ATOM 3415 N N . GLY B 1 47 ? 12.32 70.875 18.359 1 41.19 47 GLY B N 1
ATOM 3416 C CA . GLY B 1 47 ? 11.875 69.875 19.328 1 41.19 47 GLY B CA 1
ATOM 3417 C C . GLY B 1 47 ? 12.617 68.562 19.219 1 41.19 47 GLY B C 1
ATOM 3418 O O . GLY B 1 47 ? 12.438 67.812 18.25 1 41.19 47 GLY B O 1
ATOM 3419 N N . PHE B 1 48 ? 13.914 68.5 19.562 1 42.94 48 PHE B N 1
ATOM 3420 C CA . PHE B 1 48 ? 14.25 67.188 20 1 42.94 48 PHE B CA 1
ATOM 3421 C C . PHE B 1 48 ? 13.055 66.5 20.688 1 42.94 48 PHE B C 1
ATOM 3423 O O . PHE B 1 48 ? 12.711 66.875 21.812 1 42.94 48 PHE B O 1
ATOM 3430 N N . ILE B 1 49 ? 12 66.188 20 1 44.12 49 ILE B N 1
ATOM 3431 C CA . ILE B 1 49 ? 11.195 65.125 20.594 1 44.12 49 ILE B CA 1
ATOM 3432 C C . ILE B 1 49 ? 12.109 64.125 21.25 1 44.12 49 ILE B C 1
ATOM 3434 O O . ILE B 1 49 ? 12.781 63.344 20.562 1 44.12 49 ILE B O 1
ATOM 3438 N N . LEU B 1 50 ? 12.898 64.375 22.203 1 44.53 50 LEU B N 1
ATOM 3439 C CA . LEU B 1 50 ? 13.375 63.312 23.047 1 44.53 50 LEU B CA 1
ATOM 3440 C C . LEU B 1 50 ? 12.359 62.156 23.109 1 44.53 50 LEU B C 1
ATOM 3442 O O . LEU B 1 50 ? 11.297 62.281 23.719 1 44.53 50 LEU B O 1
ATOM 3446 N N . VAL B 1 51 ? 12.188 61.469 22.047 1 51.03 51 VAL B N 1
ATOM 3447 C CA . VAL B 1 51 ? 11.492 60.219 22.25 1 51.03 51 VAL B CA 1
ATOM 3448 C C . VAL B 1 51 ? 12 59.531 23.516 1 51.03 51 VAL B C 1
ATOM 3450 O O . VAL B 1 51 ? 13.172 59.156 23.609 1 51.03 51 VAL B O 1
ATOM 3453 N N . GLU B 1 52 ? 11.672 60.031 24.656 1 56.88 52 GLU B N 1
ATOM 3454 C CA . GLU B 1 52 ? 11.961 59.375 25.922 1 56.88 52 GLU B CA 1
ATOM 3455 C C . GLU B 1 52 ? 11.852 57.875 25.781 1 56.88 52 GLU B C 1
ATOM 3457 O O . GLU B 1 52 ? 10.844 57.344 25.312 1 56.88 52 GLU B O 1
ATOM 3462 N N . ALA B 1 53 ? 12.992 57.125 25.594 1 69.25 53 ALA B N 1
ATOM 3463 C CA . ALA B 1 53 ? 13.062 55.688 25.656 1 69.25 53 ALA B CA 1
ATOM 3464 C C . ALA B 1 53 ? 12.227 55.125 26.797 1 69.25 53 ALA B C 1
ATOM 3466 O O . ALA B 1 53 ? 12.406 55.562 27.953 1 69.25 53 ALA B O 1
ATOM 3467 N N . VAL B 1 54 ? 11 54.656 26.516 1 79.44 54 VAL B N 1
ATOM 3468 C CA . VAL B 1 54 ? 10.133 54.062 27.516 1 79.44 54 VAL B CA 1
ATOM 3469 C C . VAL B 1 54 ? 10.719 52.75 27.984 1 79.44 54 VAL B C 1
ATOM 3471 O O . VAL B 1 54 ? 11.195 51.938 27.172 1 79.44 54 VAL B O 1
ATOM 3474 N N . GLU B 1 55 ? 11.031 52.594 29.172 1 86.12 55 GLU B N 1
ATOM 3475 C CA . GLU B 1 55 ? 11.469 51.344 29.781 1 86.12 55 GLU B CA 1
ATOM 3476 C C . GLU B 1 55 ? 10.305 50.594 30.438 1 86.12 55 GLU B C 1
ATOM 3478 O O . GLU B 1 55 ? 9.672 51.125 31.359 1 86.12 55 GLU B O 1
ATOM 3483 N N . TYR B 1 56 ? 10.062 49.406 29.891 1 90.06 56 TYR B N 1
ATOM 3484 C CA . TYR B 1 56 ? 9 48.562 30.453 1 90.06 56 TYR B CA 1
ATOM 3485 C C . TYR B 1 56 ? 9.555 47.625 31.516 1 90.06 56 TYR B C 1
ATOM 3487 O O . TYR B 1 56 ? 10.688 47.156 31.422 1 90.06 56 TYR B O 1
ATOM 3495 N N . SER B 1 57 ? 8.758 47.5 32.594 1 90.94 57 SER B N 1
ATOM 3496 C CA . SER B 1 57 ? 9.102 46.562 33.688 1 90.94 57 SER B CA 1
ATOM 3497 C C . SER B 1 57 ? 7.965 45.562 33.938 1 90.94 57 SER B C 1
ATOM 3499 O O . SER B 1 57 ? 6.824 45.812 33.562 1 90.94 57 SER B O 1
ATOM 3501 N N . CYS B 1 58 ? 8.312 44.531 34.625 1 94.44 58 CYS B N 1
ATOM 3502 C CA . CYS B 1 58 ? 7.297 43.531 35 1 94.44 58 CYS B CA 1
ATOM 3503 C C . CYS B 1 58 ? 6.355 44.094 36.062 1 94.44 58 CYS B C 1
ATOM 3505 O O . CYS B 1 58 ? 6.777 44.344 37.188 1 94.44 58 CYS B O 1
ATOM 3507 N N . THR B 1 59 ? 5.207 44.281 35.719 1 92.12 59 THR B N 1
ATOM 3508 C CA . THR B 1 59 ? 4.234 44.781 36.688 1 92.12 59 THR B CA 1
ATOM 3509 C C . THR B 1 59 ? 3.754 43.688 37.625 1 92.12 59 THR B C 1
ATOM 3511 O O . THR B 1 59 ? 3.365 43.938 38.75 1 92.12 59 THR B O 1
ATOM 3514 N N . ASP B 1 60 ? 3.709 42.5 37.062 1 92.94 60 ASP B N 1
ATOM 3515 C CA . ASP B 1 60 ? 3.25 41.281 37.75 1 92.94 60 ASP B CA 1
ATOM 3516 C C . ASP B 1 60 ? 3.84 40.031 37.156 1 92.94 60 ASP B C 1
ATOM 3518 O O . ASP B 1 60 ? 4.555 40.094 36.125 1 92.94 60 ASP B O 1
ATOM 3522 N N . TYR B 1 61 ? 3.742 38.969 37.906 1 93.69 61 TYR B N 1
ATOM 3523 C CA . TYR B 1 61 ? 4.078 37.656 37.344 1 93.69 61 TYR B CA 1
ATOM 3524 C C . TYR B 1 61 ? 2.877 36.719 37.406 1 93.69 61 TYR B C 1
ATOM 3526 O O . TYR B 1 61 ? 2.186 36.625 38.406 1 93.69 61 TYR B O 1
ATOM 3534 N N . HIS B 1 62 ? 2.461 36.281 36.312 1 93.31 62 HIS B N 1
ATOM 3535 C CA . HIS B 1 62 ? 1.358 35.344 36.188 1 93.31 62 HIS B CA 1
ATOM 3536 C C . HIS B 1 62 ? 1.846 34 35.688 1 93.31 62 HIS B C 1
ATOM 3538 O O . HIS B 1 62 ? 2.248 33.875 34.531 1 93.31 62 HIS B O 1
ATOM 3544 N N . LYS B 1 63 ? 1.78 32.875 36.469 1 93.94 63 LYS B N 1
ATOM 3545 C CA . LYS B 1 63 ? 2.215 31.531 36.125 1 93.94 63 LYS B CA 1
ATOM 3546 C C . LYS B 1 63 ? 3.627 31.547 35.531 1 93.94 63 LYS B C 1
ATOM 3548 O O . LYS B 1 63 ? 3.889 30.922 34.5 1 93.94 63 LYS B O 1
ATOM 3553 N N . GLY B 1 64 ? 4.496 32.406 36.062 1 94 64 GLY B N 1
ATOM 3554 C CA . GLY B 1 64 ? 5.902 32.438 35.688 1 94 64 GLY B CA 1
ATOM 3555 C C . GLY B 1 64 ? 6.188 33.438 34.562 1 94 64 GLY B C 1
ATOM 3556 O O . GLY B 1 64 ? 7.348 33.719 34.281 1 94 64 GLY B O 1
ATOM 3557 N N . TYR B 1 65 ? 5.156 34.062 34.031 1 96.88 65 TYR B N 1
ATOM 3558 C CA . TYR B 1 65 ? 5.316 35.062 32.969 1 96.88 65 TYR B CA 1
ATOM 3559 C C . TYR B 1 65 ? 5.422 36.469 33.562 1 96.88 65 TYR B C 1
ATOM 3561 O O . TYR B 1 65 ? 4.617 36.875 34.406 1 96.88 65 TYR B O 1
ATOM 3569 N N . CYS B 1 66 ? 6.387 37.156 33.062 1 96.81 66 CYS B N 1
ATOM 3570 C CA . CYS B 1 66 ? 6.445 38.594 33.344 1 96.81 66 CYS B CA 1
ATOM 3571 C C . CYS B 1 66 ? 5.332 39.344 32.625 1 96.81 66 CYS B C 1
ATOM 3573 O O . CYS B 1 66 ? 5.234 39.25 31.391 1 96.81 66 CYS B O 1
ATOM 3575 N N . VAL B 1 67 ? 4.582 40.031 33.406 1 96.25 67 VAL B N 1
ATOM 3576 C CA . VAL B 1 67 ? 3.465 40.781 32.812 1 96.25 67 VAL B CA 1
ATOM 3577 C C . VAL B 1 67 ? 3.875 42.219 32.531 1 96.25 67 VAL B C 1
ATOM 3579 O O . VAL B 1 67 ? 4.371 42.906 33.438 1 96.25 67 VAL B O 1
ATOM 3582 N N . VAL B 1 68 ? 3.766 42.594 31.297 1 93.44 68 VAL B N 1
ATOM 3583 C CA . VAL B 1 68 ? 3.994 43.969 30.891 1 93.44 68 VAL B CA 1
ATOM 3584 C C . VAL B 1 68 ? 2.697 44.594 30.375 1 93.44 68 VAL B C 1
ATOM 3586 O O . VAL B 1 68 ? 2.008 43.969 29.547 1 93.44 68 VAL B O 1
ATOM 3589 N N . GLU B 1 69 ? 2.391 45.75 30.812 1 90.75 69 GLU B N 1
ATOM 3590 C CA . GLU B 1 69 ? 1.112 46.375 30.469 1 90.75 69 GLU B CA 1
ATOM 3591 C C . GLU B 1 69 ? 1.315 47.688 29.734 1 90.75 69 GLU B C 1
ATOM 3593 O O . GLU B 1 69 ? 2.402 48.281 29.781 1 90.75 69 GLU B O 1
ATOM 3598 N N . ASN B 1 70 ? 0.26 48.125 28.984 1 87.31 70 ASN B N 1
ATOM 3599 C CA . ASN B 1 70 ? 0.145 49.438 28.344 1 87.31 70 ASN B CA 1
ATOM 3600 C C . ASN B 1 70 ? 1.275 49.656 27.344 1 87.31 70 ASN B C 1
ATOM 3602 O O . ASN B 1 70 ? 1.94 50.688 27.391 1 87.31 70 ASN B O 1
ATOM 3606 N N . VAL B 1 71 ? 1.454 48.562 26.688 1 86 71 VAL B N 1
ATOM 3607 C CA . VAL B 1 71 ? 2.457 48.688 25.625 1 86 71 VAL B CA 1
ATOM 3608 C C . VAL B 1 71 ? 1.819 49.281 24.375 1 86 71 VAL B C 1
ATOM 3610 O O . VAL B 1 71 ? 0.818 48.75 23.875 1 86 71 VAL B O 1
ATOM 3613 N N . THR B 1 72 ? 2.285 50.375 23.875 1 81.5 72 THR B N 1
ATOM 3614 C CA . THR B 1 72 ? 1.693 51.031 22.719 1 81.5 72 THR B CA 1
ATOM 3615 C C . THR B 1 72 ? 2.602 50.906 21.5 1 81.5 72 THR B C 1
ATOM 3617 O O . THR B 1 72 ? 3.811 50.719 21.641 1 81.5 72 THR B O 1
ATOM 3620 N N . ALA B 1 73 ? 2 51.031 20.281 1 77.88 73 ALA B N 1
ATOM 3621 C CA . ALA B 1 73 ? 2.748 50.938 19.016 1 77.88 73 ALA B CA 1
ATOM 3622 C C . ALA B 1 73 ? 3.785 52.062 18.922 1 77.88 73 ALA B C 1
ATOM 3624 O O . ALA B 1 73 ? 4.875 51.875 18.391 1 77.88 73 ALA B O 1
ATOM 3625 N N . GLU B 1 74 ? 3.516 53.188 19.531 1 75.62 74 GLU B N 1
ATOM 3626 C CA . GLU B 1 74 ? 4.375 54.375 19.453 1 75.62 74 GLU B CA 1
ATOM 3627 C C . GLU B 1 74 ? 5.602 54.219 20.344 1 75.62 74 GLU B C 1
ATOM 3629 O O . GLU B 1 74 ? 6.68 54.688 20.016 1 75.62 74 GLU B O 1
ATOM 3634 N N . SER B 1 75 ? 5.367 53.5 21.344 1 73.69 75 SER B N 1
ATOM 3635 C CA . SER B 1 75 ? 6.43 53.406 22.344 1 73.69 75 SER B CA 1
ATOM 3636 C C . SER B 1 75 ? 7.387 52.281 22.031 1 73.69 75 SER B C 1
ATOM 3638 O O . SER B 1 75 ? 8.539 52.281 22.484 1 73.69 75 SER B O 1
ATOM 3640 N N . MET B 1 76 ? 7.066 51.344 21.203 1 77 76 MET B N 1
ATOM 3641 C CA . MET B 1 76 ? 7.754 50.062 21.094 1 77 76 MET B CA 1
ATOM 3642 C C . MET B 1 76 ? 9.102 50.219 20.406 1 77 76 MET B C 1
ATOM 3644 O O . MET B 1 76 ? 10.109 49.688 20.844 1 77 76 MET B O 1
ATOM 3648 N N . PRO B 1 77 ? 9.219 51.062 19.281 1 70.88 77 PRO B N 1
ATOM 3649 C CA . PRO B 1 77 ? 10.492 51.062 18.547 1 70.88 77 PRO B CA 1
ATOM 3650 C C . PRO B 1 77 ? 11.68 51.438 19.422 1 70.88 77 PRO B C 1
ATOM 3652 O O . PRO B 1 77 ? 12.812 51.031 19.141 1 70.88 77 PRO B O 1
ATOM 3655 N N . GLN B 1 78 ? 11.5 52.156 20.438 1 74.88 78 GLN B N 1
ATOM 3656 C CA . GLN B 1 78 ? 12.625 52.562 21.25 1 74.88 78 GLN B CA 1
ATOM 3657 C C . GLN B 1 78 ? 12.469 52.125 22.703 1 74.88 78 GLN B C 1
ATOM 3659 O O . GLN B 1 78 ? 13.234 52.531 23.578 1 74.88 78 GLN B O 1
ATOM 3664 N N . ALA B 1 79 ? 11.641 51.094 22.859 1 82.31 79 ALA B N 1
ATOM 3665 C CA . ALA B 1 79 ? 11.367 50.656 24.219 1 82.31 79 ALA B CA 1
ATOM 3666 C C . ALA B 1 79 ? 12.273 49.5 24.625 1 82.31 79 ALA B C 1
ATOM 3668 O O . ALA B 1 79 ? 12.766 48.781 23.781 1 82.31 79 ALA B O 1
ATOM 3669 N N . THR B 1 80 ? 12.555 49.469 25.859 1 86.5 80 THR B N 1
ATOM 3670 C CA . THR B 1 80 ? 13.273 48.312 26.422 1 86.5 80 THR B CA 1
ATOM 3671 C C . THR B 1 80 ? 12.336 47.438 27.266 1 86.5 80 THR B C 1
ATOM 3673 O O . THR B 1 80 ? 11.477 47.969 27.984 1 86.5 80 THR B O 1
ATOM 3676 N N . PHE B 1 81 ? 12.523 46.156 27.062 1 90.56 81 PHE B N 1
ATOM 3677 C CA . PHE B 1 81 ? 11.695 45.188 27.781 1 90.56 81 PHE B CA 1
ATOM 3678 C C . PHE B 1 81 ? 12.539 44.375 28.75 1 90.56 81 PHE B C 1
ATOM 3680 O O . PHE B 1 81 ? 13.766 44.312 28.625 1 90.56 81 PHE B O 1
ATOM 3687 N N . PRO B 1 82 ? 11.805 43.781 29.703 1 91 82 PRO B N 1
ATOM 3688 C CA . PRO B 1 82 ? 12.547 42.906 30.625 1 91 82 PRO B CA 1
ATOM 3689 C C . PRO B 1 82 ? 13.188 41.719 29.922 1 91 82 PRO B C 1
ATOM 3691 O O . PRO B 1 82 ? 12.711 41.281 28.859 1 91 82 PRO B O 1
ATOM 3694 N N . SER B 1 83 ? 14.234 41.156 30.516 1 91.5 83 SER B N 1
ATOM 3695 C CA . SER B 1 83 ? 15 40.094 29.906 1 91.5 83 SER B CA 1
ATOM 3696 C C . SER B 1 83 ? 14.367 38.719 30.203 1 91.5 83 SER B C 1
ATOM 3698 O O . SER B 1 83 ? 14.945 37.688 29.891 1 91.5 83 SER B O 1
ATOM 3700 N N . ASP B 1 84 ? 13.172 38.781 30.719 1 94.75 84 ASP B N 1
ATOM 3701 C CA . ASP B 1 84 ? 12.484 37.531 31.047 1 94.75 84 ASP B CA 1
ATOM 3702 C C . ASP B 1 84 ? 12.234 36.688 29.797 1 94.75 84 ASP B C 1
ATOM 3704 O O . ASP B 1 84 ? 11.883 37.219 28.734 1 94.75 84 ASP B O 1
ATOM 3708 N N . LYS B 1 85 ? 12.344 35.406 30 1 97 85 LYS B N 1
ATOM 3709 C CA . LYS B 1 85 ? 12.133 34.469 28.906 1 97 85 LYS B CA 1
ATOM 3710 C C . LYS B 1 85 ? 10.641 34.25 28.688 1 97 85 LYS B C 1
ATOM 3712 O O . LYS B 1 85 ? 10.234 33.875 27.578 1 97 85 LYS B O 1
ATOM 3717 N N . LEU B 1 86 ? 9.891 34.406 29.75 1 98 86 LEU B N 1
ATOM 3718 C CA . LEU B 1 86 ? 8.438 34.281 29.719 1 98 86 LEU B CA 1
ATOM 3719 C C . LEU B 1 86 ? 7.773 35.656 29.859 1 98 86 LEU B C 1
ATOM 3721 O O . LEU B 1 86 ? 7.91 36.312 30.891 1 98 86 LEU B O 1
ATOM 3725 N N . LEU B 1 87 ? 7.082 36.094 28.781 1 96.69 87 LEU B N 1
ATOM 3726 C CA . LEU B 1 87 ? 6.523 37.438 28.781 1 96.69 87 LEU B CA 1
ATOM 3727 C C . LEU B 1 87 ? 5.051 37.438 28.375 1 96.69 87 LEU B C 1
ATOM 3729 O O . LEU B 1 87 ? 4.664 36.688 27.453 1 96.69 87 LEU B O 1
ATOM 3733 N N . LEU B 1 88 ? 4.285 38.125 29.094 1 96.88 88 LEU B N 1
ATOM 3734 C CA . LEU B 1 88 ? 2.877 38.375 28.797 1 96.88 88 LEU B CA 1
ATOM 3735 C C . LEU B 1 88 ? 2.602 39.875 28.625 1 96.88 88 LEU B C 1
ATOM 3737 O O . LEU B 1 88 ? 2.879 40.656 29.516 1 96.88 88 LEU B O 1
ATOM 3741 N N . ILE B 1 89 ? 2.141 40.219 27.453 1 94.38 89 ILE B N 1
ATOM 3742 C CA . ILE B 1 89 ? 1.788 41.625 27.172 1 94.38 89 ILE B CA 1
ATOM 3743 C C . ILE B 1 89 ? 0.277 41.812 27.297 1 94.38 89 ILE B C 1
ATOM 3745 O O . ILE B 1 89 ? -0.492 41.094 26.641 1 94.38 89 ILE B O 1
ATOM 3749 N N . GLN B 1 90 ? -0.019 42.688 28.141 1 92.38 90 GLN B N 1
ATOM 3750 C CA . GLN B 1 90 ? -1.434 43 28.328 1 92.38 90 GLN B CA 1
ATOM 3751 C C . GLN B 1 90 ? -1.734 44.438 27.953 1 92.38 90 GLN B C 1
ATOM 3753 O O . GLN B 1 90 ? -0.86 45.312 28.031 1 92.38 90 GLN B O 1
ATOM 3758 N N . ASN B 1 91 ? -2.953 44.688 27.562 1 87.5 91 ASN B N 1
ATOM 3759 C CA . ASN B 1 91 ? -3.422 46.031 27.219 1 87.5 91 ASN B CA 1
ATOM 3760 C C . ASN B 1 91 ? -2.48 46.719 26.219 1 87.5 91 ASN B C 1
ATOM 3762 O O . ASN B 1 91 ? -1.538 47.406 26.625 1 87.5 91 ASN B O 1
ATOM 3766 N N . SER B 1 92 ? -2.676 46.406 25.078 1 82.81 92 SER B N 1
ATOM 3767 C CA . SER B 1 92 ? -1.832 47 24.047 1 82.81 92 SER B CA 1
ATOM 3768 C C . SER B 1 92 ? -2.668 47.531 22.891 1 82.81 92 SER B C 1
ATOM 3770 O O . SER B 1 92 ? -3.842 47.188 22.75 1 82.81 92 SER B O 1
ATOM 3772 N N . THR B 1 93 ? -2.039 48.438 22.141 1 80.38 93 THR B N 1
ATOM 3773 C CA . THR B 1 93 ? -2.762 49.062 21.031 1 80.38 93 THR B CA 1
ATOM 3774 C C . THR B 1 93 ? -2.176 48.625 19.688 1 80.38 93 THR B C 1
ATOM 3776 O O . THR B 1 93 ? -2.465 49.219 18.656 1 80.38 93 THR B O 1
ATOM 3779 N N . PHE B 1 94 ? -1.545 47.469 19.688 1 83.62 94 PHE B N 1
ATOM 3780 C CA . PHE B 1 94 ? -0.93 47.031 18.438 1 83.62 94 PHE B CA 1
ATOM 3781 C C . PHE B 1 94 ? -1.977 46.469 17.484 1 83.62 94 PHE B C 1
ATOM 3783 O O . PHE B 1 94 ? -2.834 45.688 17.906 1 83.62 94 PHE B O 1
ATOM 3790 N N . THR B 1 95 ? -1.884 47 16.312 1 90.31 95 THR B N 1
ATOM 3791 C CA . THR B 1 95 ? -2.705 46.344 15.297 1 90.31 95 THR B CA 1
ATOM 3792 C C . THR B 1 95 ? -1.891 45.312 14.516 1 90.31 95 THR B C 1
ATOM 3794 O O . THR B 1 95 ? -2.445 44.375 13.961 1 90.31 95 THR B O 1
ATOM 3797 N N . THR B 1 96 ? -0.651 45.656 14.461 1 93.31 96 THR B N 1
ATOM 3798 C CA . THR B 1 96 ? 0.281 44.75 13.789 1 93.31 96 THR B CA 1
ATOM 3799 C C . THR B 1 96 ? 1.391 44.312 14.742 1 93.31 96 THR B C 1
ATOM 3801 O O . THR B 1 96 ? 1.897 45.125 15.523 1 93.31 96 THR B O 1
ATOM 3804 N N . PHE B 1 97 ? 1.665 43.062 14.812 1 94.5 97 PHE B N 1
ATOM 3805 C CA . PHE B 1 97 ? 2.791 42.531 15.562 1 94.5 97 PHE B CA 1
ATOM 3806 C C . PHE B 1 97 ? 3.777 41.812 14.633 1 94.5 97 PHE B C 1
ATOM 3808 O O . PHE B 1 97 ? 3.486 40.75 14.109 1 94.5 97 PHE B O 1
ATOM 3815 N N . GLY B 1 98 ? 4.863 42.375 14.312 1 93.81 98 GLY B N 1
ATOM 3816 C CA . GLY B 1 98 ? 5.824 41.875 13.344 1 93.81 98 GLY B CA 1
ATOM 3817 C C . GLY B 1 98 ? 7.266 42.031 13.797 1 93.81 98 GLY B C 1
ATOM 3818 O O . GLY B 1 98 ? 7.562 41.906 14.984 1 93.81 98 GLY B O 1
ATOM 3819 N N . GLU B 1 99 ? 8.125 42.25 12.82 1 92.69 99 GLU B N 1
ATOM 3820 C CA . GLU B 1 99 ? 9.57 42.281 13.047 1 92.69 99 GLU B CA 1
ATOM 3821 C C . GLU B 1 99 ? 9.945 43.375 14.039 1 92.69 99 GLU B C 1
ATOM 3823 O O . GLU B 1 99 ? 10.773 43.156 14.93 1 92.69 99 GLU B O 1
ATOM 3828 N N . GLU B 1 100 ? 9.391 44.5 13.93 1 88.56 100 GLU B N 1
ATOM 3829 C CA . GLU B 1 100 ? 9.711 45.625 14.797 1 88.56 100 GLU B CA 1
ATOM 3830 C C . GLU B 1 100 ? 9.406 45.312 16.25 1 88.56 100 GLU B C 1
ATOM 3832 O O . GLU B 1 100 ? 10.188 45.656 17.141 1 88.56 100 GLU B O 1
ATOM 3837 N N . GLN B 1 101 ? 8.289 44.688 16.438 1 90.44 101 GLN B N 1
ATOM 3838 C CA . GLN B 1 101 ? 7.883 44.312 17.797 1 90.44 101 GLN B CA 1
ATOM 3839 C C . GLN B 1 101 ? 8.727 43.188 18.344 1 90.44 101 GLN B C 1
ATOM 3841 O O . GLN B 1 101 ? 9.188 43.219 19.484 1 90.44 101 GLN B O 1
ATOM 3846 N N . PHE B 1 102 ? 9.016 42.188 17.531 1 93.62 102 PHE B N 1
ATOM 3847 C CA . PHE B 1 102 ? 9.773 41 17.969 1 93.62 102 PHE B CA 1
ATOM 3848 C C . PHE B 1 102 ? 11.211 41.406 18.297 1 93.62 102 PHE B C 1
ATOM 3850 O O . PHE B 1 102 ? 11.812 40.844 19.219 1 93.62 102 PHE B O 1
ATOM 3857 N N . ARG B 1 103 ? 11.727 42.344 17.562 1 89.88 103 ARG B N 1
ATOM 3858 C CA . ARG B 1 103 ? 13.109 42.781 17.781 1 89.88 103 ARG B CA 1
ATOM 3859 C C . ARG B 1 103 ? 13.273 43.406 19.156 1 89.88 103 ARG B C 1
ATOM 3861 O O . ARG B 1 103 ? 14.359 43.375 19.734 1 89.88 103 ARG B O 1
ATOM 3868 N N . CYS B 1 104 ? 12.242 43.938 19.656 1 89.38 104 CYS B N 1
ATOM 3869 C CA . CYS B 1 104 ? 12.273 44.562 20.984 1 89.38 104 CYS B CA 1
ATOM 3870 C C . CYS B 1 104 ? 12.281 43.5 22.078 1 89.38 104 CYS B C 1
ATOM 3872 O O . CYS B 1 104 ? 12.547 43.812 23.234 1 89.38 104 CYS B O 1
ATOM 3874 N N . LEU B 1 105 ? 12.047 42.219 21.641 1 91.75 105 LEU B N 1
ATOM 3875 C CA . LEU B 1 105 ? 11.961 41.125 22.594 1 91.75 105 LEU B CA 1
ATOM 3876 C C . LEU B 1 105 ? 12.977 40.031 22.266 1 91.75 105 LEU B C 1
ATOM 3878 O O . LEU B 1 105 ? 12.602 38.875 22.094 1 91.75 105 LEU B O 1
ATOM 3882 N N . PRO B 1 106 ? 14.172 40.344 22.312 1 90.69 106 PRO B N 1
ATOM 3883 C CA . PRO B 1 106 ? 15.188 39.406 21.797 1 90.69 106 PRO B CA 1
ATOM 3884 C C . PRO B 1 106 ? 15.367 38.188 22.688 1 90.69 106 PRO B C 1
ATOM 3886 O O . PRO B 1 106 ? 15.781 37.125 22.219 1 90.69 106 PRO B O 1
ATOM 3889 N N . ASP B 1 107 ? 14.992 38.281 23.969 1 93.06 107 ASP B N 1
ATOM 3890 C CA . ASP B 1 107 ? 15.305 37.188 24.906 1 93.06 107 ASP B CA 1
ATOM 3891 C C . ASP B 1 107 ? 14.078 36.344 25.188 1 93.06 107 ASP B C 1
ATOM 3893 O O . ASP B 1 107 ? 14.172 35.312 25.859 1 93.06 107 ASP B O 1
ATOM 3897 N N . VAL B 1 108 ? 12.984 36.75 24.641 1 96.31 108 VAL B N 1
ATOM 3898 C CA . VAL B 1 108 ? 11.734 36.094 24.984 1 96.31 108 VAL B CA 1
ATOM 3899 C C . VAL B 1 108 ? 11.648 34.75 24.25 1 96.31 108 VAL B C 1
ATOM 3901 O O . VAL B 1 108 ? 11.859 34.688 23.031 1 96.31 108 VAL B O 1
ATOM 3904 N N . GLU B 1 109 ? 11.312 33.688 24.984 1 98.12 109 GLU B N 1
ATOM 3905 C CA . GLU B 1 109 ? 11.164 32.344 24.438 1 98.12 109 GLU B CA 1
ATOM 3906 C C . GLU B 1 109 ? 9.695 31.938 24.391 1 98.12 109 GLU B C 1
ATOM 3908 O O . GLU B 1 109 ? 9.281 31.172 23.516 1 98.12 109 GLU B O 1
ATOM 3913 N N . ASN B 1 110 ? 8.992 32.344 25.359 1 98.38 110 ASN B N 1
ATOM 3914 C CA . ASN B 1 110 ? 7.551 32.156 25.438 1 98.38 110 ASN B CA 1
ATOM 3915 C C . ASN B 1 110 ? 6.797 33.469 25.531 1 98.38 110 ASN B C 1
ATOM 3917 O O . ASN B 1 110 ? 6.926 34.188 26.516 1 98.38 110 ASN B O 1
ATOM 3921 N N . LEU B 1 111 ? 6.02 33.719 24.5 1 97.56 111 LEU B N 1
ATOM 3922 C CA . LEU B 1 111 ? 5.363 35.031 24.406 1 97.56 111 LEU B CA 1
ATOM 3923 C C . LEU B 1 111 ? 3.846 34.875 24.375 1 97.56 111 LEU B C 1
ATOM 3925 O O . LEU B 1 111 ? 3.32 34.031 23.625 1 97.56 111 LEU B O 1
ATOM 3929 N N . MET B 1 112 ? 3.168 35.625 25.203 1 97.62 112 MET B N 1
ATOM 3930 C CA . MET B 1 112 ? 1.708 35.656 25.203 1 97.62 112 MET B CA 1
ATOM 3931 C C . MET B 1 112 ? 1.205 37.062 24.797 1 97.62 112 MET B C 1
ATOM 3933 O O . MET B 1 112 ? 1.451 38.031 25.5 1 97.62 112 MET B O 1
ATOM 3937 N N . ILE B 1 113 ? 0.585 37.125 23.703 1 95.94 113 ILE B N 1
ATOM 3938 C CA . ILE B 1 113 ? 0.009 38.375 23.219 1 95.94 113 ILE B CA 1
ATOM 3939 C C . ILE B 1 113 ? -1.462 38.156 22.859 1 95.94 113 ILE B C 1
ATOM 3941 O O . ILE B 1 113 ? -1.923 38.594 21.812 1 95.94 113 ILE B O 1
ATOM 3945 N N . HIS B 1 114 ? -2.146 37.438 23.672 1 94.31 114 HIS B N 1
ATOM 3946 C CA . HIS B 1 114 ? -3.553 37.156 23.422 1 94.31 114 HIS B CA 1
ATOM 3947 C C . HIS B 1 114 ? -4.449 38.312 23.875 1 94.31 114 HIS B C 1
ATOM 3949 O O . HIS B 1 114 ? -4.055 39.094 24.734 1 94.31 114 HIS B O 1
ATOM 3955 N N . HIS B 1 115 ? -5.578 38.531 23.328 1 93.88 115 HIS B N 1
ATOM 3956 C CA . HIS B 1 115 ? -6.594 39.5 23.688 1 93.88 115 HIS B CA 1
ATOM 3957 C C . HIS B 1 115 ? -6.098 40.938 23.453 1 93.88 115 HIS B C 1
ATOM 3959 O O . HIS B 1 115 ? -6.242 41.781 24.328 1 93.88 115 HIS B O 1
ATOM 3965 N N . LEU B 1 116 ? -5.398 41.25 22.406 1 92.75 116 LEU B N 1
ATOM 3966 C CA . LEU B 1 116 ? -4.859 42.562 22.156 1 92.75 116 LEU B CA 1
ATOM 3967 C C . LEU B 1 116 ? -5.441 43.156 20.875 1 92.75 116 LEU B C 1
ATOM 3969 O O . LEU B 1 116 ? -5.039 44.25 20.438 1 92.75 116 LEU B O 1
ATOM 3973 N N . LYS B 1 117 ? -6.379 42.5 20.109 1 93.5 117 LYS B N 1
ATOM 3974 C CA . LYS B 1 117 ? -7.035 42.938 18.891 1 93.5 117 LYS B CA 1
ATOM 3975 C C . LYS B 1 117 ? -6.035 43.062 17.734 1 93.5 117 LYS B C 1
ATOM 3977 O O . LYS B 1 117 ? -6.129 43.969 16.906 1 93.5 117 LYS B O 1
ATOM 3982 N N . ILE B 1 118 ? -5.004 42.344 17.812 1 95.62 118 ILE B N 1
ATOM 3983 C CA . ILE B 1 118 ? -4.016 42.281 16.734 1 95.62 118 ILE B CA 1
ATOM 3984 C C . ILE B 1 118 ? -4.688 41.812 15.445 1 95.62 118 ILE B C 1
ATOM 3986 O O . ILE B 1 118 ? -5.516 40.906 15.445 1 95.62 118 ILE B O 1
ATOM 3990 N N . GLU B 1 119 ? -4.32 42.469 14.297 1 96.88 119 GLU B N 1
ATOM 3991 C CA . GLU B 1 119 ? -4.949 42.156 13.016 1 96.88 119 GLU B CA 1
ATOM 3992 C C . GLU B 1 119 ? -3.967 41.469 12.078 1 96.88 119 GLU B C 1
ATOM 3994 O O . GLU B 1 119 ? -4.371 40.688 11.211 1 96.88 119 GLU B O 1
ATOM 3999 N N . GLN B 1 120 ? -2.758 41.875 12.242 1 97 120 GLN B N 1
ATOM 4000 C CA . GLN B 1 120 ? -1.719 41.312 11.383 1 97 120 GLN B CA 1
ATOM 4001 C C . GLN B 1 120 ? -0.564 40.75 12.211 1 97 120 GLN B C 1
ATOM 4003 O O . GLN B 1 120 ? -0.094 41.406 13.148 1 97 120 GLN B O 1
ATOM 4008 N N . LEU B 1 121 ? -0.194 39.562 11.891 1 97.75 121 LEU B N 1
ATOM 4009 C CA . LEU B 1 121 ? 0.912 38.906 12.586 1 97.75 121 LEU B CA 1
ATOM 4010 C C . LEU B 1 121 ? 2.01 38.5 11.602 1 97.75 121 LEU B C 1
ATOM 4012 O O . LEU B 1 121 ? 1.749 37.781 10.633 1 97.75 121 LEU B O 1
ATOM 4016 N N . GLU B 1 122 ? 3.143 39.031 11.781 1 97.69 122 GLU B N 1
ATOM 4017 C CA . GLU B 1 122 ? 4.305 38.656 10.969 1 97.69 122 GLU B CA 1
ATOM 4018 C C . GLU B 1 122 ? 5.391 38 11.812 1 97.69 122 GLU B C 1
ATOM 4020 O O . GLU B 1 122 ? 6.066 38.688 12.602 1 97.69 122 GLU B O 1
ATOM 4025 N N . LEU B 1 123 ? 5.562 36.719 11.609 1 97.88 123 LEU B N 1
ATOM 4026 C CA . LEU B 1 123 ? 6.582 36 12.352 1 97.88 123 LEU B CA 1
ATOM 4027 C C . LEU B 1 123 ? 7.953 36.156 11.711 1 97.88 123 LEU B C 1
ATOM 4029 O O . LEU B 1 123 ? 8.359 35.344 10.867 1 97.88 123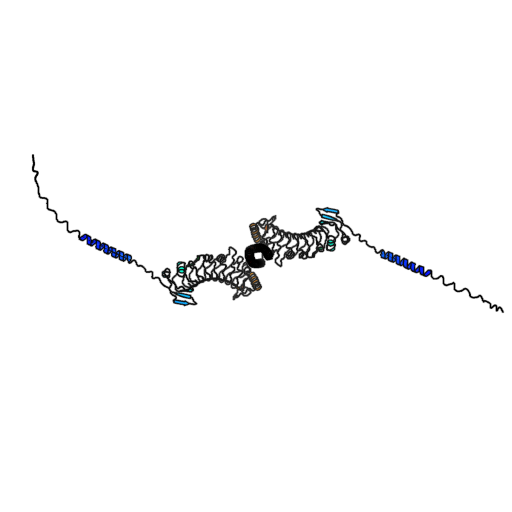 LEU B O 1
ATOM 4033 N N . ASN B 1 124 ? 8.508 37.156 12.062 1 96.06 124 ASN B N 1
ATOM 4034 C CA . ASN B 1 124 ? 9.844 37.562 11.617 1 96.06 124 ASN B CA 1
ATOM 4035 C C . ASN B 1 124 ? 10.625 38.25 12.719 1 96.06 124 ASN B C 1
ATOM 4037 O O . ASN B 1 124 ? 10.062 39.031 13.5 1 96.06 124 ASN B O 1
ATOM 4041 N N . GLY B 1 125 ? 11.914 37.906 12.898 1 93.5 125 GLY B N 1
ATOM 4042 C CA . GLY B 1 125 ? 12.75 38.531 13.898 1 93.5 125 GLY B CA 1
ATOM 4043 C C . GLY B 1 125 ? 12.586 37.938 15.281 1 93.5 125 GLY B C 1
ATOM 4044 O O . GLY B 1 125 ? 12.93 38.594 16.281 1 93.5 125 GLY B O 1
ATOM 4045 N N . CYS B 1 126 ? 12.078 36.812 15.367 1 94.06 126 CYS B N 1
ATOM 4046 C CA . CYS B 1 126 ? 11.859 36.156 16.641 1 94.06 126 CYS B CA 1
ATOM 4047 C C . CYS B 1 126 ? 12.656 34.844 16.703 1 94.06 126 CYS B C 1
ATOM 4049 O O . CYS B 1 126 ? 12.086 33.781 16.906 1 94.06 126 CYS B O 1
ATOM 4051 N N . ASP B 1 127 ? 13.891 34.969 16.719 1 94.38 127 ASP B N 1
ATOM 4052 C CA . ASP B 1 127 ? 14.82 33.875 16.516 1 94.38 127 ASP B CA 1
ATOM 4053 C C . ASP B 1 127 ? 14.93 33 17.766 1 94.38 127 ASP B C 1
ATOM 4055 O O . ASP B 1 127 ? 15.445 31.875 17.703 1 94.38 127 ASP B O 1
ATOM 4059 N N . ARG B 1 128 ? 14.414 33.469 18.891 1 96 128 ARG B N 1
ATOM 4060 C CA . ARG B 1 128 ? 14.508 32.656 20.109 1 96 128 ARG B CA 1
ATOM 4061 C C . ARG B 1 128 ? 13.133 32.188 20.562 1 96 128 ARG B C 1
ATOM 4063 O O . ARG B 1 128 ? 13.023 31.422 21.531 1 96 128 ARG B O 1
ATOM 4070 N N . LEU B 1 129 ? 12.164 32.625 19.875 1 97.69 129 LEU B N 1
ATOM 4071 C CA . LEU B 1 129 ? 10.797 32.344 20.281 1 97.69 129 LEU B CA 1
ATOM 4072 C C . LEU B 1 129 ? 10.461 30.859 20.062 1 97.69 129 LEU B C 1
ATOM 4074 O O . LEU B 1 129 ? 10.578 30.359 18.953 1 97.69 129 LEU B O 1
ATOM 4078 N N . SER B 1 130 ? 9.961 30.188 21.094 1 98.19 130 SER B N 1
ATOM 4079 C CA . SER B 1 130 ? 9.633 28.766 21.047 1 98.19 130 SER B CA 1
ATOM 4080 C C . SER B 1 130 ? 8.125 28.547 21.109 1 98.19 130 SER B C 1
ATOM 4082 O O . SER B 1 130 ? 7.602 27.625 20.484 1 98.19 130 SER B O 1
ATOM 4084 N N . MET B 1 131 ? 7.512 29.422 21.844 1 98.56 131 MET B N 1
ATOM 4085 C CA . MET B 1 131 ? 6.07 29.312 22.031 1 98.56 131 MET B CA 1
ATOM 4086 C C . MET B 1 131 ? 5.391 30.672 21.891 1 98.56 131 MET B C 1
ATOM 4088 O O . MET B 1 131 ? 5.852 31.656 22.469 1 98.56 131 MET B O 1
ATOM 4092 N N . LEU B 1 132 ? 4.348 30.672 21.094 1 98.62 132 LEU B N 1
ATOM 4093 C CA . LEU B 1 132 ? 3.613 31.922 20.906 1 98.62 132 LEU B CA 1
ATOM 4094 C C . LEU B 1 132 ? 2.119 31.703 21.125 1 98.62 132 LEU B C 1
ATOM 4096 O O . LEU B 1 132 ? 1.506 30.875 20.453 1 98.62 132 LEU B O 1
ATOM 4100 N N . PHE B 1 133 ? 1.554 32.438 22.062 1 98.38 133 PHE B N 1
ATOM 4101 C CA . PHE B 1 133 ? 0.113 32.5 22.297 1 98.38 133 PHE B CA 1
ATOM 4102 C C . PHE B 1 133 ? -0.477 33.781 21.719 1 98.38 133 PHE B C 1
ATOM 4104 O O . PHE B 1 133 ? -0.308 34.844 22.297 1 98.38 133 PHE B O 1
ATOM 4111 N N . ALA B 1 134 ? -1.13 33.656 20.656 1 98.19 134 ALA B N 1
ATOM 4112 C CA . ALA B 1 134 ? -1.723 34.812 20 1 98.19 134 ALA B CA 1
ATOM 4113 C C . ALA B 1 134 ? -3.209 34.594 19.734 1 98.19 134 ALA B C 1
ATOM 4115 O O . ALA B 1 134 ? -3.727 35.031 18.688 1 98.19 134 ALA B O 1
ATOM 4116 N N . SER B 1 135 ? -3.904 34 20.609 1 98 135 SER B N 1
ATOM 4117 C CA . SER B 1 135 ? -5.324 33.688 20.469 1 98 135 SER B CA 1
ATOM 4118 C C . SER B 1 135 ? -6.188 34.906 20.859 1 98 135 SER B C 1
ATOM 4120 O O . SER B 1 135 ? -5.688 35.875 21.438 1 98 135 SER B O 1
ATOM 4122 N N . TYR B 1 136 ? -7.488 34.875 20.562 1 96.94 136 TYR B N 1
ATOM 4123 C CA . TYR B 1 136 ? -8.469 35.906 20.906 1 96.94 136 TYR B CA 1
ATOM 4124 C C . TYR B 1 136 ? -8.031 37.281 20.422 1 96.94 136 TYR B C 1
ATOM 4126 O O . TYR B 1 136 ? -8.031 38.25 21.172 1 96.94 136 TYR B O 1
ATOM 4134 N N . ASN B 1 137 ? -7.555 37.281 19.219 1 97.44 137 ASN B N 1
ATOM 4135 C CA . ASN B 1 137 ? -7.27 38.5 18.484 1 97.44 137 ASN B CA 1
ATOM 4136 C C . ASN B 1 137 ? -8.148 38.625 17.234 1 97.44 137 ASN B C 1
ATOM 4138 O O . ASN B 1 137 ? -9.211 38.031 17.156 1 97.44 137 ASN B O 1
ATOM 4142 N N . HIS B 1 138 ? -7.797 39.531 16.359 1 97.69 138 HIS B N 1
ATOM 4143 C CA . HIS B 1 138 ? -8.477 39.719 15.086 1 97.69 138 HIS B CA 1
ATOM 4144 C C . HIS B 1 138 ? -7.527 39.5 13.914 1 97.69 138 HIS B C 1
ATOM 4146 O O . HIS B 1 138 ? -7.543 40.25 12.938 1 97.69 138 HIS B O 1
ATOM 4152 N N . ILE B 1 139 ? -6.742 38.438 14.102 1 98.19 139 ILE B N 1
ATOM 4153 C CA . ILE B 1 139 ? -5.711 38.219 13.094 1 98.19 139 ILE B CA 1
ATOM 4154 C C . ILE B 1 139 ? -6.348 37.656 11.828 1 98.19 139 ILE B C 1
ATOM 4156 O O . ILE B 1 139 ? -6.953 36.594 11.852 1 98.19 139 ILE B O 1
ATOM 4160 N N . SER B 1 140 ? -6.188 38.375 10.75 1 98.06 140 SER B N 1
ATOM 4161 C CA . SER B 1 140 ? -6.73 37.938 9.469 1 98.06 140 SER B CA 1
ATOM 4162 C C . SER B 1 140 ? -5.621 37.531 8.516 1 98.06 140 SER B C 1
ATOM 4164 O O . SER B 1 140 ? -5.871 36.812 7.535 1 98.06 140 SER B O 1
ATOM 4166 N N . ASN B 1 141 ? -4.477 38.062 8.844 1 97.31 141 ASN B N 1
ATOM 4167 C CA . ASN B 1 141 ? -3.322 37.719 8.016 1 97.31 141 ASN B CA 1
ATOM 4168 C C . ASN B 1 141 ? -2.117 37.344 8.867 1 97.31 141 ASN B C 1
ATOM 4170 O O . ASN B 1 141 ? -1.814 38 9.867 1 97.31 141 ASN B O 1
ATOM 4174 N N . VAL B 1 142 ? -1.497 36.219 8.438 1 98.06 142 VAL B N 1
ATOM 4175 C CA . VAL B 1 142 ? -0.295 35.75 9.117 1 98.06 142 VAL B CA 1
ATOM 4176 C C . VAL B 1 142 ? 0.788 35.438 8.094 1 98.06 142 VAL B C 1
ATOM 4178 O O . VAL B 1 142 ? 0.497 34.875 7.031 1 98.06 142 VAL B O 1
ATOM 4181 N N . THR B 1 143 ? 1.988 35.906 8.32 1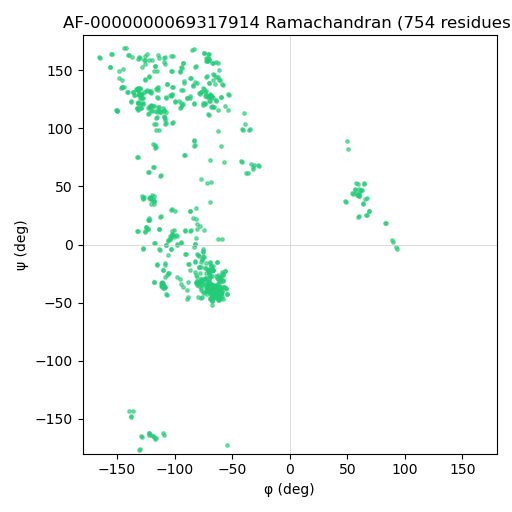 97.88 143 THR B N 1
ATOM 4182 C CA . THR B 1 143 ? 3.156 35.562 7.52 1 97.88 143 THR B CA 1
ATOM 4183 C C . THR B 1 143 ? 4.285 35.031 8.406 1 97.88 143 THR B C 1
ATOM 4185 O O . THR B 1 143 ? 4.293 35.281 9.617 1 97.88 143 THR B O 1
ATOM 4188 N N . ALA B 1 144 ? 5.137 34.25 7.812 1 97.88 144 ALA B N 1
ATOM 4189 C CA . ALA B 1 144 ? 6.246 33.688 8.57 1 97.88 144 ALA B CA 1
ATOM 4190 C C . ALA B 1 144 ? 7.484 33.5 7.691 1 97.88 144 ALA B C 1
ATOM 4192 O O . ALA B 1 144 ? 7.375 33.312 6.48 1 97.88 144 ALA B O 1
ATOM 4193 N N . VAL B 1 145 ? 8.609 33.625 8.32 1 96.94 145 VAL B N 1
ATOM 4194 C CA . VAL B 1 145 ? 9.867 33.375 7.629 1 96.94 145 VAL B CA 1
ATOM 4195 C C . VAL B 1 145 ? 10.398 32 8.008 1 96.94 145 VAL B C 1
ATOM 4197 O O . VAL B 1 145 ? 9.953 31.406 8.992 1 96.94 145 VAL B O 1
ATOM 4200 N N . GLU B 1 146 ? 11.281 31.484 7.254 1 95.44 146 GLU B N 1
ATOM 4201 C CA . GLU B 1 146 ? 11.828 30.141 7.477 1 95.44 146 GLU B CA 1
ATOM 4202 C C . GLU B 1 146 ? 12.797 30.125 8.656 1 95.44 146 GLU B C 1
ATOM 4204 O O . GLU B 1 146 ? 13.203 31.188 9.141 1 95.44 146 GLU B O 1
ATOM 4209 N N . ALA B 1 147 ? 13.117 29.016 9.156 1 92.56 147 ALA B N 1
ATOM 4210 C CA . ALA B 1 147 ? 14.195 28.734 10.102 1 92.56 147 ALA B CA 1
ATOM 4211 C C . ALA B 1 147 ? 13.898 29.344 11.469 1 92.56 147 ALA B C 1
ATOM 4213 O O . ALA B 1 147 ? 14.812 29.766 12.188 1 92.56 147 ALA B O 1
ATOM 4214 N N . LEU B 1 148 ? 12.656 29.469 11.781 1 95.25 148 LEU B N 1
ATOM 4215 C CA . LEU B 1 148 ? 12.289 29.891 13.133 1 95.25 148 LEU B CA 1
ATOM 4216 C C . LEU B 1 148 ? 12.203 28.688 14.07 1 95.25 148 LEU B C 1
ATOM 4218 O O . LEU B 1 148 ? 11.734 27.609 13.664 1 95.25 148 LEU B O 1
ATOM 4222 N N . PRO B 1 149 ? 12.609 28.891 15.281 1 96.12 149 PRO B N 1
ATOM 4223 C CA . PRO B 1 149 ? 12.594 27.766 16.219 1 96.12 149 PRO B CA 1
ATOM 4224 C C . PRO B 1 149 ? 11.242 27.609 16.922 1 96.12 149 PRO B C 1
ATOM 4226 O O . PRO B 1 149 ? 11.188 27.125 18.062 1 96.12 149 PRO B O 1
ATOM 4229 N N . LEU B 1 150 ? 10.227 27.953 16.375 1 97.69 150 LEU B N 1
ATOM 4230 C CA . LEU B 1 150 ? 8.891 27.922 16.953 1 97.69 150 LEU B CA 1
ATOM 4231 C C . LEU B 1 150 ? 8.391 26.484 17.078 1 97.69 150 LEU B C 1
ATOM 4233 O O . LEU B 1 150 ? 8.359 25.734 16.094 1 97.69 150 LEU B O 1
ATOM 4237 N N . ARG B 1 151 ? 7.941 26.078 18.297 1 98.44 151 ARG B N 1
ATOM 4238 C CA . ARG B 1 151 ? 7.496 24.719 18.547 1 98.44 151 ARG B CA 1
ATOM 4239 C C . ARG B 1 151 ? 5.988 24.672 18.781 1 98.44 151 ARG B C 1
ATOM 4241 O O . ARG B 1 151 ? 5.348 23.656 18.484 1 98.44 151 ARG B O 1
ATOM 4248 N N . SER B 1 152 ? 5.512 25.688 19.406 1 98.75 152 SER B N 1
ATOM 4249 C CA . SER B 1 152 ? 4.086 25.766 19.688 1 98.75 152 SER B CA 1
ATOM 4250 C C . SER B 1 152 ? 3.492 27.094 19.25 1 98.75 152 SER B C 1
ATOM 4252 O O . SER B 1 152 ? 4.012 28.156 19.594 1 98.75 152 SER B O 1
ATOM 4254 N N . LEU B 1 153 ? 2.463 27.016 18.453 1 98.81 153 LEU B N 1
ATOM 4255 C CA . LEU B 1 153 ? 1.814 28.203 17.938 1 98.81 153 LEU B CA 1
ATOM 4256 C C . LEU B 1 153 ? 0.309 28.156 18.172 1 98.81 153 LEU B C 1
ATOM 4258 O O . LEU B 1 153 ? -0.378 27.281 17.672 1 98.81 153 LEU B O 1
ATOM 4262 N N . HIS B 1 154 ? -0.189 29.109 18.953 1 98.81 154 HIS B N 1
ATOM 4263 C CA . HIS B 1 154 ? -1.598 29.188 19.328 1 98.81 154 HIS B CA 1
ATOM 4264 C C . HIS B 1 154 ? -2.293 30.344 18.609 1 98.81 154 HIS B C 1
ATOM 4266 O O . HIS B 1 154 ? -2.168 31.5 19.031 1 98.81 154 HIS B O 1
ATOM 4272 N N . LEU B 1 155 ? -3.057 29.969 17.625 1 98.75 155 LEU B N 1
ATOM 4273 C CA . LEU B 1 155 ? -3.717 30.984 16.812 1 98.75 155 LEU B CA 1
ATOM 4274 C C . LEU B 1 155 ? -5.23 30.797 16.828 1 98.75 155 LEU B C 1
ATOM 4276 O O . LEU B 1 155 ? -5.93 31.281 15.938 1 98.75 155 LEU B O 1
ATOM 4280 N N . TYR B 1 156 ? -5.75 30.125 17.812 1 98.5 156 TYR B N 1
ATOM 4281 C CA . TYR B 1 156 ? -7.188 29.875 17.844 1 98.5 156 TYR B CA 1
ATOM 4282 C C . TYR B 1 156 ? -7.957 31.156 18.156 1 98.5 156 TYR B C 1
ATOM 4284 O O . TYR B 1 156 ? -7.391 32.125 18.672 1 98.5 156 TYR B O 1
ATOM 4292 N N . GLN B 1 157 ? -9.258 31.25 17.812 1 98.31 157 GLN B N 1
ATOM 4293 C CA . GLN B 1 157 ? -10.148 32.375 18.047 1 98.31 157 GLN B CA 1
ATOM 4294 C C . GLN B 1 157 ? -9.617 33.656 17.359 1 98.31 157 GLN B C 1
ATOM 4296 O O . GLN B 1 157 ? -9.453 34.688 18.016 1 98.31 157 GLN B O 1
ATOM 4301 N N . ASN B 1 158 ? -9.328 33.5 16.078 1 98.5 158 ASN B N 1
ATOM 4302 C CA . ASN B 1 158 ? -8.961 34.625 15.195 1 98.5 158 ASN B CA 1
ATOM 4303 C C . ASN B 1 158 ? -9.805 34.625 13.93 1 98.5 158 ASN B C 1
ATOM 4305 O O . ASN B 1 158 ? -10.93 34.125 13.922 1 98.5 158 ASN B O 1
ATOM 4309 N N . LEU B 1 159 ? -9.312 35.438 12.922 1 98.44 159 LEU B N 1
ATOM 4310 C CA . LEU B 1 159 ? -10.086 35.594 11.695 1 98.44 159 LEU B CA 1
ATOM 4311 C C . LEU B 1 159 ? -9.289 35.094 10.484 1 98.44 159 LEU B C 1
ATOM 4313 O O . LEU B 1 159 ? -9.359 35.719 9.414 1 98.44 159 LEU B O 1
ATOM 4317 N N . LEU B 1 160 ? -8.57 34 10.695 1 98.5 160 LEU B N 1
ATOM 4318 C CA . LEU B 1 160 ? -7.703 33.5 9.625 1 98.5 160 LEU B CA 1
ATOM 4319 C C . LEU B 1 160 ? -8.523 32.844 8.539 1 98.5 160 LEU B C 1
ATOM 4321 O O . LEU B 1 160 ? -9.414 32.031 8.836 1 98.5 160 LEU B O 1
ATOM 4325 N N . THR B 1 161 ? -8.195 33.188 7.262 1 97.62 161 THR B N 1
ATOM 4326 C CA . THR B 1 161 ? -8.828 32.531 6.121 1 97.62 161 THR B CA 1
ATOM 4327 C C . THR B 1 161 ? -7.805 31.734 5.309 1 97.62 161 THR B C 1
ATOM 4329 O O . THR B 1 161 ? -8.172 30.922 4.461 1 97.62 161 THR B O 1
ATOM 4332 N N . ASP B 1 162 ? -6.625 32.031 5.535 1 97.06 162 ASP B N 1
ATOM 4333 C CA . ASP B 1 162 ? -5.52 31.391 4.84 1 97.06 162 ASP B CA 1
ATOM 4334 C C . ASP B 1 162 ? -4.344 31.141 5.785 1 97.06 162 ASP B C 1
ATOM 4336 O O . ASP B 1 162 ? -3.957 32.031 6.543 1 97.06 162 ASP B O 1
ATOM 4340 N N . VAL B 1 163 ? -3.816 29.891 5.77 1 97.62 163 VAL B N 1
ATOM 4341 C CA . VAL B 1 163 ? -2.705 29.578 6.664 1 97.62 163 VAL B CA 1
ATOM 4342 C C . VAL B 1 163 ? -1.527 29.031 5.855 1 97.62 163 VAL B C 1
ATOM 4344 O O . VAL B 1 163 ? -0.591 28.453 6.418 1 97.62 163 VAL B O 1
ATOM 4347 N N . SER B 1 164 ? -1.511 29.188 4.539 1 96.62 164 SER B N 1
ATOM 4348 C CA . SER B 1 164 ? -0.481 28.672 3.641 1 96.62 164 SER B CA 1
ATOM 4349 C C . SER B 1 164 ? 0.891 29.234 3.994 1 96.62 164 SER B C 1
ATOM 4351 O O . SER B 1 164 ? 1.906 28.562 3.84 1 96.62 164 SER B O 1
ATOM 4353 N N . PRO B 1 165 ? 0.983 30.469 4.586 1 97.44 165 PRO B N 1
ATOM 4354 C CA . PRO B 1 165 ? 2.297 31.031 4.922 1 97.44 165 PRO B CA 1
ATOM 4355 C C . PRO B 1 165 ? 2.98 30.281 6.062 1 97.44 165 PRO B C 1
ATOM 4357 O O . PRO B 1 165 ? 4.191 30.406 6.258 1 97.44 165 PRO B O 1
ATOM 4360 N N . LEU B 1 166 ? 2.264 29.5 6.781 1 97.69 166 LEU B N 1
ATOM 4361 C CA . LEU B 1 166 ? 2.824 28.797 7.938 1 97.69 166 LEU B CA 1
ATOM 4362 C C . LEU B 1 166 ? 3.627 27.578 7.496 1 97.69 166 LEU B C 1
ATOM 4364 O O . LEU B 1 166 ? 4.324 26.969 8.312 1 97.69 166 LEU B O 1
ATOM 4368 N N . LYS B 1 167 ? 3.527 27.234 6.215 1 96.88 167 LYS B N 1
ATOM 4369 C CA . LYS B 1 167 ? 4.16 26.047 5.668 1 96.88 167 LYS B CA 1
ATOM 4370 C C . LYS B 1 167 ? 5.664 26.047 5.934 1 96.88 167 LYS B C 1
ATOM 4372 O O . LYS B 1 167 ? 6.289 24.984 5.992 1 96.88 167 LYS B O 1
ATOM 4377 N N . VAL B 1 168 ? 6.281 27.172 6.156 1 97.25 168 VAL B N 1
ATOM 4378 C CA . VAL B 1 168 ? 7.727 27.344 6.281 1 97.25 168 VAL B CA 1
ATOM 4379 C C . VAL B 1 168 ? 8.172 26.984 7.695 1 97.25 168 VAL B C 1
ATOM 4381 O O . VAL B 1 168 ? 9.359 26.781 7.949 1 97.25 168 VAL B O 1
ATOM 4384 N N . LEU B 1 169 ? 7.223 26.875 8.625 1 97.75 169 LEU B N 1
ATOM 4385 C CA . LEU B 1 169 ? 7.547 26.578 10.016 1 97.75 169 LEU B CA 1
ATOM 4386 C C . LEU B 1 169 ? 7.734 25.078 10.227 1 97.75 169 LEU B C 1
ATOM 4388 O O . LEU B 1 169 ? 6.832 24.406 10.719 1 97.75 169 LEU B O 1
ATOM 4392 N N . THR B 1 170 ? 8.836 24.594 10.078 1 96.94 170 THR B N 1
ATOM 4393 C CA . THR B 1 170 ? 9.086 23.156 9.984 1 96.94 170 THR B CA 1
ATOM 4394 C C . THR B 1 170 ? 9.352 22.578 11.367 1 96.94 170 THR B C 1
ATOM 4396 O O . THR B 1 170 ? 9.336 21.344 11.539 1 96.94 170 THR B O 1
ATOM 4399 N N . GLU B 1 171 ? 9.492 23.391 12.414 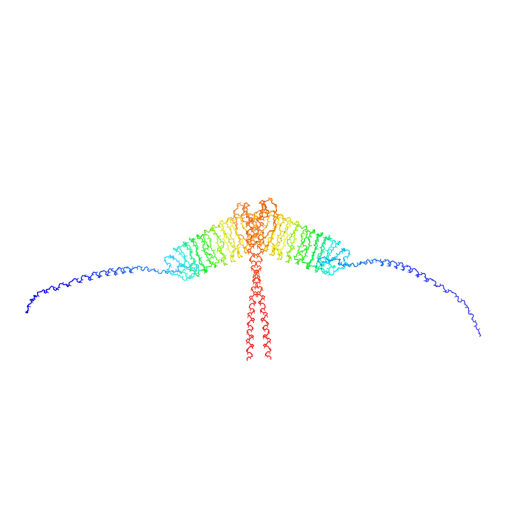1 97.38 171 GLU B N 1
ATOM 4400 C CA . GLU B 1 171 ? 9.883 22.875 13.727 1 97.38 171 GLU B CA 1
ATOM 4401 C C . GLU B 1 171 ? 8.68 22.781 14.664 1 97.38 171 GLU B C 1
ATOM 4403 O O . GLU B 1 171 ? 8.812 22.375 15.812 1 97.38 171 GLU B O 1
ATOM 4408 N N . LEU B 1 172 ? 7.535 22.984 14.141 1 98.38 172 LEU B N 1
ATOM 4409 C CA . LEU B 1 172 ? 6.344 23.031 14.977 1 98.38 172 LEU B CA 1
ATOM 4410 C C . LEU B 1 172 ? 6.02 21.641 15.516 1 98.38 172 LEU B C 1
ATOM 4412 O O . LEU B 1 172 ? 6.113 20.641 14.797 1 98.38 172 LEU B O 1
ATOM 4416 N N . GLU B 1 173 ? 5.633 21.641 16.797 1 98.75 173 GLU B N 1
ATOM 4417 C CA . GLU B 1 173 ? 5.141 20.438 17.453 1 98.75 173 GLU B CA 1
ATOM 4418 C C . GLU B 1 173 ? 3.645 20.516 17.719 1 98.75 173 GLU B C 1
ATOM 4420 O O . GLU B 1 173 ? 2.949 19.5 17.75 1 98.75 173 GLU B O 1
ATOM 4425 N N . GLN B 1 174 ? 3.238 21.719 18.031 1 98.88 174 GLN B N 1
ATOM 4426 C CA . GLN B 1 174 ? 1.826 21.969 18.297 1 98.88 174 GLN B CA 1
ATOM 4427 C C . GLN B 1 174 ? 1.326 23.172 17.516 1 98.88 174 GLN B C 1
ATOM 4429 O O . GLN B 1 174 ? 1.959 24.234 17.531 1 98.88 174 GLN B O 1
ATOM 4434 N N . LEU B 1 175 ? 0.223 22.969 16.797 1 98.88 175 LEU B N 1
ATOM 4435 C CA . LEU B 1 175 ? -0.378 24.047 16.031 1 98.88 175 LEU B CA 1
ATOM 4436 C C . LEU B 1 175 ? -1.882 24.125 16.266 1 98.88 175 LEU B C 1
ATOM 4438 O O . LEU B 1 175 ? -2.609 23.172 15.961 1 98.88 175 LEU B O 1
ATOM 4442 N N . TYR B 1 176 ? -2.328 25.234 16.812 1 98.88 176 TYR B N 1
ATOM 4443 C CA . TYR B 1 176 ? -3.732 25.438 17.156 1 98.88 176 TYR B CA 1
ATOM 4444 C C . TYR B 1 176 ? -4.379 26.453 16.219 1 98.88 176 TYR B C 1
ATOM 4446 O O . TYR B 1 176 ? -4.113 27.656 16.328 1 98.88 176 TYR B O 1
ATOM 4454 N N . LEU B 1 177 ? -5.258 25.969 15.383 1 98.75 177 LEU B N 1
ATOM 4455 C CA . LEU B 1 177 ? -5.863 26.812 14.367 1 98.75 177 LEU B CA 1
ATOM 4456 C C . LEU B 1 177 ? -7.383 26.797 14.484 1 98.75 177 LEU B C 1
ATOM 4458 O O . LEU B 1 177 ? -8.086 27.281 13.586 1 98.75 177 LEU B O 1
ATOM 4462 N N . ASN B 1 178 ? -7.918 26.312 15.531 1 98.69 178 ASN B N 1
ATOM 4463 C CA . ASN B 1 178 ? -9.367 26.188 15.695 1 98.69 178 ASN B CA 1
ATOM 4464 C C . ASN B 1 178 ? -10.023 27.562 15.867 1 98.69 178 ASN B C 1
ATOM 4466 O O . ASN B 1 178 ? -9.352 28.547 16.156 1 98.69 178 ASN B O 1
ATOM 4470 N N . ASP B 1 179 ? -11.328 27.656 15.703 1 98.62 179 ASP B N 1
ATOM 4471 C CA . ASP B 1 179 ? -12.125 28.875 15.875 1 98.62 179 ASP B CA 1
ATOM 4472 C C . ASP B 1 179 ? -11.609 30 14.984 1 98.62 179 ASP B C 1
ATOM 4474 O O . ASP B 1 179 ? -11.344 31.109 15.461 1 98.62 179 ASP B O 1
ATOM 4478 N N . ASN B 1 180 ? -11.367 29.656 13.734 1 98.62 180 ASN B N 1
ATOM 4479 C CA . ASN B 1 180 ? -11.055 30.625 12.68 1 98.62 180 ASN B CA 1
ATOM 4480 C C . ASN B 1 180 ? -12.07 30.562 11.539 1 98.62 180 ASN B C 1
ATOM 4482 O O . ASN B 1 180 ? -13.203 30.109 11.734 1 98.62 180 ASN B O 1
ATOM 4486 N N . LEU B 1 181 ? -11.648 31.188 10.375 1 98.31 181 LEU B N 1
ATOM 4487 C CA . LEU B 1 181 ? -12.594 31.297 9.266 1 98.31 181 LEU B CA 1
ATOM 4488 C C . LEU B 1 181 ? -12.078 30.547 8.039 1 98.31 181 LEU B C 1
ATOM 4490 O O . LEU B 1 181 ? -12.258 31.016 6.91 1 98.31 181 LEU B O 1
ATOM 4494 N N . LEU B 1 182 ? -11.438 29.406 8.32 1 98 182 LEU B N 1
ATOM 4495 C CA . LEU B 1 182 ? -10.914 28.625 7.207 1 98 182 LEU B CA 1
ATOM 4496 C C . LEU B 1 182 ? -12.047 27.922 6.453 1 98 182 LEU B C 1
ATOM 4498 O O . LEU B 1 182 ? -12.867 27.234 7.059 1 98 182 LEU B O 1
ATOM 4502 N N . GLU B 1 183 ? -12.078 28.109 5.176 1 96.06 183 GLU B N 1
ATOM 4503 C CA . GLU B 1 183 ? -13.102 27.484 4.344 1 96.06 183 GLU B CA 1
ATOM 4504 C C . GLU B 1 183 ? -12.523 26.328 3.521 1 96.06 183 GLU B C 1
ATOM 4506 O O . GLU B 1 183 ? -13.195 25.328 3.297 1 96.06 183 GLU B O 1
ATOM 4511 N N . VAL B 1 184 ? -11.383 26.609 2.986 1 91.31 184 VAL B N 1
ATOM 4512 C CA . VAL B 1 184 ? -10.688 25.594 2.191 1 91.31 184 VAL B CA 1
ATOM 4513 C C . VAL B 1 184 ? -9.273 25.406 2.732 1 91.31 184 VAL B C 1
ATOM 4515 O O . VAL B 1 184 ? -8.641 26.344 3.188 1 91.31 184 VAL B O 1
ATOM 4518 N N . LEU B 1 185 ? -8.859 24.156 2.703 1 94.75 185 LEU B N 1
ATOM 4519 C CA . LEU B 1 185 ? -7.531 23.828 3.215 1 94.75 185 LEU B CA 1
ATOM 4520 C C . LEU B 1 185 ? -6.91 22.688 2.426 1 94.75 185 LEU B C 1
ATOM 4522 O O . LEU B 1 185 ? -7.605 21.75 2.029 1 94.75 185 LEU B O 1
ATOM 4526 N N . THR B 1 186 ? -5.707 22.828 2.088 1 94.44 186 THR B N 1
ATOM 4527 C CA . THR B 1 186 ? -4.922 21.703 1.577 1 94.44 186 THR B CA 1
ATOM 4528 C C . THR B 1 186 ? -3.998 21.156 2.66 1 94.44 186 THR B C 1
ATOM 4530 O O . THR B 1 186 ? -3.252 21.906 3.289 1 94.44 186 THR B O 1
ATOM 4533 N N . MET B 1 187 ? -4.055 19.875 2.828 1 95.19 187 MET B N 1
ATOM 4534 C CA . MET B 1 187 ? -3.246 19.234 3.871 1 95.19 187 MET B CA 1
ATOM 4535 C C . MET B 1 187 ? -1.759 19.422 3.592 1 95.19 187 MET B C 1
ATOM 4537 O O . MET B 1 187 ? -0.933 19.312 4.5 1 95.19 187 MET B O 1
ATOM 4541 N N . ASP B 1 188 ? -1.426 19.797 2.434 1 94.88 188 ASP B N 1
ATOM 4542 C CA . ASP B 1 188 ? -0.047 19.969 1.984 1 94.88 188 ASP B CA 1
ATOM 4543 C C . ASP B 1 188 ? 0.629 21.125 2.713 1 94.88 188 ASP B C 1
ATOM 4545 O O . ASP B 1 188 ? 1.857 21.188 2.803 1 94.88 188 ASP B O 1
ATOM 4549 N N . VAL B 1 189 ? -0.148 22 3.221 1 95.56 189 VAL B N 1
ATOM 4550 C CA . VAL B 1 189 ? 0.372 23.141 3.967 1 95.56 189 VAL B CA 1
ATOM 4551 C C . VAL B 1 189 ? 1.197 22.641 5.152 1 95.56 189 VAL B C 1
ATOM 4553 O O . VAL B 1 189 ? 2.184 23.281 5.535 1 95.56 189 VAL B O 1
ATOM 4556 N N . PHE B 1 190 ? 0.931 21.422 5.66 1 97.5 190 PHE B N 1
ATOM 4557 C CA . PHE B 1 190 ? 1.568 20.938 6.875 1 97.5 190 PHE B CA 1
ATOM 4558 C C . PHE B 1 190 ? 2.633 19.891 6.543 1 97.5 190 PHE B C 1
ATOM 4560 O O . PHE B 1 190 ? 3.238 19.312 7.441 1 97.5 190 PHE B O 1
ATOM 4567 N N . ALA B 1 191 ? 2.857 19.656 5.328 1 95.56 191 ALA B N 1
ATOM 4568 C CA . ALA B 1 191 ? 3.648 18.531 4.836 1 95.56 191 ALA B CA 1
ATOM 4569 C C . ALA B 1 191 ? 5.062 18.562 5.414 1 95.56 191 ALA B C 1
ATOM 4571 O O . ALA B 1 191 ? 5.656 17.516 5.672 1 95.56 191 ALA B O 1
ATOM 4572 N N . ASN B 1 192 ? 5.602 19.75 5.691 1 96.12 192 ASN B N 1
ATOM 4573 C CA . ASN B 1 192 ? 6.996 19.859 6.109 1 96.12 192 ASN B CA 1
ATOM 4574 C C . ASN B 1 192 ? 7.129 19.875 7.629 1 96.12 192 ASN B C 1
ATOM 4576 O O . ASN B 1 192 ? 8.242 19.891 8.156 1 96.12 192 ASN B O 1
ATOM 4580 N N . MET B 1 193 ? 6.039 19.75 8.266 1 97.5 193 MET B N 1
ATOM 4581 C CA . MET B 1 193 ? 6.062 19.781 9.727 1 97.5 193 MET B CA 1
ATOM 4582 C C . MET B 1 193 ? 6.219 18.375 10.297 1 97.5 193 MET B C 1
ATOM 4584 O O . MET B 1 193 ? 5.316 17.859 10.961 1 97.5 193 MET B O 1
ATOM 4588 N N . LYS B 1 194 ? 7.332 17.906 10.25 1 97.19 194 LYS B N 1
ATOM 4589 C CA . LYS B 1 194 ? 7.602 16.5 10.547 1 97.19 194 LYS B CA 1
ATOM 4590 C C . LYS B 1 194 ? 7.5 16.219 12.039 1 97.19 194 LYS B C 1
ATOM 4592 O O . LYS B 1 194 ? 7.258 15.078 12.445 1 97.19 194 LYS B O 1
ATOM 4597 N N . ASN B 1 195 ? 7.605 17.266 12.852 1 97.88 195 ASN B N 1
ATOM 4598 C CA . ASN B 1 195 ? 7.578 17.078 14.297 1 97.88 195 ASN B CA 1
ATOM 4599 C C . ASN B 1 195 ? 6.207 17.422 14.875 1 97.88 195 ASN B C 1
ATOM 4601 O O . ASN B 1 195 ? 6.012 17.359 16.094 1 97.88 195 ASN B O 1
ATOM 4605 N N . LEU B 1 196 ? 5.285 17.656 14.039 1 98.69 196 LEU B N 1
ATOM 4606 C CA . LEU B 1 196 ? 3.967 18.094 14.484 1 98.69 196 LEU B CA 1
ATOM 4607 C C . LEU B 1 196 ? 3.248 16.969 15.227 1 98.69 196 LEU B C 1
ATOM 4609 O O . LEU B 1 196 ? 3.115 15.859 14.703 1 98.69 196 LEU B O 1
ATOM 4613 N N . LYS B 1 197 ? 2.779 17.297 16.453 1 98.81 197 LYS B N 1
ATOM 4614 C CA . LYS B 1 197 ? 2.131 16.297 17.297 1 98.81 197 LYS B CA 1
ATOM 4615 C C . LYS B 1 197 ? 0.634 16.562 17.422 1 98.81 197 LYS B C 1
ATOM 4617 O O . LYS B 1 197 ? -0.168 15.625 17.484 1 98.81 197 LYS B O 1
ATOM 4622 N N . ILE B 1 198 ? 0.326 17.812 17.484 1 98.88 198 ILE B N 1
ATOM 4623 C CA . ILE B 1 198 ? -1.066 18.203 17.672 1 98.88 198 ILE B CA 1
ATOM 4624 C C . ILE B 1 198 ? -1.456 19.234 16.625 1 98.88 198 ILE B C 1
ATOM 4626 O O . ILE B 1 198 ? -0.742 20.219 16.406 1 98.88 198 ILE B O 1
ATOM 4630 N N . LEU B 1 199 ? -2.553 19 15.945 1 98.88 199 LEU B N 1
ATOM 4631 C CA . LEU B 1 199 ? -3.121 19.938 14.977 1 98.88 199 LEU B CA 1
ATOM 4632 C C . LEU B 1 199 ? -4.617 20.125 15.211 1 98.88 199 LEU B C 1
ATOM 4634 O O . LEU B 1 199 ? -5.383 19.156 15.141 1 98.88 199 LEU B O 1
ATOM 4638 N N . THR B 1 200 ? -5.035 21.344 15.57 1 98.81 200 THR B N 1
ATOM 4639 C CA . THR B 1 200 ? -6.453 21.609 15.781 1 98.81 200 THR B CA 1
ATOM 4640 C C . THR B 1 200 ? -7.016 22.453 14.633 1 98.81 200 THR B C 1
ATOM 4642 O O . THR B 1 200 ? -6.441 23.484 14.281 1 98.81 200 THR B O 1
ATOM 4645 N N . LEU B 1 201 ? -8.07 21.969 14.047 1 98.69 201 LEU B N 1
ATOM 4646 C CA . LEU B 1 201 ? -8.727 22.656 12.938 1 98.69 201 LEU B CA 1
ATOM 4647 C C . LEU B 1 201 ? -10.234 22.719 13.156 1 98.69 201 LEU B C 1
ATOM 4649 O O . LEU B 1 201 ? -10.977 23.109 12.25 1 98.69 201 LEU B O 1
ATOM 4653 N N . HIS B 1 202 ? -10.672 22.391 14.359 1 98.44 202 HIS B N 1
ATOM 4654 C CA . HIS B 1 202 ? -12.109 22.359 14.633 1 98.44 202 HIS B CA 1
ATOM 4655 C C . HIS B 1 202 ? -12.688 23.766 14.711 1 98.44 202 HIS B C 1
ATOM 4657 O O . HIS B 1 202 ? -11.953 24.734 14.883 1 98.44 202 HIS B O 1
ATOM 4663 N N . ARG B 1 203 ? -14.008 23.906 14.508 1 98.5 203 ARG B N 1
ATOM 4664 C CA . ARG B 1 203 ? -14.75 25.156 14.578 1 98.5 203 ARG B CA 1
ATOM 4665 C C . ARG B 1 203 ? -14.219 26.172 13.562 1 98.5 203 ARG B C 1
ATOM 4667 O O . ARG B 1 203 ? -13.906 27.312 13.922 1 98.5 203 ARG B O 1
ATOM 4674 N N . ASN B 1 204 ? -13.977 25.688 12.422 1 98.56 204 ASN B N 1
ATOM 4675 C CA . ASN B 1 204 ? -13.789 26.484 11.211 1 98.56 204 ASN B CA 1
ATOM 4676 C C . ASN B 1 204 ? -14.969 26.328 10.25 1 98.56 204 ASN B C 1
ATOM 4678 O O . ASN B 1 204 ? -16.078 25.984 10.672 1 98.56 204 ASN B O 1
ATOM 4682 N N . LYS B 1 205 ? -14.797 26.719 9.016 1 98.06 205 LYS B N 1
ATOM 4683 C CA . LYS B 1 205 ? -15.836 26.609 7.996 1 98.06 205 LYS B CA 1
ATOM 4684 C C . LYS B 1 205 ? -15.391 25.688 6.859 1 98.06 205 LYS B C 1
ATOM 4686 O O . LYS B 1 205 ? -15.742 25.922 5.699 1 98.06 205 LYS B O 1
ATOM 4691 N N . LEU B 1 206 ? -14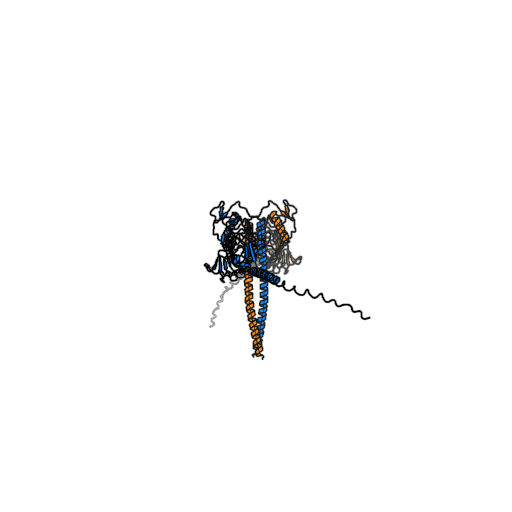.648 24.688 7.254 1 98.12 206 LEU B N 1
ATOM 4692 C CA . LEU B 1 206 ? -14.07 23.812 6.238 1 98.12 206 LEU B CA 1
ATOM 4693 C C . LEU B 1 206 ? -15.156 22.984 5.566 1 98.12 206 LEU B C 1
ATOM 4695 O O . LEU B 1 206 ? -15.977 22.359 6.246 1 98.12 206 LEU B O 1
ATOM 4699 N N . THR B 1 207 ? -15.195 22.984 4.281 1 96.25 207 THR B N 1
ATOM 4700 C CA . THR B 1 207 ? -16.141 22.156 3.525 1 96.25 207 THR B CA 1
ATOM 4701 C C . THR B 1 207 ? -15.43 20.953 2.902 1 96.25 207 THR B C 1
ATOM 4703 O O . THR B 1 207 ? -16.062 19.938 2.604 1 96.25 207 THR B O 1
ATOM 4706 N N . ALA B 1 208 ? -14.156 21.172 2.729 1 93 208 ALA B N 1
ATOM 4707 C CA . ALA B 1 208 ? -13.336 20.109 2.174 1 93 208 ALA B CA 1
ATOM 4708 C C . ALA B 1 208 ? -11.875 20.281 2.578 1 93 208 ALA B C 1
ATOM 4710 O O . ALA B 1 208 ? -11.438 21.375 2.916 1 93 208 ALA B O 1
ATOM 4711 N N . ILE B 1 209 ? -11.156 19.172 2.635 1 94.56 209 ILE B N 1
ATOM 4712 C CA . ILE B 1 209 ? -9.711 19.172 2.801 1 94.56 209 ILE B CA 1
ATOM 4713 C C . ILE B 1 209 ? -9.062 18.406 1.643 1 94.56 209 ILE B C 1
ATOM 4715 O O . ILE B 1 209 ? -9.219 17.188 1.523 1 94.56 209 ILE B O 1
ATOM 4719 N N . ASP B 1 210 ? -8.375 19.109 0.854 1 91.44 210 ASP B N 1
ATOM 4720 C CA . ASP B 1 210 ? -7.773 18.5 -0.331 1 91.44 210 ASP B CA 1
ATOM 4721 C C . ASP B 1 210 ? -6.34 18.062 -0.05 1 91.44 210 ASP B C 1
ATOM 4723 O O . ASP B 1 210 ? -5.73 18.5 0.926 1 91.44 210 ASP B O 1
ATOM 4727 N N . THR B 1 211 ? -5.957 17.031 -0.819 1 89.62 211 THR B N 1
ATOM 4728 C CA . THR B 1 211 ? -4.582 16.547 -0.778 1 89.62 211 THR B CA 1
ATOM 4729 C C . THR B 1 211 ? -4.031 16.375 -2.189 1 89.62 211 THR B C 1
ATOM 4731 O O . THR B 1 211 ? -4.625 15.664 -3.01 1 89.62 211 THR B O 1
ATOM 4734 N N . VAL B 1 212 ? -2.945 17.031 -2.506 1 83.38 212 VAL B N 1
ATOM 4735 C CA . VAL B 1 212 ? -2.363 16.984 -3.844 1 83.38 212 VAL B CA 1
ATOM 4736 C C . VAL B 1 212 ? -1.377 15.82 -3.938 1 83.38 212 VAL B C 1
ATOM 4738 O O . VAL B 1 212 ? -1.358 15.086 -4.934 1 83.38 212 VAL B O 1
ATOM 4741 N N . LYS B 1 213 ? -0.568 15.68 -3.031 1 83.44 213 LYS B N 1
ATOM 4742 C CA . LYS B 1 213 ? 0.42 14.609 -2.969 1 83.44 213 LYS B CA 1
ATOM 4743 C C . LYS B 1 213 ? 0.385 13.906 -1.613 1 83.44 213 LYS B C 1
ATOM 4745 O O . LYS B 1 213 ? -0.235 14.398 -0.669 1 83.44 213 LYS B O 1
ATOM 4750 N N . SER B 1 214 ? 0.914 12.75 -1.602 1 87.94 214 SER B N 1
ATOM 4751 C CA . SER B 1 214 ? 0.996 12.016 -0.345 1 87.94 214 SER B CA 1
ATOM 4752 C C . SER B 1 214 ? 1.655 12.852 0.745 1 87.94 214 SER B C 1
ATOM 4754 O O . SER B 1 214 ? 2.689 13.477 0.512 1 87.94 214 SER B O 1
ATOM 4756 N N . ILE B 1 215 ? 1.045 12.938 1.819 1 91.31 215 ILE B N 1
ATOM 4757 C CA . ILE B 1 215 ? 1.544 13.75 2.926 1 91.31 215 ILE B CA 1
ATOM 4758 C C . ILE B 1 215 ? 1.908 12.844 4.102 1 91.31 215 ILE B C 1
ATOM 4760 O O . ILE B 1 215 ? 1.081 12.062 4.57 1 91.31 215 ILE B O 1
ATOM 4764 N N . GLY B 1 216 ? 3.125 13 4.551 1 92.12 216 GLY B N 1
ATOM 4765 C CA . GLY B 1 216 ? 3.596 12.25 5.707 1 92.12 216 GLY B CA 1
ATOM 4766 C C . GLY B 1 216 ? 3.785 13.117 6.938 1 92.12 216 GLY B C 1
ATOM 4767 O O . GLY B 1 216 ? 4.605 14.039 6.938 1 92.12 216 GLY B O 1
ATOM 4768 N N . LEU B 1 217 ? 3.057 12.883 7.934 1 96.56 217 LEU B N 1
ATOM 4769 C CA . LEU B 1 217 ? 3.236 13.477 9.258 1 96.56 217 LEU B CA 1
ATOM 4770 C C . LEU B 1 217 ? 3.543 12.406 10.297 1 96.56 217 LEU B C 1
ATOM 4772 O O . LEU B 1 217 ? 2.656 11.992 11.047 1 96.56 217 LEU B O 1
ATOM 4776 N N . PRO B 1 218 ? 4.781 12.086 10.406 1 95 218 PRO B N 1
ATOM 4777 C CA . PRO B 1 218 ? 5.164 10.898 11.164 1 95 218 PRO B CA 1
ATOM 4778 C C . PRO B 1 218 ? 4.949 11.07 12.672 1 95 218 PRO B C 1
ATOM 4780 O O . PRO B 1 218 ? 4.785 10.078 13.391 1 95 218 PRO B O 1
ATOM 4783 N N . SER B 1 219 ? 4.898 12.32 13.133 1 97.88 219 SER B N 1
ATOM 4784 C CA . SER B 1 219 ? 4.848 12.531 14.578 1 97.88 219 SER B CA 1
ATOM 4785 C C . SER B 1 219 ? 3.461 12.992 15.023 1 97.88 219 SER B C 1
ATOM 4787 O O . SER B 1 219 ? 3.213 13.172 16.219 1 97.88 219 SER B O 1
ATOM 4789 N N . LEU B 1 220 ? 2.574 13.125 14.094 1 98.56 220 LEU B N 1
ATOM 4790 C CA . LEU B 1 220 ? 1.255 13.633 14.445 1 98.56 220 LEU B CA 1
ATOM 4791 C C . LEU B 1 220 ? 0.496 12.633 15.305 1 98.56 220 LEU B C 1
ATOM 4793 O O . LEU B 1 220 ? 0.339 11.469 14.922 1 98.56 220 LEU B O 1
ATOM 4797 N N . GLU B 1 221 ? 0.009 13.141 16.453 1 98.75 221 GLU B N 1
ATOM 4798 C CA . GLU B 1 221 ? -0.655 12.266 17.406 1 98.75 221 GLU B CA 1
ATOM 4799 C C . GLU B 1 221 ? -2.15 12.562 17.484 1 98.75 221 GLU B C 1
ATOM 4801 O O . GLU B 1 221 ? -2.955 11.664 17.719 1 98.75 221 GLU B O 1
ATOM 4806 N N . SER B 1 222 ? -2.447 13.812 17.359 1 98.81 222 SER B N 1
ATOM 4807 C CA . SER B 1 222 ? -3.84 14.219 17.516 1 98.81 222 SER B CA 1
ATOM 4808 C C . SER B 1 222 ? -4.254 15.195 16.406 1 98.81 222 SER B C 1
ATOM 4810 O O . SER B 1 222 ? -3.555 16.172 16.141 1 98.81 222 SER B O 1
ATOM 4812 N N . LEU B 1 223 ? -5.371 14.883 15.75 1 98.75 223 LEU B N 1
ATOM 4813 C CA . LEU B 1 223 ? -5.957 15.719 14.703 1 98.75 223 LEU B CA 1
ATOM 4814 C C . LEU B 1 223 ? -7.43 15.992 14.992 1 98.75 223 LEU B C 1
ATOM 4816 O O . LEU B 1 223 ? -8.227 15.055 15.109 1 98.75 223 LEU B O 1
ATOM 4820 N N . PHE B 1 224 ? -7.797 17.266 15.109 1 98.81 224 PHE B N 1
ATOM 4821 C CA . PHE B 1 224 ? -9.164 17.641 15.445 1 98.81 224 PHE B CA 1
ATOM 4822 C C . PHE B 1 224 ? -9.82 18.375 14.281 1 98.81 224 PHE B C 1
ATOM 4824 O O . PHE B 1 224 ? -9.391 19.453 13.891 1 98.81 224 PHE B O 1
ATOM 4831 N N . LEU B 1 225 ? -10.898 17.781 13.758 1 98.5 225 LEU B N 1
ATOM 4832 C CA . LEU B 1 225 ? -11.562 18.328 12.586 1 98.5 225 LEU B CA 1
ATOM 4833 C C . LEU B 1 225 ? -13.047 18.547 12.852 1 98.5 225 LEU B C 1
ATOM 4835 O O . LEU B 1 225 ? -13.812 18.859 11.938 1 98.5 225 LEU B O 1
ATOM 4839 N N . GLN B 1 226 ? -13.484 18.453 14.086 1 98 226 GLN B N 1
ATOM 4840 C CA . GLN B 1 226 ? -14.906 18.5 14.414 1 98 226 GLN B CA 1
ATOM 4841 C C . GLN B 1 226 ? -15.461 19.922 14.25 1 98 226 GLN B C 1
ATOM 4843 O O . GLN B 1 226 ? -14.703 20.891 14.188 1 98 226 GLN B O 1
ATOM 4848 N N . HIS B 1 227 ? -16.75 20.047 14.125 1 98.38 227 HIS B N 1
ATOM 4849 C CA . HIS B 1 227 ? -17.469 21.312 14.039 1 98.38 227 HIS B CA 1
ATOM 4850 C C . HIS B 1 227 ? -17.031 22.109 12.82 1 98.38 227 HIS B C 1
ATOM 4852 O O . HIS B 1 227 ? -16.672 23.281 12.945 1 98.38 227 HIS B O 1
ATOM 4858 N N . ASN B 1 228 ? -16.953 21.453 11.719 1 98.5 228 ASN B N 1
ATOM 4859 C CA . ASN B 1 228 ? -16.812 22.047 10.391 1 98.5 228 ASN B CA 1
ATOM 4860 C C . ASN B 1 228 ? -18 21.703 9.5 1 98.5 228 ASN B C 1
ATOM 4862 O O . ASN B 1 228 ? -19.094 21.422 9.992 1 98.5 228 ASN B O 1
ATOM 4866 N N . ALA B 1 229 ? -17.891 21.906 8.242 1 97.94 229 ALA B N 1
ATOM 4867 C CA . ALA B 1 229 ? -18.938 21.562 7.289 1 97.94 229 ALA B CA 1
ATOM 4868 C C . ALA B 1 229 ? -18.438 20.578 6.238 1 97.94 229 ALA B C 1
ATOM 4870 O O . ALA B 1 229 ? -18.797 20.688 5.062 1 97.94 229 ALA B O 1
ATOM 4871 N N . LEU B 1 230 ? -17.641 19.641 6.734 1 97 230 LEU B N 1
ATOM 4872 C CA . LEU B 1 230 ? -17.047 18.703 5.797 1 97 230 LEU B CA 1
ATOM 4873 C C . LEU B 1 230 ? -18.109 17.781 5.215 1 97 230 LEU B C 1
ATOM 4875 O O . LEU B 1 230 ? -18.891 17.172 5.953 1 97 230 LEU B O 1
ATOM 4879 N N . SER B 1 231 ? -18.188 17.672 3.908 1 93.44 231 SER B N 1
ATOM 4880 C CA . SER B 1 231 ? -19.094 16.75 3.232 1 93.44 231 SER B CA 1
ATOM 4881 C C . SER B 1 231 ? -18.344 15.594 2.598 1 93.44 231 SER B C 1
ATOM 4883 O O . SER B 1 231 ? -18.953 14.586 2.227 1 93.44 231 SER B O 1
ATOM 4885 N N . TYR B 1 232 ? -17.125 15.859 2.482 1 89.31 232 TYR B N 1
ATOM 4886 C CA . TYR B 1 232 ? -16.25 14.875 1.863 1 89.31 232 TYR B CA 1
ATOM 4887 C C . TYR B 1 232 ? -14.859 14.906 2.498 1 89.31 232 TYR B C 1
ATOM 4889 O O . TYR B 1 232 ? -14.359 15.977 2.855 1 89.31 232 TYR B O 1
ATOM 4897 N N . LEU B 1 233 ? -14.266 13.664 2.668 1 92.94 233 LEU B N 1
ATOM 4898 C CA . LEU B 1 233 ? -12.914 13.578 3.207 1 92.94 233 LEU B CA 1
ATOM 4899 C C . LEU B 1 233 ? -12.188 12.352 2.672 1 92.94 233 LEU B C 1
ATOM 4901 O O . LEU B 1 233 ? -12.648 11.219 2.863 1 92.94 233 LEU B O 1
ATOM 4905 N N . ASP B 1 234 ? -11.141 12.555 1.931 1 91.81 234 ASP B N 1
ATOM 4906 C CA . ASP B 1 234 ? -10.289 11.477 1.433 1 91.81 234 ASP B CA 1
ATOM 4907 C C . ASP B 1 234 ? -8.945 11.469 2.15 1 91.81 234 ASP B C 1
ATOM 4909 O O . ASP B 1 234 ? -8.102 12.336 1.908 1 91.81 234 ASP B O 1
ATOM 4913 N N . THR B 1 235 ? -8.742 10.477 2.992 1 92.75 235 THR B N 1
ATOM 4914 C CA . THR B 1 235 ? -7.523 10.406 3.789 1 92.75 235 THR B CA 1
ATOM 4915 C C . THR B 1 235 ? -6.551 9.391 3.195 1 92.75 235 THR B C 1
ATOM 4917 O O . THR B 1 235 ? -5.574 9 3.846 1 92.75 235 THR B O 1
ATOM 4920 N N . SER B 1 236 ? -6.785 8.906 1.972 1 89.19 236 SER B N 1
ATOM 4921 C CA . SER B 1 236 ? -6.027 7.809 1.383 1 89.19 236 SER B CA 1
ATOM 4922 C C . SER B 1 236 ? -4.551 8.164 1.243 1 89.19 236 SER B C 1
ATOM 4924 O O . SER B 1 236 ? -3.688 7.289 1.332 1 89.19 236 SER B O 1
ATOM 4926 N N . LEU B 1 237 ? -4.289 9.469 1.101 1 89 237 LEU B N 1
ATOM 4927 C CA . LEU B 1 237 ? -2.914 9.875 0.838 1 89 237 LEU B CA 1
ATOM 4928 C C . LEU B 1 237 ? -2.262 10.43 2.098 1 89 237 LEU B C 1
ATOM 4930 O O . LEU B 1 237 ? -1.147 10.961 2.045 1 89 237 LEU B O 1
ATOM 4934 N N . TRP B 1 238 ? -2.961 10.328 3.213 1 92.75 238 TRP B N 1
ATOM 4935 C CA . TRP B 1 238 ? -2.396 10.758 4.488 1 92.75 238 TRP B CA 1
ATOM 4936 C C . TRP B 1 238 ? -1.583 9.633 5.125 1 92.75 238 TRP B C 1
ATOM 4938 O O . TRP B 1 238 ? -2.047 8.492 5.211 1 92.75 238 TRP B O 1
ATOM 4948 N N . ARG B 1 239 ? -0.383 9.93 5.445 1 90.88 239 ARG B N 1
ATOM 4949 C CA . ARG B 1 239 ? 0.476 9 6.168 1 90.88 239 ARG B CA 1
ATOM 4950 C C . ARG B 1 239 ? 0.806 9.523 7.559 1 90.88 239 ARG B C 1
ATOM 4952 O O . ARG B 1 239 ? 1.755 10.297 7.73 1 90.88 239 ARG B O 1
ATOM 4959 N N . MET B 1 240 ? 0.089 9.023 8.484 1 94.62 240 MET B N 1
ATOM 4960 C CA . MET B 1 240 ? 0.213 9.469 9.867 1 94.62 240 MET B CA 1
ATOM 4961 C C . MET B 1 240 ? 0.291 8.281 10.812 1 94.62 240 MET B C 1
ATOM 4963 O O . MET B 1 240 ? -0.644 8.023 11.578 1 94.62 240 MET B O 1
ATOM 4967 N N . PRO B 1 241 ? 1.414 7.629 10.859 1 91.38 241 PRO B N 1
ATOM 4968 C CA . PRO B 1 241 ? 1.543 6.363 11.594 1 91.38 241 PRO B CA 1
ATOM 4969 C C . PRO B 1 241 ? 1.394 6.539 13.102 1 91.38 241 PRO B C 1
ATOM 4971 O O . PRO B 1 241 ? 1.044 5.586 13.805 1 91.38 241 PRO B O 1
ATOM 4974 N N . ALA B 1 242 ? 1.621 7.758 13.602 1 96.56 242 ALA B N 1
ATOM 4975 C CA . ALA B 1 242 ? 1.594 7.977 15.047 1 96.56 242 ALA B CA 1
ATOM 4976 C C . ALA B 1 242 ? 0.244 8.531 15.492 1 96.56 242 ALA B C 1
ATOM 4978 O O . ALA B 1 242 ? 0.017 8.75 16.688 1 96.56 242 ALA B O 1
ATOM 4979 N N . LEU B 1 243 ? -0.649 8.711 14.555 1 98.19 243 LEU B N 1
ATOM 4980 C CA . LEU B 1 243 ? -1.928 9.328 14.883 1 98.19 243 LEU B CA 1
ATOM 4981 C C . LEU B 1 243 ? -2.725 8.453 15.844 1 98.19 243 LEU B C 1
ATOM 4983 O O . LEU B 1 243 ? -3.039 7.305 15.523 1 98.19 243 LEU B O 1
ATOM 4987 N N . GLN B 1 244 ? -3.104 9.039 17 1 98.38 244 GLN B N 1
ATOM 4988 C CA . GLN B 1 244 ? -3.797 8.297 18.047 1 98.38 244 GLN B CA 1
ATOM 4989 C C . GLN B 1 244 ? -5.246 8.758 18.188 1 98.38 244 GLN B C 1
ATOM 4991 O O . GLN B 1 244 ? -6.129 7.961 18.5 1 98.38 244 GLN B O 1
ATOM 4996 N N . LYS B 1 245 ? -5.402 10.023 17.953 1 98.38 245 LYS B N 1
ATOM 4997 C CA . LYS B 1 245 ? -6.723 10.617 18.141 1 98.38 245 LYS B CA 1
ATOM 4998 C C . LYS B 1 245 ? -7.168 11.391 16.906 1 98.38 245 LYS B C 1
ATOM 5000 O O . LYS B 1 245 ? -6.43 12.234 16.391 1 98.38 245 LYS B O 1
ATOM 5005 N N . LEU B 1 246 ? -8.352 11.055 16.406 1 98.44 246 LEU B N 1
ATOM 5006 C CA . LEU B 1 246 ? -8.977 11.742 15.289 1 98.44 246 LEU B CA 1
ATOM 5007 C C . LEU B 1 246 ? -10.438 12.07 15.602 1 98.44 246 LEU B C 1
ATOM 5009 O O . LEU B 1 246 ? -11.211 11.18 15.961 1 98.44 246 LEU B O 1
ATOM 5013 N N . ASP B 1 247 ? -10.781 13.305 15.547 1 98.5 247 ASP B N 1
ATOM 5014 C CA . ASP B 1 247 ? -12.164 13.711 15.805 1 98.5 247 ASP B CA 1
ATOM 5015 C C . ASP B 1 247 ? -12.82 14.258 14.539 1 98.5 247 ASP B C 1
ATOM 5017 O O . ASP B 1 247 ? -12.445 15.328 14.055 1 98.5 247 ASP B O 1
ATOM 5021 N N . LEU B 1 248 ? -13.805 13.555 14.055 1 97.88 248 LEU B N 1
ATOM 5022 C CA . LEU B 1 248 ? -14.523 13.93 12.836 1 97.88 248 LEU B CA 1
ATOM 5023 C C . LEU B 1 248 ? -15.961 14.312 13.148 1 97.88 248 LEU B C 1
ATOM 5025 O O . LEU B 1 248 ? -16.797 14.422 12.242 1 97.88 248 LEU B O 1
ATOM 5029 N N . SER B 1 249 ? -16.312 14.531 14.406 1 97.31 249 SER B N 1
ATOM 5030 C CA . SER B 1 249 ? -17.703 14.758 14.812 1 97.31 249 SER B CA 1
ATOM 5031 C C . SER B 1 249 ? -18.203 16.125 14.352 1 97.31 249 SER B C 1
ATOM 5033 O O . SER B 1 249 ? -17.406 17 14 1 97.31 249 SER B O 1
ATOM 5035 N N . ASP B 1 250 ? -19.5 16.266 14.25 1 97.25 250 ASP B N 1
ATOM 5036 C CA . ASP B 1 250 ? -20.172 17.531 13.984 1 97.25 250 ASP B CA 1
ATOM 5037 C C . ASP B 1 250 ? -19.766 18.094 12.617 1 97.25 250 ASP B C 1
ATOM 5039 O O . ASP B 1 250 ? -19.359 19.25 12.516 1 97.25 250 ASP B O 1
ATOM 5043 N N . ASN B 1 251 ? -19.781 17.25 11.625 1 97.56 251 ASN B N 1
ATOM 5044 C CA . ASN B 1 251 ? -19.625 17.594 10.211 1 97.56 251 ASN B CA 1
ATOM 5045 C C . ASN B 1 251 ? -20.828 17.125 9.391 1 97.56 251 ASN B C 1
ATOM 5047 O O . ASN B 1 251 ? -21.938 17 9.914 1 97.56 251 ASN B O 1
ATOM 5051 N N . ASN B 1 252 ? -20.672 17.047 8.078 1 96.44 252 ASN B N 1
ATOM 5052 C CA . ASN B 1 252 ? -21.719 16.547 7.18 1 96.44 252 ASN B CA 1
ATOM 5053 C C . ASN B 1 252 ? -21.234 15.336 6.383 1 96.44 252 ASN B C 1
ATOM 5055 O O . ASN B 1 252 ? -21.531 15.219 5.191 1 96.44 252 ASN B O 1
ATOM 5059 N N . LEU B 1 253 ? -20.5 14.492 7.117 1 96.06 253 LEU B N 1
ATOM 5060 C CA . LEU B 1 253 ? -19.875 13.359 6.434 1 96.06 253 LEU B CA 1
ATOM 5061 C C . LEU B 1 253 ? -20.859 12.203 6.305 1 96.06 253 LEU B C 1
ATOM 5063 O O . LEU B 1 253 ? -21.547 11.859 7.262 1 96.06 253 LEU B O 1
ATOM 5067 N N . GLY B 1 254 ? -20.875 11.57 5.121 1 95.69 254 GLY B N 1
ATOM 5068 C CA . GLY B 1 254 ? -21.719 10.422 4.863 1 95.69 254 GLY B CA 1
ATOM 5069 C C . GLY B 1 254 ? -20.938 9.117 4.773 1 95.69 254 GLY B C 1
ATOM 5070 O O . GLY B 1 254 ? -21.5 8.039 4.957 1 95.69 254 GLY B O 1
ATOM 5071 N N . PHE B 1 255 ? -19.766 9.211 4.402 1 94.81 255 PHE B N 1
ATOM 5072 C CA . PHE B 1 255 ? -18.812 8.109 4.281 1 94.81 255 PHE B CA 1
ATOM 5073 C C . PHE B 1 255 ? -17.391 8.633 4.152 1 94.81 255 PHE B C 1
ATOM 5075 O O . PHE B 1 255 ? -17.172 9.836 3.967 1 94.81 255 PHE B O 1
ATOM 5082 N N . LEU B 1 256 ? -16.484 7.797 4.418 1 93.75 256 LEU B N 1
ATOM 5083 C CA . LEU B 1 256 ? -15.094 8.031 4.059 1 93.75 256 LEU B CA 1
ATOM 5084 C C . LEU B 1 256 ? -14.656 7.109 2.922 1 93.75 256 LEU B C 1
ATOM 5086 O O . LEU B 1 256 ? -15.281 6.066 2.693 1 93.75 256 LEU B O 1
ATOM 5090 N N . PHE B 1 257 ? -13.617 7.488 2.295 1 91.62 257 PHE B N 1
ATOM 5091 C CA . PHE B 1 257 ? -13.109 6.664 1.206 1 91.62 257 PHE B CA 1
ATOM 5092 C C . PHE B 1 257 ? -12.258 5.523 1.744 1 91.62 257 PHE B C 1
ATOM 5094 O O . PHE B 1 257 ? -11.742 4.707 0.974 1 91.62 257 PHE B O 1
ATOM 5101 N N . THR B 1 258 ? -12.172 5.516 2.99 1 91.75 258 THR B N 1
ATOM 5102 C CA . THR B 1 258 ? -11.375 4.48 3.633 1 91.75 258 THR B CA 1
ATOM 5103 C C . THR B 1 258 ? -12.008 4.047 4.953 1 91.75 258 THR B C 1
ATOM 5105 O O . THR B 1 258 ? -12.984 4.648 5.402 1 91.75 258 THR B O 1
ATOM 5108 N N . PHE B 1 259 ? -11.469 2.959 5.461 1 92.81 259 PHE B N 1
ATOM 5109 C CA . PHE B 1 259 ? -11.75 2.594 6.844 1 92.81 259 PHE B CA 1
ATOM 5110 C C . PHE B 1 259 ? -10.57 2.93 7.746 1 92.81 259 PHE B C 1
ATOM 5112 O O . PHE B 1 259 ? -10.258 2.18 8.672 1 92.81 259 PHE B O 1
ATOM 5119 N N . LEU B 1 260 ? -9.844 3.973 7.34 1 92.62 260 LEU B N 1
ATOM 5120 C CA . LEU B 1 260 ? -8.781 4.598 8.109 1 92.62 260 LEU B CA 1
ATOM 5121 C C . LEU B 1 260 ? -7.625 3.629 8.336 1 92.62 260 LEU B C 1
ATOM 5123 O O . LEU B 1 260 ? -7.016 3.613 9.406 1 92.62 260 LEU B O 1
ATOM 5127 N N . GLU B 1 261 ? -7.371 2.838 7.383 1 89.44 261 GLU B N 1
ATOM 5128 C CA . GLU B 1 261 ? -6.258 1.896 7.457 1 89.44 261 GLU B CA 1
ATOM 5129 C C . GLU B 1 261 ? -4.918 2.621 7.426 1 89.44 261 GLU B C 1
ATOM 5131 O O . GLU B 1 261 ? -3.902 2.084 7.875 1 89.44 261 GLU B O 1
ATOM 5136 N N . GLU B 1 262 ? -4.914 3.857 6.98 1 87.81 262 GLU B N 1
ATOM 5137 C CA . GLU B 1 262 ? -3.68 4.633 6.879 1 87.81 262 GLU B CA 1
ATOM 5138 C C . GLU B 1 262 ? -3.207 5.102 8.25 1 87.81 262 GLU B C 1
ATOM 5140 O O . GLU B 1 262 ? -2.096 5.617 8.391 1 87.81 262 GLU B O 1
ATOM 5145 N N . PHE B 1 263 ? -4 4.859 9.211 1 93.31 263 PHE B N 1
ATOM 5146 C CA . PHE B 1 263 ? -3.66 5.254 10.578 1 93.31 263 PHE B CA 1
ATOM 5147 C C . PHE B 1 263 ? -3.514 4.027 11.469 1 93.31 263 PHE B C 1
ATOM 5149 O O . PHE B 1 263 ? -4.391 3.74 12.289 1 93.31 263 PHE B O 1
ATOM 5156 N N . PRO B 1 264 ? -2.418 3.398 11.508 1 89.69 264 PRO B N 1
ATOM 5157 C CA . PRO B 1 264 ? -2.262 2.133 12.234 1 89.69 264 PRO B CA 1
ATOM 5158 C C . PRO B 1 264 ? -2.318 2.305 13.75 1 89.69 264 PRO B C 1
ATOM 5160 O O . PRO B 1 264 ? -2.697 1.374 14.461 1 89.69 264 PRO B O 1
ATOM 5163 N N . SER B 1 265 ? -1.97 3.465 14.281 1 94.75 265 SER B N 1
ATOM 5164 C CA . SER B 1 265 ? -1.896 3.67 15.719 1 94.75 265 SER B CA 1
ATOM 5165 C C . SER B 1 265 ? -3.16 4.34 16.25 1 94.75 265 SER B C 1
ATOM 5167 O O . SER B 1 265 ? -3.23 4.699 17.422 1 94.75 265 SER B O 1
ATOM 5169 N N . LEU B 1 266 ? -4.133 4.473 15.383 1 96.81 266 LEU B N 1
ATOM 5170 C CA . LEU B 1 266 ? -5.352 5.16 15.789 1 96.81 266 LEU B CA 1
ATOM 5171 C C . LEU B 1 266 ? -6.012 4.449 16.969 1 96.81 266 LEU B C 1
ATOM 5173 O O . LEU B 1 266 ? -6.25 3.242 16.922 1 96.81 266 LEU B O 1
ATOM 5177 N N . ALA B 1 267 ? -6.297 5.223 18.047 1 97.69 267 ALA B N 1
ATOM 5178 C CA . ALA B 1 267 ? -6.844 4.645 19.266 1 97.69 267 ALA B CA 1
ATOM 5179 C C . ALA B 1 267 ? -8.227 5.219 19.578 1 97.69 267 ALA B C 1
ATOM 5181 O O . ALA B 1 267 ? -9.07 4.543 20.172 1 97.69 267 ALA B O 1
ATOM 5182 N N . GLU B 1 268 ? -8.391 6.43 19.219 1 97.94 268 GLU B N 1
ATOM 5183 C CA . GLU B 1 268 ? -9.648 7.121 19.5 1 97.94 268 GLU B CA 1
ATOM 5184 C C . GLU B 1 268 ? -10.18 7.816 18.25 1 97.94 268 GLU B C 1
ATOM 5186 O O . GLU B 1 268 ? -9.453 8.57 17.594 1 97.94 268 GLU B O 1
ATOM 5191 N N . LEU B 1 269 ? -11.469 7.574 17.922 1 97.56 269 LEU B N 1
ATOM 5192 C CA . LEU B 1 269 ? -12.125 8.141 16.75 1 97.56 269 LEU B CA 1
ATOM 5193 C C . LEU B 1 269 ? -13.539 8.609 17.109 1 97.56 269 LEU B C 1
ATOM 5195 O O . LEU B 1 269 ? -14.344 7.832 17.625 1 97.56 269 LEU B O 1
ATOM 5199 N N . GLU B 1 270 ? -13.828 9.859 16.875 1 97.56 270 GLU B N 1
ATOM 5200 C CA . GLU B 1 270 ? -15.164 10.398 17.109 1 97.56 270 GLU B CA 1
ATOM 5201 C C . GLU B 1 270 ? -15.922 10.586 15.797 1 97.56 270 GLU B C 1
ATOM 5203 O O . GLU B 1 270 ? -15.445 11.273 14.891 1 97.56 270 GLU B O 1
ATOM 5208 N N . LEU B 1 271 ? -17.156 10.031 15.758 1 96.69 271 LEU B N 1
ATOM 5209 C CA . LEU B 1 271 ? -17.906 10.031 14.508 1 96.69 271 LEU B CA 1
ATOM 5210 C C . LEU B 1 271 ? -19.297 10.625 14.695 1 96.69 271 LEU B C 1
ATOM 5212 O O . LEU B 1 271 ? -20.016 10.844 13.727 1 96.69 271 LEU B O 1
ATOM 5216 N N . HIS B 1 272 ? -19.656 10.961 15.852 1 95.94 272 HIS B N 1
ATOM 5217 C CA . HIS B 1 272 ? -21.031 11.336 16.141 1 95.94 272 HIS B CA 1
ATOM 5218 C C . HIS B 1 272 ? -21.406 12.641 15.438 1 95.94 272 HIS B C 1
ATOM 5220 O O . HIS B 1 272 ? -20.531 13.391 15.016 1 95.94 272 HIS B O 1
ATOM 5226 N N . THR B 1 273 ? -22.672 12.898 15.18 1 95.25 273 THR B N 1
ATOM 5227 C CA . THR B 1 273 ? -23.266 14.109 14.641 1 95.25 273 THR B CA 1
ATOM 5228 C C . THR B 1 273 ? -22.781 14.367 13.211 1 95.25 273 THR B C 1
ATOM 5230 O O . THR B 1 273 ? -22.297 15.453 12.898 1 95.25 273 THR B O 1
ATOM 5233 N N . ASN B 1 274 ? -22.938 13.32 12.398 1 95.25 274 ASN B N 1
ATOM 5234 C CA . ASN B 1 274 ? -22.719 13.352 10.953 1 95.25 274 ASN B CA 1
ATOM 5235 C C . ASN B 1 274 ? -23.891 12.734 10.203 1 95.25 274 ASN B C 1
ATOM 5237 O O . ASN B 1 274 ? -24.969 12.531 10.766 1 95.25 274 ASN B O 1
ATOM 5241 N N . GLN B 1 275 ? -23.766 12.648 8.891 1 94.12 275 GLN B N 1
ATOM 5242 C CA . GLN B 1 275 ? -24.797 12.062 8.047 1 94.12 275 GLN B CA 1
ATOM 5243 C C . GLN B 1 275 ? -24.328 10.758 7.422 1 94.12 275 GLN B C 1
ATOM 5245 O O . GLN B 1 275 ? -24.438 10.57 6.203 1 94.12 275 GLN B O 1
ATOM 5250 N N . TRP B 1 276 ? -24 9.828 8.281 1 95.69 276 TRP B N 1
ATOM 5251 C CA . TRP B 1 276 ? -23.344 8.609 7.832 1 95.69 276 TRP B CA 1
ATOM 5252 C C . TRP B 1 276 ? -24.312 7.703 7.086 1 95.69 276 TRP B C 1
ATOM 5254 O O . TRP B 1 276 ? -25.484 7.602 7.461 1 95.69 276 TRP B O 1
ATOM 5264 N N . ASN B 1 277 ? -23.812 7.039 6.086 1 96.06 277 ASN B N 1
ATOM 5265 C CA . ASN B 1 277 ? -24.469 5.898 5.465 1 96.06 277 ASN B CA 1
ATOM 5266 C C . ASN B 1 277 ? -24.422 4.664 6.363 1 96.06 277 ASN B C 1
ATOM 5268 O O . ASN B 1 277 ? -23.359 4.285 6.848 1 96.06 277 ASN B O 1
ATOM 5272 N N . CYS B 1 278 ? -25.578 3.998 6.531 1 95.56 278 CYS B N 1
ATOM 5273 C CA . CYS B 1 278 ? -25.656 2.912 7.504 1 95.56 278 CYS B CA 1
ATOM 5274 C C . CYS B 1 278 ? -24.75 1.751 7.094 1 95.56 278 CYS B C 1
ATOM 5276 O O . CYS B 1 278 ? -24.109 1.129 7.941 1 95.56 278 CYS B O 1
ATOM 5278 N N . ALA B 1 279 ? -24.734 1.462 5.777 1 93.88 279 ALA B N 1
ATOM 5279 C CA . ALA B 1 279 ? -23.891 0.368 5.309 1 93.88 279 ALA B CA 1
ATOM 5280 C C . ALA B 1 279 ? -22.406 0.653 5.598 1 93.88 279 ALA B C 1
ATOM 5282 O O . ALA B 1 279 ? -21.672 -0.23 6.047 1 93.88 279 ALA B O 1
ATOM 5283 N N . TRP B 1 280 ? -22.047 1.845 5.363 1 94.69 280 TRP B N 1
ATOM 5284 C CA . TRP B 1 280 ? -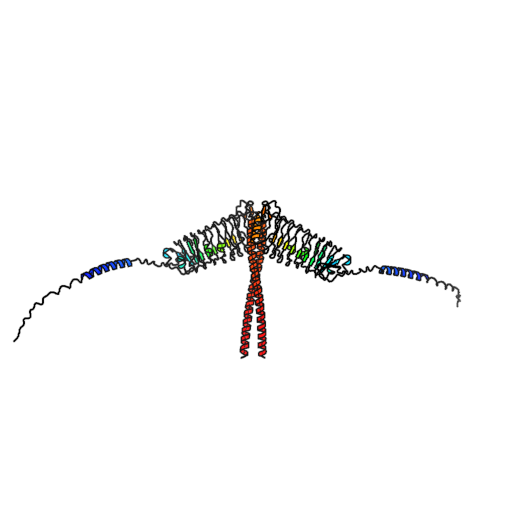20.656 2.246 5.617 1 94.69 280 TRP B CA 1
ATOM 5285 C C . TRP B 1 280 ? -20.359 2.219 7.109 1 94.69 280 TRP B C 1
ATOM 5287 O O . TRP B 1 280 ? -19.328 1.673 7.527 1 94.69 280 TRP B O 1
ATOM 5297 N N . LEU B 1 281 ? -21.266 2.844 7.934 1 95.12 281 LEU B N 1
ATOM 5298 C CA . LEU B 1 281 ? -21.047 2.965 9.367 1 95.12 281 LEU B CA 1
ATOM 5299 C C . LEU B 1 281 ? -20.938 1.589 10.016 1 95.12 281 LEU B C 1
ATOM 5301 O O . LEU B 1 281 ? -20.094 1.382 10.898 1 95.12 281 LEU B O 1
ATOM 5305 N N . HIS B 1 282 ? -21.734 0.683 9.562 1 94.56 282 HIS B N 1
ATOM 5306 C CA . HIS B 1 282 ? -21.688 -0.673 10.102 1 94.56 282 HIS B CA 1
ATOM 5307 C C . HIS B 1 282 ? -20.312 -1.29 9.914 1 94.56 282 HIS B C 1
ATOM 5309 O O . HIS B 1 282 ? -19.734 -1.854 10.859 1 94.56 282 HIS B O 1
ATOM 5315 N N . LYS B 1 283 ? -19.797 -1.116 8.695 1 93.56 283 LYS B N 1
ATOM 5316 C CA . LYS B 1 283 ? -18.5 -1.688 8.391 1 93.56 283 LYS B CA 1
ATOM 5317 C C . LYS B 1 283 ? -17.391 -0.952 9.133 1 93.56 283 LYS B C 1
ATOM 5319 O O . LYS B 1 283 ? -16.406 -1.563 9.555 1 93.56 283 LYS B O 1
ATOM 5324 N N . MET B 1 284 ? -17.547 0.318 9.336 1 93.44 284 MET B N 1
ATOM 5325 C CA . MET B 1 284 ? -16.562 1.105 10.062 1 93.44 284 MET B CA 1
ATOM 5326 C C . MET B 1 284 ? -16.516 0.712 11.531 1 93.44 284 MET B C 1
ATOM 5328 O O . MET B 1 284 ? -15.445 0.578 12.117 1 93.44 284 MET B O 1
ATOM 5332 N N . VAL B 1 285 ? -17.641 0.552 12.07 1 93.38 285 VAL B N 1
ATOM 5333 C CA . VAL B 1 285 ? -17.719 0.167 13.477 1 93.38 285 VAL B CA 1
ATOM 5334 C C . VAL B 1 285 ? -17.094 -1.216 13.672 1 93.38 285 VAL B C 1
ATOM 5336 O O . VAL B 1 285 ? -16.391 -1.456 14.648 1 93.38 285 VAL B O 1
ATOM 5339 N N . ASP B 1 286 ? -17.391 -2.131 12.742 1 92.81 286 ASP B N 1
ATOM 5340 C CA . ASP B 1 286 ? -16.75 -3.441 12.773 1 92.81 286 ASP B CA 1
ATOM 5341 C C . ASP B 1 286 ? -15.234 -3.311 12.789 1 92.81 286 ASP B C 1
ATOM 5343 O O . ASP B 1 286 ? -14.555 -4.004 13.555 1 92.81 286 ASP B O 1
ATOM 5347 N N . ARG B 1 287 ? -14.789 -2.42 11.984 1 91.25 287 ARG B N 1
ATOM 5348 C CA . ARG B 1 287 ? -13.352 -2.182 11.891 1 91.25 287 ARG B CA 1
ATOM 5349 C C . ARG B 1 287 ? -12.812 -1.611 13.195 1 91.25 287 ARG B C 1
ATOM 5351 O O . ARG B 1 287 ? -11.719 -1.984 13.633 1 91.25 287 ARG B O 1
ATOM 5358 N N . MET B 1 288 ? -13.469 -0.711 13.766 1 93.88 288 MET B N 1
ATOM 5359 C CA . MET B 1 288 ? -13.062 -0.105 15.031 1 93.88 288 MET B CA 1
ATOM 5360 C C . MET B 1 288 ? -12.945 -1.159 16.125 1 93.88 288 MET B C 1
ATOM 5362 O O . MET B 1 288 ? -11.992 -1.141 16.906 1 93.88 288 MET B O 1
ATOM 5366 N N . GLU B 1 289 ? -13.836 -2.051 16.125 1 93.75 289 GLU B N 1
ATOM 5367 C CA . GLU B 1 289 ? -13.797 -3.131 17.109 1 93.75 289 GLU B CA 1
ATOM 5368 C C . GLU B 1 289 ? -12.594 -4.039 16.891 1 93.75 289 GLU B C 1
ATOM 5370 O O . GLU B 1 289 ? -11.875 -4.379 17.828 1 93.75 289 GLU B O 1
ATOM 5375 N N . GLN B 1 290 ? -12.391 -4.371 15.664 1 92.06 290 GLN B N 1
ATOM 5376 C CA . GLN B 1 290 ? -11.281 -5.254 15.312 1 92.06 290 GLN B CA 1
ATOM 5377 C C . GLN B 1 290 ? -9.938 -4.641 15.711 1 92.06 290 GLN B C 1
ATOM 5379 O O . GLN B 1 290 ? -9.023 -5.355 16.125 1 92.06 290 GLN B O 1
ATOM 5384 N N . ARG B 1 291 ? -9.906 -3.309 15.648 1 93.06 291 ARG B N 1
ATOM 5385 C CA . ARG B 1 291 ? -8.641 -2.617 15.883 1 93.06 291 ARG B CA 1
ATOM 5386 C C . ARG B 1 291 ? -8.617 -1.983 17.266 1 93.06 291 ARG B C 1
ATOM 5388 O O . ARG B 1 291 ? -7.68 -1.26 17.609 1 93.06 291 ARG B O 1
ATOM 5395 N N . ALA B 1 292 ? -9.586 -2.203 18.016 1 95.19 292 ALA B N 1
ATOM 5396 C CA . ALA B 1 292 ? -9.695 -1.685 19.391 1 95.19 292 ALA B CA 1
ATOM 5397 C C . ALA B 1 292 ? -9.633 -0.16 19.391 1 95.19 292 ALA B C 1
ATOM 5399 O O . ALA B 1 292 ? -8.875 0.428 20.172 1 95.19 292 ALA B O 1
ATOM 5400 N N . ILE B 1 293 ? -10.328 0.412 18.438 1 96.06 293 ILE B N 1
ATOM 5401 C CA . ILE B 1 293 ? -10.453 1.865 18.391 1 96.06 293 ILE B CA 1
ATOM 5402 C C . ILE B 1 293 ? -11.664 2.309 19.203 1 96.06 293 ILE B C 1
ATOM 5404 O O . ILE B 1 293 ? -12.781 1.844 18.969 1 96.06 293 ILE B O 1
ATOM 5408 N N . GLY B 1 294 ? -11.438 3.201 20.125 1 93.94 294 GLY B N 1
ATOM 5409 C CA . GLY B 1 294 ? -12.508 3.666 21 1 93.94 294 GLY B CA 1
ATOM 5410 C C . GLY B 1 294 ? -13.203 4.91 20.469 1 93.94 294 GLY B C 1
ATOM 5411 O O . GLY B 1 294 ? -12.703 5.574 19.562 1 93.94 294 GLY B O 1
ATOM 5412 N N . HIS B 1 295 ? -14.5 5.059 20.953 1 89.5 295 HIS B N 1
ATOM 5413 C CA . HIS B 1 295 ? -15.234 6.293 20.703 1 89.5 295 HIS B CA 1
ATOM 5414 C C . HIS B 1 295 ? -15.867 6.824 21.984 1 89.5 295 HIS B C 1
ATOM 5416 O O . HIS B 1 295 ? -16.266 6.047 22.859 1 89.5 295 HIS B O 1
ATOM 5422 N N . GLY B 1 296 ? -15.727 8.07 22.188 1 81.75 296 GLY B N 1
ATOM 5423 C CA . GLY B 1 296 ? -16.109 8.656 23.469 1 81.75 296 GLY B CA 1
ATOM 5424 C C . GLY B 1 296 ? -17.531 9.211 23.469 1 81.75 296 GLY B C 1
ATOM 5425 O O . GLY B 1 296 ? -18.188 9.258 24.5 1 81.75 296 GLY B O 1
ATOM 5426 N N . GLN B 1 297 ? -17.938 9.711 22.406 1 82.06 297 GLN B N 1
ATOM 5427 C CA . GLN B 1 297 ? -19.219 10.406 22.391 1 82.06 297 GLN B CA 1
ATOM 5428 C C . GLN B 1 297 ? -20.219 9.711 21.453 1 82.06 297 GLN B C 1
ATOM 5430 O O . GLN B 1 297 ? -19.812 9.008 20.531 1 82.06 297 GLN B O 1
ATOM 5435 N N . ILE B 1 298 ? -21.578 9.883 21.938 1 84.06 298 ILE B N 1
ATOM 5436 C CA . ILE B 1 298 ? -22.625 9.219 21.156 1 84.06 298 ILE B CA 1
ATOM 5437 C C . ILE B 1 298 ? -23.688 10.227 20.75 1 84.06 298 ILE B C 1
ATOM 5439 O O . ILE B 1 298 ? -23.734 11.336 21.281 1 84.06 298 ILE B O 1
ATOM 5443 N N . ASP B 1 299 ? -24.391 9.875 19.75 1 86.56 299 ASP B N 1
ATOM 5444 C CA . ASP B 1 299 ? -25.516 10.688 19.312 1 86.56 299 ASP B CA 1
ATOM 5445 C C . ASP B 1 299 ? -26.703 10.555 20.281 1 86.56 299 ASP B C 1
ATOM 5447 O O . ASP B 1 299 ? -27.172 9.445 20.531 1 86.56 299 ASP B O 1
ATOM 5451 N N . ARG B 1 300 ? -27.094 11.633 20.812 1 84.5 300 ARG B N 1
ATOM 5452 C CA . ARG B 1 300 ? -28.219 11.609 21.75 1 84.5 300 ARG B CA 1
ATOM 5453 C C . ARG B 1 300 ? -29.547 11.547 21.016 1 84.5 300 ARG B C 1
ATOM 5455 O O . ARG B 1 300 ? -30.5 10.938 21.5 1 84.5 300 ARG B O 1
ATOM 5462 N N . THR B 1 301 ? -29.594 12.18 19.875 1 88.75 301 THR B N 1
ATOM 5463 C CA . THR B 1 301 ? -30.766 12.164 19 1 88.75 301 THR B CA 1
ATOM 5464 C C . THR B 1 301 ? -30.406 11.633 17.625 1 88.75 301 THR B C 1
ATOM 5466 O O . THR B 1 301 ? -29.281 11.836 17.141 1 88.75 301 THR B O 1
ATOM 5469 N N . CYS B 1 302 ? -31.391 10.883 17.062 1 91.19 302 CYS B N 1
ATOM 5470 C CA . CYS B 1 302 ? -31.094 10.305 15.758 1 91.19 302 CYS B CA 1
ATOM 5471 C C . CYS B 1 302 ? -32.344 10.156 14.93 1 91.19 302 CYS B C 1
ATOM 5473 O O . CYS B 1 302 ? -33.312 9.477 15.352 1 91.19 302 CYS B O 1
ATOM 5475 N N . ASP B 1 303 ? -32.406 10.891 13.836 1 87.75 303 ASP B N 1
ATOM 5476 C CA . ASP B 1 303 ? -33.5 10.734 12.883 1 87.75 303 ASP B CA 1
ATOM 5477 C C . ASP B 1 303 ? -33.281 9.539 11.961 1 87.75 303 ASP B C 1
ATOM 5479 O O . ASP B 1 303 ? -34.094 9.234 11.094 1 87.75 303 ASP B O 1
ATOM 5483 N N . GLY B 1 304 ? -32.438 8.703 12.203 1 92.44 304 GLY B N 1
ATOM 5484 C CA . GLY B 1 304 ? -32.094 7.5 11.461 1 92.44 304 GLY B CA 1
ATOM 5485 C C . GLY B 1 304 ? -31.891 6.289 12.352 1 92.44 304 GLY B C 1
ATOM 5486 O O . GLY B 1 304 ? -32.719 6.004 13.219 1 92.44 304 GLY B O 1
ATOM 5487 N N . THR B 1 305 ? -31.016 5.492 12.047 1 92.56 305 THR B N 1
ATOM 5488 C CA . THR B 1 305 ? -30.688 4.301 12.828 1 92.56 305 THR B CA 1
ATOM 5489 C C . THR B 1 305 ? -29.438 4.523 13.664 1 92.56 305 THR B C 1
ATOM 5491 O O . THR B 1 305 ? -28.469 5.125 13.195 1 92.56 305 THR B O 1
ATOM 5494 N N . LEU B 1 306 ? -29.547 4.086 14.906 1 90.94 306 LEU B N 1
ATOM 5495 C CA . LEU B 1 306 ? -28.391 4.199 15.797 1 90.94 306 LEU B CA 1
ATOM 5496 C C . LEU B 1 306 ? -27.562 2.918 15.781 1 90.94 306 LEU B C 1
ATOM 5498 O O . LEU B 1 306 ? -28.094 1.828 16.016 1 90.94 306 LEU B O 1
ATOM 5502 N N . PHE B 1 307 ? -26.375 3.07 15.406 1 87.88 307 PHE B N 1
ATOM 5503 C CA . PHE B 1 307 ? -25.438 1.954 15.43 1 87.88 307 PHE B CA 1
ATOM 5504 C C . PHE B 1 307 ? -24.219 2.293 16.281 1 87.88 307 PHE B C 1
ATOM 5506 O O . PHE B 1 307 ? -23.453 3.191 15.945 1 87.88 307 PHE B O 1
ATOM 5513 N N . GLY B 1 308 ? -23.938 1.571 17.391 1 84.56 308 GLY B N 1
ATOM 5514 C CA . GLY B 1 308 ? -22.797 1.858 18.266 1 84.56 308 GLY B CA 1
ATOM 5515 C C . GLY B 1 308 ? -22.844 3.252 18.859 1 84.56 308 GLY B C 1
ATOM 5516 O O . GLY B 1 308 ? -21.797 3.873 19.062 1 84.56 308 GLY B O 1
ATOM 5517 N N . GLY B 1 309 ? -23.969 3.844 18.969 1 90.94 309 GLY B N 1
ATOM 5518 C CA . GLY B 1 309 ? -24.109 5.172 19.531 1 90.94 309 GLY B CA 1
ATOM 5519 C C . GLY B 1 309 ? -23.984 6.281 18.5 1 90.94 309 GLY B C 1
ATOM 5520 O O . GLY B 1 309 ? -24.016 7.461 18.844 1 90.94 309 GLY B O 1
ATOM 5521 N N . VAL B 1 310 ? -23.812 5.93 17.234 1 95.19 310 VAL B N 1
ATOM 5522 C CA . VAL B 1 310 ? -23.672 6.906 16.156 1 95.19 310 VAL B CA 1
ATOM 5523 C C . VAL B 1 310 ? -24.859 6.801 15.195 1 95.19 310 VAL B C 1
ATOM 5525 O O . VAL B 1 310 ? -25.266 5.699 14.836 1 95.19 310 VAL B O 1
ATOM 5528 N N . CYS B 1 311 ? -25.359 7.883 14.844 1 95.44 311 CYS B N 1
ATOM 5529 C CA . CYS B 1 311 ? -26.562 7.934 14 1 95.44 311 CYS B CA 1
ATOM 5530 C C . CYS B 1 311 ? -26.188 7.75 12.531 1 95.44 311 CYS B C 1
ATOM 5532 O O . CYS B 1 311 ? -25.172 8.273 12.07 1 95.44 311 CYS B O 1
ATOM 5534 N N . CYS B 1 312 ? -27 7 11.789 1 95.19 312 CYS B N 1
ATOM 5535 C CA . CYS B 1 312 ? -26.828 6.82 10.352 1 95.19 312 CYS B CA 1
ATOM 5536 C C . CYS B 1 312 ? -28.172 6.82 9.641 1 95.19 312 CYS B C 1
ATOM 5538 O O . CYS B 1 312 ? -29.219 6.719 10.281 1 95.19 312 CYS B O 1
ATOM 5540 N N . LYS B 1 313 ? -28.078 7.023 8.344 1 94.56 313 LYS B N 1
ATOM 5541 C CA . LYS B 1 313 ? -29.266 7.008 7.496 1 94.56 313 LYS B CA 1
ATOM 5542 C C . LYS B 1 313 ? -29.125 6 6.359 1 94.56 313 LYS B C 1
ATOM 5544 O O . LYS B 1 313 ? -28.094 5.98 5.672 1 94.56 313 LYS B O 1
ATOM 5549 N N . ALA B 1 314 ? -30.125 5.176 6.125 1 89.06 314 ALA B N 1
ATOM 5550 C CA . ALA B 1 314 ? -30.094 4.141 5.098 1 89.06 314 ALA B CA 1
ATOM 5551 C C . ALA B 1 314 ? -30.062 4.758 3.701 1 89.06 314 ALA B C 1
ATOM 5553 O O . ALA B 1 314 ? -29.438 4.223 2.791 1 89.06 314 ALA B O 1
ATOM 5554 N N . GLU B 1 315 ? -30.75 5.883 3.541 1 86.19 315 GLU B N 1
ATOM 5555 C CA . GLU B 1 315 ? -30.891 6.52 2.232 1 86.19 315 GLU B CA 1
ATOM 5556 C C . GLU B 1 315 ? -29.766 7.531 1.996 1 86.19 315 GLU B C 1
ATOM 5558 O O . GLU B 1 315 ? -29.781 8.266 1.005 1 86.19 315 GLU B O 1
ATOM 5563 N N . ALA B 1 316 ? -28.797 7.418 2.895 1 87.25 316 ALA B N 1
ATOM 5564 C CA . ALA B 1 316 ? -27.703 8.359 2.723 1 87.25 316 ALA B CA 1
ATOM 5565 C C . ALA B 1 316 ? -26.875 8.016 1.49 1 87.25 316 ALA B C 1
ATOM 5567 O O . ALA B 1 316 ? -26.953 6.898 0.97 1 87.25 316 ALA B O 1
ATOM 5568 N N . SER B 1 317 ? -26.156 9.016 1.021 1 85.69 317 SER B N 1
ATOM 5569 C CA . SER B 1 317 ? -25.344 8.883 -0.179 1 85.69 317 SER B CA 1
ATOM 5570 C C . SER B 1 317 ? -24.281 7.801 -0.001 1 85.69 317 SER B C 1
ATOM 5572 O O . SER B 1 317 ? -23.797 7.57 1.112 1 85.69 317 SER B O 1
ATOM 5574 N N . GLU B 1 318 ? -24.031 7.023 -1.104 1 88.44 318 GLU B N 1
ATOM 5575 C CA . GLU B 1 318 ? -22.953 6.051 -1.153 1 88.44 318 GLU B CA 1
ATOM 5576 C C . GLU B 1 318 ? -21.766 6.578 -1.974 1 88.44 318 GLU B C 1
ATOM 5578 O O . GLU B 1 318 ? -21.953 7.406 -2.867 1 88.44 318 GLU B O 1
ATOM 5583 N N . PRO B 1 319 ? -20.672 6.125 -1.553 1 90.19 319 PRO B N 1
ATOM 5584 C CA . PRO B 1 319 ? -19.531 6.602 -2.346 1 90.19 319 PRO B CA 1
ATOM 5585 C C . PRO B 1 319 ? -19.547 6.074 -3.779 1 90.19 319 PRO B C 1
ATOM 5587 O O . PRO B 1 319 ? -20.016 4.957 -4.023 1 90.19 319 PRO B O 1
ATOM 5590 N N . ASP B 1 320 ? -19.062 6.922 -4.656 1 91.56 320 ASP B N 1
ATOM 5591 C CA . ASP B 1 320 ? -18.875 6.516 -6.047 1 91.56 320 ASP B CA 1
ATOM 5592 C C . ASP B 1 320 ? -17.812 5.434 -6.176 1 91.56 320 ASP B C 1
ATOM 5594 O O . ASP B 1 320 ? -16.641 5.664 -5.84 1 91.56 320 ASP B O 1
ATOM 5598 N N . PRO B 1 321 ? -18.266 4.309 -6.672 1 92.31 321 PRO B N 1
ATOM 5599 C CA . PRO B 1 321 ? -17.297 3.209 -6.758 1 92.31 321 PRO B CA 1
ATOM 5600 C C . PRO B 1 321 ? -16.062 3.57 -7.578 1 92.31 321 PRO B C 1
ATOM 5602 O O . PRO B 1 321 ? -14.953 3.125 -7.262 1 92.31 321 PRO B O 1
ATOM 5605 N N . MET B 1 322 ? -16.234 4.316 -8.609 1 91.19 322 MET B N 1
ATOM 5606 C CA . MET B 1 322 ? -15.094 4.699 -9.43 1 91.19 322 MET B CA 1
ATOM 5607 C C . MET B 1 322 ? -14.133 5.578 -8.641 1 91.19 322 MET B C 1
ATOM 5609 O O . MET B 1 322 ? -12.914 5.426 -8.75 1 91.19 322 MET B O 1
ATOM 5613 N N . MET B 1 323 ? -14.68 6.406 -7.816 1 90.06 323 MET B N 1
ATOM 5614 C CA . MET B 1 323 ? -13.836 7.266 -6.984 1 90.06 323 MET B CA 1
ATOM 5615 C C . MET B 1 323 ? -13.094 6.449 -5.938 1 90.06 323 MET B C 1
ATOM 5617 O O . MET B 1 323 ? -11.938 6.75 -5.609 1 90.06 323 MET B O 1
ATOM 5621 N N . LEU B 1 324 ? -13.789 5.461 -5.484 1 91.88 324 LEU B N 1
ATOM 5622 C CA . LEU B 1 324 ? -13.156 4.57 -4.52 1 91.88 324 LEU B CA 1
ATOM 5623 C C . LEU B 1 324 ? -11.969 3.844 -5.148 1 91.88 324 LEU B C 1
ATOM 5625 O O . LEU B 1 324 ? -10.914 3.719 -4.531 1 91.88 324 LEU B O 1
ATOM 5629 N N . LEU B 1 325 ? -12.141 3.383 -6.379 1 91.75 325 LEU B N 1
ATOM 5630 C CA . LEU B 1 325 ? -11.094 2.666 -7.098 1 91.75 325 LEU B CA 1
ATOM 5631 C C . LEU B 1 325 ? -9.906 3.582 -7.383 1 91.75 325 LEU B C 1
ATOM 5633 O O . LEU B 1 325 ? -8.75 3.174 -7.234 1 91.75 325 LEU B O 1
ATOM 5637 N N . ILE B 1 326 ? -10.219 4.777 -7.672 1 88.44 326 ILE B N 1
ATOM 5638 C CA . ILE B 1 326 ? -9.164 5.754 -7.945 1 88.44 326 ILE B CA 1
ATOM 5639 C C . ILE B 1 326 ? -8.383 6.039 -6.668 1 88.44 326 ILE B C 1
ATOM 5641 O O . ILE B 1 326 ? -7.148 6.07 -6.684 1 88.44 326 ILE B O 1
ATOM 5645 N N . SER B 1 327 ? -9.102 6.242 -5.617 1 87.62 327 SER B N 1
ATOM 5646 C CA . SER B 1 327 ? -8.461 6.496 -4.332 1 87.62 327 SER B CA 1
ATOM 5647 C C . SER B 1 327 ? -7.57 5.332 -3.916 1 87.62 327 SER B C 1
ATOM 5649 O O . SER B 1 327 ? -6.449 5.539 -3.441 1 87.62 327 SER B O 1
ATOM 5651 N N . ARG B 1 328 ? -8.039 4.18 -4.141 1 87.69 328 ARG B N 1
ATOM 5652 C CA . ARG B 1 328 ? -7.266 2.982 -3.818 1 87.69 328 ARG B CA 1
ATOM 5653 C C . ARG B 1 328 ? -5.988 2.92 -4.645 1 87.69 328 ARG B C 1
ATOM 5655 O O . ARG B 1 328 ? -4.914 2.619 -4.117 1 87.69 328 ARG B O 1
ATOM 5662 N N . THR B 1 329 ? -6.18 3.174 -5.898 1 87.94 329 THR B N 1
ATOM 5663 C CA . THR B 1 329 ? -5.02 3.15 -6.781 1 87.94 329 THR B CA 1
ATOM 5664 C C . THR B 1 329 ? -3.934 4.094 -6.273 1 87.94 329 THR B C 1
ATOM 5666 O O . THR B 1 329 ? -2.752 3.742 -6.273 1 87.94 329 THR B O 1
ATOM 5669 N N . GLY B 1 330 ? -4.375 5.164 -5.77 1 84.19 330 GLY B N 1
ATOM 5670 C CA . GLY B 1 330 ? -3.416 6.141 -5.273 1 84.19 330 GLY B CA 1
ATOM 5671 C C . GLY B 1 330 ? -2.629 5.645 -4.074 1 84.19 330 GLY B C 1
ATOM 5672 O O . GLY B 1 330 ? -1.4 5.75 -4.043 1 84.19 330 GLY B O 1
ATOM 5673 N N . ILE B 1 331 ? -3.297 5.09 -3.172 1 86.62 331 ILE B N 1
ATOM 5674 C CA . ILE B 1 331 ? -2.629 4.664 -1.947 1 86.62 331 ILE B CA 1
ATOM 5675 C C . ILE B 1 331 ? -1.759 3.441 -2.234 1 86.62 331 ILE B C 1
ATOM 5677 O O . ILE B 1 331 ? -0.657 3.316 -1.694 1 86.62 331 ILE B O 1
ATOM 5681 N N . VAL B 1 332 ? -2.229 2.57 -3.084 1 88.5 332 VAL B N 1
ATOM 5682 C CA . VAL B 1 332 ? -1.479 1.354 -3.385 1 88.5 332 VAL B CA 1
ATOM 5683 C C . VAL B 1 332 ? -0.206 1.706 -4.148 1 88.5 332 VAL B C 1
ATOM 5685 O O . VAL B 1 332 ? 0.874 1.197 -3.84 1 88.5 332 VAL B O 1
ATOM 5688 N N . ASP B 1 333 ? -0.325 2.615 -5.039 1 87.62 333 ASP B N 1
ATOM 5689 C CA . ASP B 1 333 ? 0.852 3.066 -5.773 1 87.62 333 ASP B CA 1
ATOM 5690 C C . ASP B 1 333 ? 1.884 3.688 -4.836 1 87.62 333 ASP B C 1
ATOM 5692 O O . ASP B 1 333 ? 3.078 3.398 -4.941 1 87.62 333 ASP B O 1
ATOM 5696 N N . ASP B 1 334 ? 1.444 4.477 -3.975 1 87.25 334 ASP B N 1
ATOM 5697 C CA . ASP B 1 334 ? 2.338 5.133 -3.025 1 87.25 334 ASP B CA 1
ATOM 5698 C C . ASP B 1 334 ? 3.051 4.109 -2.145 1 87.25 334 ASP B C 1
ATOM 5700 O O . ASP B 1 334 ? 4.27 4.172 -1.972 1 87.25 334 ASP B O 1
ATOM 5704 N N . LEU B 1 335 ? 2.295 3.195 -1.638 1 88.25 335 LEU B N 1
ATOM 5705 C CA . LEU B 1 335 ? 2.861 2.184 -0.752 1 88.25 335 LEU B CA 1
ATOM 5706 C C . LEU B 1 335 ? 3.848 1.295 -1.502 1 88.25 335 LEU B C 1
ATOM 5708 O O . LEU B 1 335 ? 4.891 0.924 -0.96 1 88.25 335 LEU B O 1
ATOM 5712 N N . GLN B 1 336 ? 3.523 0.98 -2.68 1 89.25 336 GLN B N 1
ATOM 5713 C CA . GLN B 1 336 ? 4.418 0.161 -3.488 1 89.25 336 GLN B CA 1
ATOM 5714 C C . GLN B 1 336 ? 5.719 0.899 -3.787 1 89.25 336 GLN B C 1
ATOM 5716 O O . GLN B 1 336 ? 6.797 0.298 -3.779 1 89.25 336 GLN B O 1
ATOM 5721 N N . ASP B 1 337 ? 5.633 2.148 -4.031 1 89.19 337 ASP B N 1
ATOM 5722 C CA . ASP B 1 337 ? 6.828 2.957 -4.246 1 89.19 337 ASP B CA 1
ATOM 5723 C C . ASP B 1 337 ? 7.719 2.963 -3.006 1 89.19 337 ASP B C 1
ATOM 5725 O O . ASP B 1 337 ? 8.938 2.812 -3.109 1 89.19 337 ASP B O 1
ATOM 5729 N N . ARG B 1 338 ? 7.086 3.098 -1.935 1 88.56 338 ARG B N 1
ATOM 5730 C CA . ARG B 1 338 ? 7.836 3.1 -0.681 1 88.56 338 ARG B CA 1
ATOM 5731 C C . ARG B 1 338 ? 8.469 1.737 -0.42 1 88.56 338 ARG B C 1
ATOM 5733 O O . ARG B 1 338 ? 9.602 1.657 0.068 1 88.56 338 ARG B O 1
ATOM 5740 N N . LEU B 1 339 ? 7.777 0.762 -0.704 1 90.38 339 LEU B N 1
ATOM 5741 C CA . LEU B 1 339 ? 8.297 -0.593 -0.538 1 90.38 339 LEU B CA 1
ATOM 5742 C C . LEU B 1 339 ? 9.508 -0.826 -1.434 1 90.38 339 LEU B C 1
ATOM 5744 O O . LEU B 1 339 ? 10.492 -1.421 -1.002 1 90.38 339 LEU B O 1
ATOM 5748 N N . GLU B 1 340 ? 9.375 -0.384 -2.609 1 90.12 340 GLU B N 1
ATOM 5749 C CA . GLU B 1 340 ? 10.492 -0.501 -3.535 1 90.12 340 GLU B CA 1
ATOM 5750 C C . GLU B 1 340 ? 11.711 0.277 -3.031 1 90.12 340 GLU B C 1
ATOM 5752 O O . GLU B 1 340 ? 12.844 -0.203 -3.119 1 90.12 340 GLU B O 1
ATOM 5757 N N . GLY B 1 341 ? 11.453 1.385 -2.508 1 92 341 GLY B N 1
ATOM 5758 C CA . GLY B 1 341 ? 12.531 2.164 -1.926 1 92 341 GLY B CA 1
ATOM 5759 C C . GLY B 1 341 ? 13.219 1.466 -0.766 1 92 341 GLY B C 1
ATOM 5760 O O . GLY B 1 341 ? 14.445 1.447 -0.683 1 92 341 GLY B O 1
ATOM 5761 N N . GLN B 1 342 ? 12.453 0.935 0.013 1 92.69 342 GLN B N 1
ATOM 5762 C CA . GLN B 1 342 ? 13.008 0.215 1.156 1 92.69 342 GLN B CA 1
ATOM 5763 C C . GLN B 1 342 ? 13.773 -1.026 0.708 1 92.69 342 GLN B C 1
ATOM 5765 O O . GLN B 1 342 ? 14.805 -1.371 1.289 1 92.69 342 GLN B O 1
ATOM 5770 N N . ARG B 1 343 ? 13.289 -1.678 -0.235 1 91.62 343 ARG B N 1
ATOM 5771 C CA . ARG B 1 343 ? 13.977 -2.85 -0.772 1 91.62 343 ARG B CA 1
ATOM 5772 C C . ARG B 1 343 ? 15.352 -2.479 -1.32 1 91.62 343 ARG B C 1
ATOM 5774 O O . ARG B 1 343 ? 16.328 -3.191 -1.091 1 91.62 343 ARG B O 1
ATOM 5781 N N . GLU B 1 344 ? 15.367 -1.416 -1.993 1 93.81 344 GLU B N 1
ATOM 5782 C CA . GLU B 1 344 ? 16.641 -0.936 -2.521 1 93.81 344 GLU B CA 1
ATOM 5783 C C . GLU B 1 344 ? 17.625 -0.609 -1.396 1 93.81 344 GLU B C 1
ATOM 5785 O O . GLU B 1 344 ? 18.812 -0.923 -1.487 1 93.81 344 GLU B O 1
ATOM 5790 N N . LYS B 1 345 ? 17.125 -0.021 -0.43 1 95 345 LYS B N 1
ATOM 5791 C CA . LYS B 1 345 ? 17.969 0.309 0.721 1 95 345 LYS B CA 1
ATOM 5792 C C . LYS B 1 345 ? 18.5 -0.952 1.389 1 95 345 LYS B C 1
ATOM 5794 O O . LYS B 1 345 ? 19.672 -1 1.788 1 95 345 LYS B O 1
ATOM 5799 N N . VAL B 1 346 ? 17.719 -1.885 1.504 1 95.12 346 VAL B N 1
ATOM 5800 C CA . VAL B 1 346 ? 18.125 -3.156 2.088 1 95.12 346 VAL B CA 1
ATOM 5801 C C . VAL B 1 346 ? 19.234 -3.783 1.233 1 95.12 346 VAL B C 1
ATOM 5803 O O . VAL B 1 346 ? 20.25 -4.242 1.758 1 95.12 346 VAL B O 1
ATOM 5806 N N . GLU B 1 347 ? 18.984 -3.77 -0.017 1 94.38 347 GLU B N 1
ATOM 5807 C CA . GLU B 1 347 ? 19.969 -4.328 -0.928 1 94.38 347 GLU B CA 1
ATOM 5808 C C . GLU B 1 347 ? 21.312 -3.59 -0.815 1 94.38 347 GLU B C 1
ATOM 5810 O O . GLU B 1 347 ? 22.375 -4.215 -0.791 1 94.38 347 GLU B O 1
ATOM 5815 N N . GLN B 1 348 ? 21.203 -2.348 -0.733 1 94.62 348 GLN B N 1
ATOM 5816 C CA . GLN B 1 348 ? 22.406 -1.536 -0.585 1 94.62 348 GLN B CA 1
ATOM 5817 C C . GLN B 1 348 ? 23.125 -1.847 0.728 1 94.62 348 GLN B C 1
ATOM 5819 O O . GLN B 1 348 ? 24.344 -1.984 0.757 1 94.62 348 GLN B O 1
ATOM 5824 N N . LEU B 1 349 ? 22.328 -1.92 1.688 1 94.19 349 LEU B N 1
ATOM 5825 C CA . LEU B 1 349 ? 22.906 -2.195 3.002 1 94.19 349 LEU B CA 1
ATOM 5826 C C . LEU B 1 349 ? 23.484 -3.602 3.057 1 94.19 349 LEU B C 1
ATOM 5828 O O . LEU B 1 349 ? 24.531 -3.82 3.682 1 94.19 349 LEU B O 1
ATOM 5832 N N . GLU B 1 350 ? 22.859 -4.523 2.467 1 94.38 350 GLU B N 1
ATOM 5833 C CA . GLU B 1 350 ? 23.391 -5.879 2.4 1 94.38 350 GLU B CA 1
ATOM 5834 C C . GLU B 1 350 ? 24.719 -5.918 1.63 1 94.38 350 GLU B C 1
ATOM 5836 O O . GLU B 1 350 ? 25.656 -6.609 2.029 1 94.38 350 GLU B O 1
ATOM 5841 N N . GLU B 1 351 ? 24.75 -5.18 0.552 1 94.19 351 GLU B N 1
ATOM 5842 C CA . GLU B 1 351 ? 25.984 -5.09 -0.222 1 94.19 351 GLU B CA 1
ATOM 5843 C C . GLU B 1 351 ? 27.094 -4.426 0.586 1 94.19 351 GLU B C 1
ATOM 5845 O O . GLU B 1 351 ? 28.234 -4.887 0.574 1 94.19 351 GLU B O 1
ATOM 5850 N N . ALA B 1 352 ? 26.734 -3.402 1.213 1 91.69 352 ALA B N 1
ATOM 5851 C CA . ALA B 1 352 ? 27.719 -2.721 2.064 1 91.69 352 ALA B CA 1
ATOM 5852 C C . ALA B 1 352 ? 28.219 -3.648 3.162 1 91.69 352 ALA B C 1
ATOM 5854 O O . ALA B 1 352 ? 29.422 -3.645 3.48 1 91.69 352 ALA B O 1
ATOM 5855 N N . HIS B 1 353 ? 27.359 -4.383 3.711 1 90.88 353 HIS B N 1
ATOM 5856 C CA . HIS B 1 353 ? 27.75 -5.336 4.742 1 90.88 353 HIS B CA 1
ATOM 5857 C C . HIS B 1 353 ? 28.688 -6.398 4.191 1 90.88 353 HIS B C 1
ATOM 5859 O O . HIS B 1 353 ? 29.656 -6.781 4.852 1 90.88 353 HIS B O 1
ATOM 5865 N N . ARG B 1 354 ? 28.375 -6.836 3.039 1 91.12 354 ARG B N 1
ATOM 5866 C CA . ARG B 1 354 ? 29.234 -7.836 2.4 1 91.12 354 ARG B CA 1
ATOM 5867 C C . ARG B 1 354 ? 30.625 -7.285 2.145 1 91.12 354 ARG B C 1
ATOM 5869 O O . ARG B 1 354 ? 31.625 -7.957 2.41 1 91.12 354 ARG B O 1
ATOM 5876 N N . LYS B 1 355 ? 30.703 -6.125 1.699 1 90.88 355 LYS B N 1
ATOM 5877 C CA . LYS B 1 355 ? 32 -5.484 1.436 1 90.88 355 LYS B CA 1
ATOM 5878 C C . LYS B 1 355 ? 32.781 -5.273 2.727 1 90.88 355 LYS B C 1
ATOM 5880 O O . LYS B 1 355 ? 33.969 -5.523 2.773 1 90.88 355 LYS B O 1
ATOM 5885 N N . GLN B 1 356 ? 32.094 -4.824 3.691 1 88.88 356 GLN B N 1
ATOM 5886 C CA . GLN B 1 356 ? 32.75 -4.586 4.973 1 88.88 356 GLN B CA 1
ATOM 5887 C C . GLN B 1 356 ? 33.25 -5.887 5.59 1 88.88 356 GLN B C 1
ATOM 5889 O O . GLN B 1 356 ? 34.312 -5.918 6.219 1 88.88 356 GLN B O 1
ATOM 5894 N N . SER B 1 357 ? 32.469 -6.918 5.469 1 87.62 357 SER B N 1
ATOM 5895 C CA . SER B 1 357 ? 32.906 -8.227 5.965 1 87.62 357 SER B CA 1
ATOM 5896 C C . SER B 1 357 ? 34.156 -8.711 5.254 1 87.62 357 SER B C 1
ATOM 5898 O O . SER B 1 357 ? 35.062 -9.273 5.883 1 87.62 357 SER B O 1
ATOM 5900 N N . PHE B 1 358 ? 34.188 -8.383 4.035 1 91.06 358 PHE B N 1
ATOM 5901 C CA . PHE B 1 358 ? 35.375 -8.734 3.273 1 91.06 358 PHE B CA 1
ATOM 5902 C C . PHE B 1 358 ? 36.594 -7.961 3.77 1 91.06 358 PHE B C 1
ATOM 5904 O O . PHE B 1 358 ? 37.688 -8.531 3.949 1 91.06 358 PHE B O 1
ATOM 5911 N N . ARG B 1 359 ? 36.438 -6.738 3.99 1 86.94 359 ARG B N 1
ATOM 5912 C CA . ARG B 1 359 ? 37.531 -5.902 4.488 1 86.94 359 ARG B CA 1
ATOM 5913 C C . ARG B 1 359 ? 37.969 -6.355 5.871 1 86.94 359 ARG B C 1
ATOM 5915 O O . ARG B 1 359 ? 39.156 -6.34 6.176 1 86.94 359 ARG B O 1
ATOM 5922 N N . TYR B 1 360 ? 37 -6.723 6.641 1 88.75 360 TYR B N 1
ATOM 5923 C CA . TYR B 1 360 ? 37.312 -7.215 7.977 1 88.75 360 TYR B CA 1
ATOM 5924 C C . TYR B 1 360 ? 38.156 -8.5 7.914 1 88.75 360 TYR B C 1
ATOM 5926 O O . TYR B 1 360 ? 39.125 -8.648 8.648 1 88.75 360 TYR B O 1
ATOM 5934 N N . ASP B 1 361 ? 37.781 -9.328 7.055 1 89.31 361 ASP B N 1
ATOM 5935 C CA . ASP B 1 361 ? 38.5 -10.578 6.895 1 89.31 361 ASP B CA 1
ATOM 5936 C C . ASP B 1 361 ? 39.938 -10.32 6.414 1 89.31 361 ASP B C 1
ATOM 5938 O O . ASP B 1 361 ? 40.875 -10.977 6.859 1 89.31 361 ASP B O 1
ATOM 5942 N N . GLU B 1 362 ? 40.062 -9.344 5.59 1 90.25 362 GLU B N 1
ATOM 5943 C CA . GLU B 1 362 ? 41.406 -8.969 5.113 1 90.25 362 GLU B CA 1
ATOM 5944 C C . GLU B 1 362 ? 42.25 -8.414 6.246 1 90.25 362 GLU B C 1
ATOM 5946 O O . GLU B 1 362 ? 43.438 -8.734 6.344 1 90.25 362 GLU B O 1
ATOM 5951 N N . MET B 1 363 ? 41.688 -7.617 7.055 1 88.88 363 MET B N 1
ATOM 5952 C CA . MET B 1 363 ? 42.406 -7.027 8.18 1 88.88 363 MET B CA 1
ATOM 5953 C C . MET B 1 363 ? 42.812 -8.102 9.188 1 88.88 363 MET B C 1
ATOM 5955 O O . MET B 1 363 ? 43.906 -8.047 9.758 1 88.88 363 MET B O 1
ATOM 5959 N N . LYS B 1 364 ? 41.938 -9.055 9.391 1 88.19 364 LYS B N 1
ATOM 5960 C CA . LYS B 1 364 ? 42.25 -10.164 10.297 1 88.19 364 LYS B CA 1
ATOM 5961 C C . LYS B 1 364 ? 43.438 -10.977 9.781 1 88.19 364 LYS B C 1
ATOM 5963 O O . LYS B 1 364 ? 44.312 -11.367 10.562 1 88.19 364 LYS B O 1
ATOM 5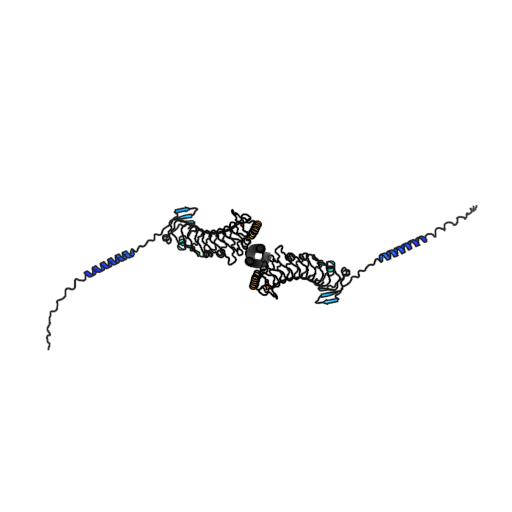968 N N . ARG B 1 365 ? 43.562 -11.117 8.516 1 91.25 365 ARG B N 1
ATOM 5969 C CA . ARG B 1 365 ? 44.688 -11.828 7.914 1 91.25 365 ARG B CA 1
ATOM 5970 C C . ARG B 1 365 ? 46 -11.047 8.086 1 91.25 365 ARG B C 1
ATOM 5972 O O . ARG B 1 365 ? 47.031 -11.625 8.367 1 91.25 365 ARG B O 1
ATOM 5979 N N . LYS B 1 366 ? 45.844 -9.766 7.953 1 88.38 366 LYS B N 1
ATOM 5980 C CA . LYS B 1 366 ? 47 -8.914 8.125 1 88.38 366 LYS B CA 1
ATOM 5981 C C . LYS B 1 366 ? 47.5 -8.953 9.562 1 88.38 366 LYS B C 1
ATOM 5983 O O . LYS B 1 366 ? 48.719 -9 9.797 1 88.38 366 LYS B O 1
ATOM 5988 N N . ILE B 1 367 ? 46.562 -8.969 10.484 1 88.62 367 ILE B N 1
ATOM 5989 C CA . ILE B 1 367 ? 46.938 -9.023 11.898 1 88.62 367 ILE B CA 1
ATOM 5990 C C . ILE B 1 367 ? 47.625 -10.359 12.203 1 88.62 367 ILE B C 1
ATOM 5992 O O . ILE B 1 367 ? 48.656 -10.398 12.875 1 88.62 367 ILE B O 1
ATOM 5996 N N . ASP B 1 368 ? 47.062 -11.461 11.688 1 89.19 368 ASP B N 1
ATOM 5997 C CA . ASP B 1 368 ? 47.625 -12.781 11.906 1 89.19 368 ASP B CA 1
ATOM 5998 C C . ASP B 1 368 ? 49.062 -12.852 11.344 1 89.19 368 ASP B C 1
ATOM 6000 O O . ASP B 1 368 ? 49.969 -13.391 11.984 1 89.19 368 ASP B O 1
ATOM 6004 N N . LYS B 1 369 ? 49.344 -12.211 10.219 1 89.5 369 LYS B N 1
ATOM 6005 C CA . LYS B 1 369 ? 50.656 -12.195 9.602 1 89.5 369 LYS B CA 1
ATOM 6006 C C . LYS B 1 369 ? 51.625 -11.344 10.414 1 89.5 369 LYS B C 1
ATOM 6008 O O . LYS B 1 369 ? 52.781 -11.727 10.602 1 89.5 369 LYS B O 1
ATOM 6013 N N . LEU B 1 370 ? 51.094 -10.234 10.891 1 86.31 370 LEU B N 1
ATOM 6014 C CA . LEU B 1 370 ? 51.938 -9.344 11.672 1 86.31 370 LEU B CA 1
ATOM 6015 C C . LEU B 1 370 ? 52.312 -9.984 13.008 1 86.31 370 LEU B C 1
ATOM 6017 O O . LEU B 1 370 ? 53.438 -9.859 13.469 1 86.31 370 LEU B O 1
ATOM 6021 N N . GLU B 1 371 ? 51.312 -10.672 13.57 1 85.12 371 GLU B N 1
ATOM 6022 C CA . GLU B 1 371 ? 51.594 -11.352 14.836 1 85.12 371 GLU B CA 1
ATOM 6023 C C . GLU B 1 371 ? 52.562 -12.5 14.656 1 85.12 371 GLU B C 1
ATOM 6025 O O . GLU B 1 371 ? 53.438 -12.711 15.5 1 85.12 371 GLU B O 1
ATOM 6030 N N . GLU B 1 372 ? 52.5 -13.25 13.523 1 85.88 372 GLU B N 1
ATOM 6031 C CA . GLU B 1 372 ? 53.469 -14.32 13.219 1 85.88 372 GLU B CA 1
ATOM 6032 C C . GLU B 1 372 ? 54.844 -13.766 12.945 1 85.88 372 GLU B C 1
ATOM 6034 O O . GLU B 1 372 ? 55.844 -14.328 13.414 1 85.88 372 GLU B O 1
ATOM 6039 N N . TRP B 1 373 ? 54.969 -12.703 12.289 1 83.38 373 TRP B N 1
ATOM 6040 C CA . TRP B 1 373 ? 56.25 -12.07 11.953 1 83.38 373 TRP B CA 1
ATOM 6041 C C . TRP B 1 373 ? 56.906 -11.516 13.203 1 83.38 373 TRP B C 1
ATOM 6043 O O . TRP B 1 373 ? 58.125 -11.727 13.414 1 83.38 373 TRP B O 1
ATOM 6053 N N . CYS B 1 374 ? 56.281 -10.867 14.023 1 78 374 CYS B N 1
ATOM 6054 C CA . CYS B 1 374 ? 56.844 -10.266 15.227 1 78 374 CYS B CA 1
ATOM 6055 C C . CYS B 1 374 ? 57.25 -11.344 16.219 1 78 374 CYS B C 1
ATOM 6057 O O . CYS B 1 374 ? 58.25 -11.203 16.922 1 78 374 CYS B O 1
ATOM 6059 N N . SER B 1 375 ? 56.562 -12.469 16.328 1 77.88 375 SER B N 1
ATOM 6060 C CA . SER B 1 375 ? 56.906 -13.57 17.219 1 77.88 375 SER B CA 1
ATOM 6061 C C . SER B 1 375 ? 58.156 -14.289 16.719 1 77.88 375 SER B C 1
ATOM 6063 O O . SER B 1 375 ? 59 -14.711 17.531 1 77.88 375 SER B O 1
ATOM 6065 N N . ASN B 1 376 ? 58.406 -14.461 15.5 1 74.94 376 ASN B N 1
ATOM 6066 C CA . ASN B 1 376 ? 59.594 -15.117 14.961 1 74.94 376 ASN B CA 1
ATOM 6067 C C . ASN B 1 376 ? 60.844 -14.242 15.117 1 74.94 376 ASN B C 1
ATOM 6069 O O . ASN B 1 376 ? 61.938 -14.758 15.219 1 74.94 376 ASN B O 1
ATOM 6073 N N . LYS B 1 377 ? 60.75 -13.039 15.211 1 63.41 377 LYS B N 1
ATOM 6074 C CA . LYS B 1 377 ? 61.906 -12.195 15.453 1 63.41 377 LYS B CA 1
ATOM 6075 C C . LYS B 1 377 ? 62.281 -12.18 16.938 1 63.41 377 LYS B C 1
ATOM 6077 O O . LYS B 1 377 ? 63.406 -11.781 17.297 1 63.41 377 LYS B O 1
ATOM 6082 N N . GLU B 1 378 ? 61.469 -12.289 17.734 1 59.97 378 GLU B N 1
ATOM 6083 C CA . GLU B 1 378 ? 61.844 -12.375 19.141 1 59.97 378 GLU B CA 1
ATOM 6084 C C . GLU B 1 378 ? 62.594 -13.672 19.422 1 59.97 378 GLU B C 1
ATOM 6086 O O . GLU B 1 378 ? 63.281 -13.773 20.438 1 59.97 378 GLU B O 1
ATOM 6091 N N . LEU B 1 379 ? 62.5 -14.695 18.656 1 45.72 379 LEU B N 1
ATOM 6092 C CA . LEU B 1 379 ? 63.375 -15.836 18.875 1 45.72 379 LEU B CA 1
ATOM 6093 C C . LEU B 1 379 ? 64.688 -15.672 18.094 1 45.72 379 LEU B C 1
ATOM 6095 O O . LEU B 1 379 ? 64.688 -15.258 16.938 1 45.72 379 LEU B O 1
#

InterPro domains:
  IPR001611 Leucine-rich repeat [PF00560] (243-258)
  IPR001611 Leucine-rich repeat [PF13855] (171-230)
  IPR001611 Leucine-rich repeat [PS51450] (149-170)
  IPR003591 Leucine-rich repeat, typical subtype [SM00369] (169-192)
  IPR003591 Leucine-rich repeat, typical subtype [SM00369] (193-214)
  IPR003591 Leucine-rich repeat, typical subtype [SM00369] (217-240)
  IPR032675 Leucine-rich repeat domain superfamily [G3DSA:3.80.10.10] (72-321)

pLDDT: mean 85.29, std 20.24, range [18.83, 98.88]

Sequence (758 aa):
MFHTDSADPHQLDQSFSETNDRRAESSETALKMASFFKRLLTLIAAGFILVEAVEYSCTDYHKGYCVVENVTAESMPQATFPSDKLLLIQNSTFTTFGEEQFRCLPDVENLMIHHLKIEQLELNGCDRLSMLFASYNHISNVTAVEALPLRSLHLYQNLLTDVSPLKVLTELEQLYLNDNLLEVLTMDVFANMKNLKILTLHRNKLTAIDTVKSIGLPSLESLFLQHNALSYLDTSLWRMPALQKLDLSDNNLGFLFTFLEEFPSLAELELHTNQWNCAWLHKMVDRMEQRAIGHGQIDRTCDGTLFGGVCCKAEASEPDPMMLLISRTGIVDDLQDRLEGQREKVEQLEEAHRKQSFRYDEMKRKIDKLEEWCSNKELMFHTDSADPHQLDQSFSETNDRRAESSETALKMASFFKRLLTLIAAGFILVEAVEYSCTDYHKGYCVVENVTAESMPQATFPSDKLLLIQNSTFTTFGEEQFRCLPDVENLMIHHLKIEQLELNGCDRLSMLFASYNHISNVTAVEALPLRSLHLYQNLLTDVSPLKVLTELEQLYLNDNLLEVLTMDVFANMKNLKILTLHRNKLTAIDTVKSIGLPSLESLFLQHNALSYLDTSLWRMPALQKLDLSDNNLGFLFTFLEEFPSLAELELHTNQWNCAWLHKMVDRMEQRAIGHGQIDRTCDGTLFGGVCCKAEASEPDPMMLLISRTGIVDDLQDRLEGQREKVEQLEEAHRKQSFRYDEMKRKIDKLEEWCSNKEL

Radius of gyration: 52.37 Å; Cα contacts (8 Å, |Δi|>4): 1571; chains: 2; bounding box: 109×283×77 Å